Protein AF-0000000084896913 (afdb_homodimer)

Radius of gyration: 24.59 Å; Cα contacts (8 Å, |Δi|>4): 1044; chains: 2; bounding box: 62×68×67 Å

Organism: Ciona savignyi (NCBI:txid51511)

InterPro domains:
  IPR000980 SH2 domain [PF00017] (9-82)
  IPR000980 SH2 domain [PS50001] (9-102)
  IPR000980 SH2 domain [SM00252] (7-88)
  IPR001849 Pleckstrin homology domain [PF00169] (141-231)
  IPR001849 Pleckstrin homology domain [PS50003] (139-234)
  IPR001849 Pleckstrin homology domain [SM00233] (140-236)
  IPR011993 PH-like domain superfamily [G3DSA:2.30.29.30] (124-242)
  IPR036860 SH2 domain superfamily [G3DSA:3.30.505.10] (1-111)
  IPR036860 SH2 domain superfamily [SSF55550] (4-106)
  IPR051707 Phosphoinositide-Interacting Signal Transduction Regulators [PTHR14336] (9-237)

Sequence (490 aa):
MEEICKLSWYHGNITRHIAEALLMANGMEGSYLLREGGTEGTYSISVRGRDSVKHFKIAKDGNVFKFGITEFESLESLITHFANQPLLGGNSGTLVLLKHPYPKVVEEPDNYEDIVLQSTVRSGATERDLQFQTHANSLASKEGFLTKQGWFVKNWKTRWFVLVRNELSYYSDRAKDKPIKTLNLEDCQGCWKDDTTGKNYSFRLEYPDRTWYFYANTEEELKEWMDMIKWKLKQIRKGSVRSCTMEEICKLSWYHGNITRHIAEALLMANGMEGSYLLREGGTEGTYSISVRGRDSVKHFKIAKDGNVFKFGITEFESLESLITHFANQPLLGGNSGTLVLLKHPYPKVVEEPDNYEDIVLQSTVRSGATERDLQFQTHANSLASKEGFLTKQGWFVKNWKTRWFVLVRNELSYYSDRAKDKPIKTLNLEDCQGCWKDDTTGKNYSFRLEYPDRTWYFYANTEEELKEWMDMIKWKLKQIRKGSVRSCT

Secondary structure (DSSP, 8-state):
-TTGGG-TTB-TT--HHHHHHHHHHH--TTEEEEEE-SSTTEEEEEEE-SS-EEEEEEEEETTEEEETTEEESSHHHHHHHHHT-EEEE-TT--EEE--EEPPS-----------SEEEES--S--HHHHHHH--------EEEEEEEE-SSS--EEEEEEEEETTEEEEESSTT--S-SEEEEGGG--EEEE--SS--TTEEEEE-SS-EEEEE-SSHHHHHHHHHHHHHHHHHHHHHHHHHH-/-TTGGG-TTB-TT--HHHHHHHHHHH--TTEEEEEE-SSTTEEEEEEE-SS-EEEEEEEEETTEEEETTEEESSHHHHHHHHHT-EEEE-TT--EEE--EEPPS-----------SEEEES--S--HHHHHHH--------EEEEEEEE-SSS--EEEEEEEEETTEEEEESSTT--S-SEEEEGGG--EEEEE-SS--SSEEEEE-SS-EEEEE-SSHHHHHHHHHHHHHHHHHHHHHHHHHH-

Structure (mmCIF, N/CA/C/O backbone):
data_AF-0000000084896913-model_v1
#
loop_
_entity.id
_entity.type
_entity.pdbx_description
1 polymer 'Dual adapter for phosphotyrosine and 3-phosphotyrosine and 3-phosphoinositide'
#
loop_
_atom_site.group_PDB
_atom_site.id
_atom_site.type_symbol
_atom_site.label_atom_id
_atom_site.label_alt_id
_atom_site.label_comp_id
_atom_site.label_asym_id
_atom_site.label_entity_id
_atom_site.label_seq_id
_atom_site.pdbx_PDB_ins_code
_atom_site.Cartn_x
_atom_site.Cartn_y
_atom_site.Cartn_z
_atom_site.occupancy
_atom_site.B_iso_or_equiv
_atom_site.auth_seq_id
_atom_site.auth_comp_id
_atom_site.auth_asym_id
_atom_site.auth_atom_id
_atom_site.pdbx_PDB_model_num
ATOM 1 N N . MET A 1 1 ? -15.57 0.867 -26.625 1 50.06 1 MET A N 1
ATOM 2 C CA . MET A 1 1 ? -14.406 1.216 -25.812 1 50.06 1 MET A CA 1
ATOM 3 C C . MET 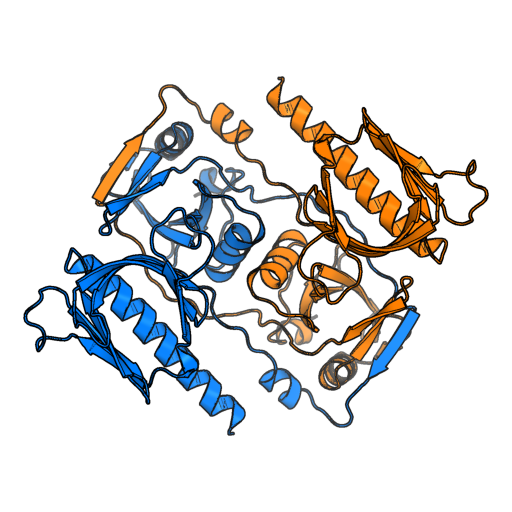A 1 1 ? -14.734 2.35 -24.844 1 50.06 1 MET A C 1
ATOM 5 O O . MET A 1 1 ? -14.273 2.344 -23.703 1 50.06 1 MET A O 1
ATOM 9 N N . GLU A 1 2 ? -15.758 3.215 -25.328 1 66.56 2 GLU A N 1
ATOM 10 C CA . GLU A 1 2 ? -16.062 4.539 -24.797 1 66.56 2 GLU A CA 1
ATOM 11 C C . GLU A 1 2 ? -16.859 4.445 -23.5 1 66.56 2 GLU A C 1
ATOM 13 O O . GLU A 1 2 ? -16.578 5.18 -22.547 1 66.56 2 GLU A O 1
ATOM 18 N N . GLU A 1 3 ? -17.594 3.279 -23.344 1 85.06 3 GLU A N 1
ATOM 19 C CA . GLU A 1 3 ? -18.5 3.301 -22.203 1 85.06 3 GLU A CA 1
ATOM 20 C C . GLU A 1 3 ? -17.797 2.805 -20.938 1 85.06 3 GLU A C 1
ATOM 22 O O . GLU A 1 3 ? -18.141 3.223 -19.828 1 85.06 3 GLU A O 1
ATOM 27 N N . ILE A 1 4 ? -16.719 2.008 -21.141 1 89.06 4 ILE A N 1
ATOM 28 C CA . ILE A 1 4 ? -16.031 1.419 -20.016 1 89.06 4 ILE A CA 1
ATOM 29 C C . ILE A 1 4 ? -15.266 2.504 -19.25 1 89.06 4 ILE A C 1
ATOM 31 O O . ILE A 1 4 ? -15.102 2.424 -18.031 1 89.06 4 ILE A O 1
ATOM 35 N N . CYS A 1 5 ? -14.891 3.584 -19.984 1 88.88 5 CYS A N 1
ATOM 36 C CA . CYS A 1 5 ? -14.109 4.668 -19.391 1 88.88 5 CYS A CA 1
ATOM 37 C C . CYS A 1 5 ? -14.945 5.484 -18.422 1 88.88 5 CYS A C 1
ATOM 39 O O . CYS A 1 5 ? -14.406 6.238 -17.609 1 88.88 5 CYS A O 1
ATOM 41 N N . LYS A 1 6 ? -16.25 5.246 -18.453 1 90.56 6 LYS A N 1
ATOM 42 C CA . LYS A 1 6 ? -17.141 6.02 -17.594 1 90.56 6 LYS A CA 1
ATOM 43 C C . LYS A 1 6 ? -17.297 5.348 -16.219 1 90.56 6 LYS A C 1
ATOM 45 O O . LYS A 1 6 ? -17.844 5.945 -15.297 1 90.56 6 LYS A O 1
ATOM 50 N N . LEU A 1 7 ? -16.812 4.109 -16.094 1 93.56 7 LEU A N 1
ATOM 51 C CA . LEU A 1 7 ? -16.906 3.395 -14.82 1 93.56 7 LEU A CA 1
ATOM 52 C C . LEU A 1 7 ? -15.984 4.016 -13.781 1 93.56 7 LEU A C 1
ATOM 54 O O . LEU A 1 7 ? -14.797 4.23 -14.047 1 93.56 7 LEU A O 1
ATOM 58 N N . SER A 1 8 ? -16.469 4.281 -12.586 1 95.44 8 SER A N 1
ATOM 59 C CA . SER A 1 8 ? -15.711 4.957 -11.539 1 95.44 8 SER A CA 1
ATOM 60 C C . SER A 1 8 ? -14.648 4.035 -10.945 1 95.44 8 SER A C 1
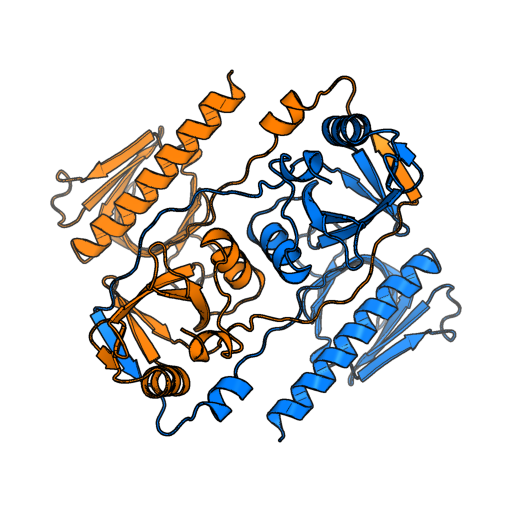ATOM 62 O O . SER A 1 8 ? -13.766 4.484 -10.219 1 95.44 8 SER A O 1
ATOM 64 N N . TRP A 1 9 ? -14.727 2.76 -11.258 1 97.31 9 TRP A N 1
ATOM 65 C CA . TRP A 1 9 ? -13.742 1.815 -10.734 1 97.31 9 TRP A CA 1
ATOM 66 C C . TRP A 1 9 ? -12.891 1.233 -11.852 1 97.31 9 TRP A C 1
ATOM 68 O O . TRP A 1 9 ? -12.219 0.216 -11.672 1 97.31 9 TRP A O 1
ATOM 78 N N . TYR A 1 10 ? -12.945 1.851 -13.07 1 97.5 10 TYR A N 1
ATOM 79 C CA . TYR A 1 10 ? -12.023 1.562 -14.164 1 97.5 10 TYR A CA 1
ATOM 80 C C . TYR A 1 10 ? -10.812 2.479 -14.109 1 97.5 10 TYR A C 1
ATOM 82 O O . TYR A 1 10 ? -10.938 3.697 -14.25 1 97.5 10 TYR A O 1
ATOM 90 N N . HIS A 1 11 ? -9.617 1.915 -14.031 1 97.38 11 HIS A N 1
ATOM 91 C CA . HIS A 1 11 ? -8.414 2.689 -13.75 1 97.38 11 HIS A CA 1
ATOM 92 C C . HIS A 1 11 ? -7.566 2.863 -15.008 1 97.38 11 HIS A C 1
ATOM 94 O O . HIS A 1 11 ? -6.441 3.363 -14.945 1 97.38 11 HIS A O 1
ATOM 100 N N . GLY A 1 12 ? -8.055 2.393 -16.078 1 95 12 GLY A N 1
ATOM 101 C CA . GLY A 1 12 ? -7.355 2.58 -17.344 1 95 12 GLY A CA 1
ATOM 102 C C . GLY A 1 12 ? -6.07 1.781 -17.438 1 95 12 GLY A C 1
ATOM 103 O O . GLY A 1 12 ? -6.062 0.575 -17.172 1 95 12 GLY A O 1
ATOM 104 N N . ASN A 1 13 ? -4.934 2.428 -17.859 1 93.88 13 ASN A N 1
ATOM 105 C CA . ASN A 1 13 ? -3.715 1.7 -18.203 1 93.88 13 ASN A CA 1
ATOM 106 C C . ASN A 1 13 ? -2.713 1.72 -17.047 1 93.88 13 ASN A C 1
ATOM 108 O O . ASN A 1 13 ? -1.503 1.762 -17.281 1 93.88 13 ASN A O 1
ATOM 112 N N . ILE A 1 14 ? -3.223 1.664 -15.844 1 95.69 14 ILE A N 1
ATOM 113 C CA . ILE A 1 14 ? -2.279 1.554 -14.742 1 95.69 14 ILE A CA 1
ATOM 114 C C . ILE A 1 14 ? -1.599 0.188 -14.773 1 95.69 14 ILE A C 1
ATOM 116 O O . ILE A 1 14 ? -2.146 -0.771 -15.32 1 95.69 14 ILE A O 1
ATOM 120 N N . THR A 1 15 ? -0.401 0.155 -14.227 1 95.31 15 THR A N 1
ATOM 121 C CA . THR A 1 15 ? 0.352 -1.095 -14.234 1 95.31 15 THR A CA 1
ATOM 122 C C . THR A 1 15 ? -0.177 -2.049 -13.164 1 95.31 15 THR A C 1
ATOM 124 O O . THR A 1 15 ? -0.866 -1.628 -12.234 1 95.31 15 THR A O 1
ATOM 127 N N . ARG A 1 16 ? 0.16 -3.27 -13.367 1 96.12 16 ARG A N 1
ATOM 128 C CA . ARG A 1 16 ? -0.146 -4.281 -12.359 1 96.12 16 ARG A CA 1
ATOM 129 C C . ARG A 1 16 ? 0.425 -3.891 -11 1 96.12 16 ARG A C 1
ATOM 131 O O . ARG A 1 16 ? -0.215 -4.102 -9.969 1 96.12 16 ARG A O 1
ATOM 138 N N . HIS A 1 17 ? 1.575 -3.35 -10.977 1 97.31 17 HIS A N 1
ATOM 139 C CA . HIS A 1 17 ? 2.258 -2.934 -9.758 1 97.31 17 HIS A CA 1
ATOM 140 C C . HIS A 1 17 ? 1.455 -1.872 -9.016 1 97.31 17 HIS A C 1
ATOM 142 O O . HIS A 1 17 ? 1.284 -1.958 -7.797 1 97.31 17 HIS A O 1
ATOM 148 N N . ILE A 1 18 ? 0.957 -0.902 -9.727 1 97.75 18 ILE A N 1
ATOM 149 C CA . ILE A 1 18 ? 0.167 0.165 -9.117 1 97.75 18 ILE A CA 1
ATOM 150 C C . ILE A 1 18 ? -1.136 -0.407 -8.562 1 97.75 18 ILE A C 1
ATOM 152 O O . ILE A 1 18 ? -1.548 -0.068 -7.453 1 97.75 18 ILE A O 1
ATOM 156 N N . ALA A 1 19 ? -1.761 -1.293 -9.328 1 98.06 19 ALA A N 1
ATOM 157 C CA . ALA A 1 19 ? -3.004 -1.916 -8.883 1 98.06 19 ALA A CA 1
ATOM 158 C C . ALA A 1 19 ? -2.795 -2.666 -7.566 1 98.06 19 ALA A C 1
ATOM 160 O O . ALA A 1 19 ? -3.592 -2.529 -6.637 1 98.06 19 ALA A O 1
ATOM 161 N N . GLU A 1 20 ? -1.751 -3.398 -7.539 1 97.5 20 GLU A N 1
ATOM 162 C CA . GLU A 1 20 ? -1.448 -4.156 -6.328 1 97.5 20 GLU A CA 1
ATOM 163 C C . GLU A 1 20 ? -1.156 -3.223 -5.156 1 97.5 20 GLU A C 1
ATOM 165 O O . GLU A 1 20 ? -1.58 -3.482 -4.027 1 97.5 20 GLU A O 1
ATOM 170 N N . ALA A 1 21 ? -0.479 -2.16 -5.41 1 97.81 21 ALA A N 1
ATOM 171 C CA . ALA A 1 21 ? -0.143 -1.2 -4.363 1 97.81 21 ALA A CA 1
ATOM 172 C C . ALA A 1 21 ? -1.401 -0.559 -3.783 1 97.81 21 ALA A C 1
ATOM 174 O O . ALA A 1 21 ? -1.546 -0.453 -2.562 1 97.81 21 ALA A O 1
ATOM 175 N N . LEU A 1 22 ? -2.293 -0.162 -4.66 1 98.12 22 LEU A N 1
ATOM 176 C CA . LEU A 1 22 ? -3.541 0.455 -4.227 1 98.12 22 LEU A CA 1
ATOM 177 C C . LEU A 1 22 ? -4.324 -0.485 -3.316 1 98.12 22 LEU A C 1
ATOM 179 O O . LEU A 1 22 ? -4.742 -0.092 -2.225 1 98.12 22 LEU A O 1
ATOM 183 N N . LEU A 1 23 ? -4.434 -1.688 -3.762 1 97.94 23 LEU A N 1
ATOM 184 C CA . LEU A 1 23 ? -5.281 -2.648 -3.061 1 97.94 23 LEU A CA 1
ATOM 185 C C . LEU A 1 23 ? -4.617 -3.117 -1.771 1 97.94 23 LEU A C 1
ATOM 187 O O . LEU A 1 23 ? -5.301 -3.357 -0.771 1 97.94 23 LEU A O 1
ATOM 191 N N . MET A 1 24 ? -3.318 -3.225 -1.82 1 96.75 24 MET A N 1
ATOM 192 C CA . MET A 1 24 ? -2.615 -3.67 -0.621 1 96.75 24 MET A CA 1
ATOM 193 C C . MET A 1 24 ? -2.574 -2.564 0.429 1 96.75 24 MET A C 1
ATOM 195 O O . MET A 1 24 ? -2.664 -2.838 1.628 1 96.75 24 MET A O 1
ATOM 199 N N . ALA A 1 25 ? -2.426 -1.354 0 1 96 25 ALA A N 1
ATOM 200 C CA . ALA A 1 25 ? -2.258 -0.235 0.923 1 96 25 ALA A CA 1
ATOM 201 C C . ALA A 1 25 ? -3.6 0.204 1.504 1 96 25 ALA A C 1
ATOM 203 O O . ALA A 1 25 ? -3.682 0.59 2.672 1 96 25 ALA A O 1
ATOM 204 N N . ASN A 1 26 ? -4.645 0.154 0.662 1 95.94 26 ASN A N 1
ATOM 205 C CA . ASN A 1 26 ? -5.855 0.844 1.085 1 95.94 26 ASN A CA 1
ATOM 206 C C . ASN A 1 26 ? -7.094 -0.03 0.896 1 95.94 26 ASN A C 1
ATOM 208 O O . ASN A 1 26 ? -8.188 0.335 1.327 1 95.94 26 ASN A O 1
ATOM 212 N N . GLY A 1 27 ? -6.953 -1.128 0.264 1 95.75 27 GLY A N 1
ATOM 213 C CA . GLY A 1 27 ? -8.078 -2.021 0.051 1 95.75 27 GLY A CA 1
ATOM 214 C C . GLY A 1 27 ? -8.344 -2.936 1.231 1 95.75 27 GLY A C 1
ATOM 215 O O . GLY A 1 27 ? -7.609 -2.916 2.219 1 95.75 27 GLY A O 1
ATOM 216 N N . MET A 1 28 ? -9.438 -3.553 1.169 1 95.25 28 MET A N 1
ATOM 217 C CA . MET A 1 28 ? -9.797 -4.621 2.098 1 95.25 28 MET A CA 1
ATOM 218 C C . MET A 1 28 ? -10.156 -5.898 1.346 1 95.25 28 MET A C 1
ATOM 220 O O . MET A 1 28 ? -10.258 -5.891 0.118 1 95.25 28 MET A O 1
ATOM 224 N N . GLU A 1 29 ? -10.258 -7.004 2.084 1 95.5 29 GLU A N 1
ATOM 225 C CA . GLU A 1 29 ? -10.633 -8.25 1.416 1 95.5 29 GLU A CA 1
ATOM 226 C C . GLU A 1 29 ? -11.922 -8.07 0.616 1 95.5 29 GLU A C 1
ATOM 228 O O . GLU A 1 29 ? -12.938 -7.617 1.151 1 95.5 29 GLU A O 1
ATOM 233 N N . GLY A 1 30 ? -11.852 -8.352 -0.635 1 96.94 30 GLY A N 1
ATOM 234 C CA . GLY A 1 30 ? -13 -8.188 -1.506 1 96.94 30 GLY A CA 1
ATOM 235 C C . GLY A 1 30 ? -12.938 -6.922 -2.344 1 96.94 30 GLY A C 1
ATOM 236 O O . GLY A 1 30 ? -13.75 -6.734 -3.254 1 96.94 30 GLY A O 1
ATOM 237 N N . SER A 1 31 ? -12.008 -6.047 -2.074 1 98.19 31 SER A N 1
ATOM 238 C CA . SER A 1 31 ? -11.812 -4.879 -2.924 1 98.19 31 SER A CA 1
ATOM 239 C C . SER A 1 31 ? -11.273 -5.273 -4.293 1 98.19 31 SER A C 1
ATOM 241 O O . SER A 1 31 ? -10.477 -6.203 -4.41 1 98.19 31 SER A O 1
ATOM 243 N N . TYR A 1 32 ? -11.734 -4.555 -5.324 1 98.5 32 TYR A N 1
ATOM 244 C CA . TYR A 1 32 ? -11.258 -4.883 -6.664 1 98.5 32 TYR A CA 1
ATOM 245 C C . TYR A 1 32 ? -11.273 -3.65 -7.562 1 98.5 32 TYR A C 1
ATOM 247 O O . TYR A 1 32 ? -11.938 -2.658 -7.254 1 98.5 32 TYR A O 1
ATOM 255 N N . LEU A 1 33 ? -10.492 -3.678 -8.594 1 98.5 33 LEU A N 1
ATOM 256 C CA . LEU A 1 33 ? -10.516 -2.629 -9.602 1 98.5 33 LEU A CA 1
ATOM 257 C C . LEU A 1 33 ? -10.312 -3.213 -11 1 98.5 33 LEU A C 1
ATOM 259 O O . LEU A 1 33 ? -9.773 -4.312 -11.141 1 98.5 33 LEU A O 1
ATOM 263 N N . LEU A 1 34 ? -10.875 -2.514 -11.945 1 98.06 34 LEU A N 1
ATOM 264 C CA . LEU A 1 34 ? -10.75 -2.871 -13.359 1 98.06 34 LEU A CA 1
ATOM 265 C C . LEU A 1 34 ? -9.656 -2.049 -14.031 1 98.06 34 LEU A C 1
ATOM 267 O O . LEU A 1 34 ? -9.547 -0.843 -13.805 1 98.06 34 LEU A O 1
ATOM 271 N N . ARG A 1 35 ? -8.828 -2.715 -14.805 1 97.12 35 ARG A N 1
ATOM 272 C CA . ARG A 1 35 ? -7.773 -2.033 -15.539 1 97.12 35 ARG A CA 1
ATOM 273 C C . ARG A 1 35 ? -7.559 -2.676 -16.906 1 97.12 35 ARG A C 1
ATOM 275 O O . ARG A 1 35 ? -8.141 -3.721 -17.203 1 97.12 35 ARG A O 1
ATOM 282 N N . GLU A 1 36 ? -6.781 -1.98 -17.672 1 95.12 36 GLU A N 1
ATOM 283 C CA . GLU A 1 36 ? -6.453 -2.539 -18.984 1 95.12 36 GLU A CA 1
ATOM 284 C C . GLU A 1 36 ? -5.539 -3.754 -18.844 1 95.12 36 GLU A C 1
ATOM 286 O O . GLU A 1 36 ? -4.691 -3.807 -17.953 1 95.12 36 GLU A O 1
ATOM 291 N N . GLY A 1 37 ? -5.801 -4.684 -19.75 1 89.75 37 GLY A N 1
ATOM 292 C CA . GLY A 1 37 ? -4.953 -5.867 -19.75 1 89.75 37 GLY A CA 1
ATOM 293 C C . GLY A 1 37 ? -3.631 -5.656 -20.469 1 89.75 37 GLY A C 1
ATOM 294 O O . GLY A 1 37 ? -3.311 -4.535 -20.859 1 89.75 37 GLY A O 1
ATOM 295 N N . GLY A 1 38 ? -2.807 -6.664 -20.516 1 83 38 GLY A N 1
ATOM 296 C CA . GLY A 1 38 ? -1.499 -6.609 -21.141 1 83 38 GLY A CA 1
ATOM 297 C C . GLY A 1 38 ? -1.575 -6.445 -22.656 1 83 38 GLY A C 1
ATOM 298 O O . GLY A 1 38 ? -0.631 -5.957 -23.281 1 83 38 GLY A O 1
ATOM 299 N N . THR A 1 39 ? -2.631 -6.922 -23.156 1 83.44 39 THR A N 1
ATOM 300 C CA . THR A 1 39 ? -2.826 -6.824 -24.609 1 83.44 39 THR A CA 1
ATOM 301 C C . THR A 1 39 ? -3.986 -5.887 -24.938 1 83.44 39 THR A C 1
ATOM 303 O O . THR A 1 39 ? -4.918 -5.742 -24.141 1 83.44 39 THR A O 1
ATOM 306 N N . GLU A 1 40 ? -3.799 -5.242 -26.031 1 81.62 40 GLU A N 1
ATOM 307 C CA . GLU A 1 40 ? -4.828 -4.297 -26.453 1 81.62 40 GLU A CA 1
ATOM 308 C C . GLU A 1 40 ? -6.203 -4.957 -26.5 1 81.62 40 GLU A C 1
ATOM 310 O O . GLU A 1 40 ? -6.348 -6.059 -27.047 1 81.62 40 GLU A O 1
ATOM 315 N N . GLY A 1 41 ? -7.152 -4.348 -25.938 1 81.69 41 GLY A N 1
ATOM 316 C CA . GLY A 1 41 ? -8.523 -4.832 -25.984 1 81.69 41 GLY A CA 1
ATOM 317 C C . GLY A 1 41 ? -8.859 -5.797 -24.875 1 81.69 41 GLY A C 1
ATOM 318 O O . GLY A 1 41 ? -9.945 -6.379 -24.844 1 81.69 41 GLY A O 1
ATOM 319 N N . THR A 1 42 ? -7.949 -6.078 -24.078 1 91.19 42 THR A N 1
ATOM 320 C CA . THR A 1 42 ? -8.227 -6.949 -22.938 1 91.19 42 THR A CA 1
ATOM 321 C C . THR A 1 42 ? -8.25 -6.152 -21.641 1 91.19 42 THR A C 1
ATOM 323 O O . THR A 1 42 ? -7.727 -5.039 -21.578 1 91.19 42 THR A O 1
ATOM 326 N N . TYR A 1 43 ? -8.977 -6.754 -20.656 1 95.88 43 TYR A N 1
ATOM 327 C CA . TYR A 1 43 ? -9.078 -6.121 -19.344 1 95.88 43 TYR A CA 1
ATOM 328 C C . TYR A 1 43 ? -8.664 -7.086 -18.25 1 95.88 43 TYR A C 1
ATOM 330 O O . TYR A 1 43 ? -8.539 -8.289 -18.484 1 95.88 43 TYR A O 1
ATOM 338 N N . SER A 1 44 ? -8.336 -6.504 -17.156 1 96.44 44 SER A N 1
ATOM 339 C CA . SER A 1 44 ? -7.965 -7.289 -15.992 1 96.44 44 SER A CA 1
ATOM 340 C C . SER A 1 44 ? -8.656 -6.773 -14.734 1 96.44 44 SER A C 1
ATOM 342 O O . SER A 1 44 ? -8.805 -5.562 -14.547 1 96.44 44 SER A O 1
ATOM 344 N N . ILE A 1 45 ? -9.109 -7.734 -13.953 1 97.38 45 ILE A N 1
ATOM 345 C CA . ILE A 1 45 ? -9.641 -7.422 -12.633 1 97.38 45 ILE A CA 1
ATOM 346 C C . ILE A 1 45 ? -8.617 -7.805 -11.562 1 97.38 45 ILE A C 1
ATOM 348 O O . ILE A 1 45 ? -8.148 -8.945 -11.523 1 97.38 45 ILE A O 1
ATOM 352 N N . SER A 1 46 ? -8.203 -6.848 -10.805 1 97.88 46 SER A N 1
ATOM 353 C CA . SER A 1 46 ? -7.344 -7.102 -9.656 1 97.88 46 SER A CA 1
ATOM 354 C C . SER A 1 46 ? -8.156 -7.141 -8.359 1 97.88 46 SER A C 1
ATOM 356 O O . SER A 1 46 ? -8.953 -6.238 -8.094 1 97.88 46 SER A O 1
ATOM 358 N N . VAL A 1 47 ? -7.934 -8.172 -7.605 1 97.88 47 VAL A N 1
ATOM 359 C CA . VAL A 1 47 ? -8.781 -8.398 -6.441 1 97.88 47 VAL A CA 1
ATOM 360 C C . VAL A 1 47 ? -7.918 -8.609 -5.203 1 97.88 47 VAL A C 1
ATOM 362 O O . VAL A 1 47 ? -6.992 -9.422 -5.215 1 97.88 47 VAL A O 1
ATOM 365 N N . ARG A 1 48 ? -8.297 -7.902 -4.141 1 97.25 48 ARG A N 1
ATOM 366 C CA . ARG A 1 48 ? -7.602 -8.023 -2.865 1 97.25 48 ARG A CA 1
ATOM 367 C C . ARG A 1 48 ? -8.086 -9.234 -2.084 1 97.25 48 ARG A C 1
ATOM 369 O O . ARG A 1 48 ? -9.281 -9.352 -1.785 1 97.25 48 ARG A O 1
ATOM 376 N N . GLY A 1 49 ? -7.215 -10.156 -1.858 1 93.94 49 GLY A N 1
ATOM 377 C CA . GLY A 1 49 ? -7.484 -11.211 -0.894 1 93.94 49 GLY A CA 1
ATOM 378 C C . GLY A 1 49 ? -7.145 -10.82 0.531 1 93.94 49 GLY A C 1
ATOM 379 O O . GLY A 1 49 ? -7.133 -9.633 0.868 1 93.94 49 GLY A O 1
ATOM 380 N N . ARG A 1 50 ? -6.938 -11.805 1.33 1 93.12 50 ARG A N 1
ATOM 381 C CA . ARG A 1 50 ? -6.598 -11.508 2.719 1 93.12 50 ARG A CA 1
ATOM 382 C C . ARG A 1 50 ? -5.211 -10.883 2.82 1 93.12 50 ARG A C 1
ATOM 384 O O . ARG A 1 50 ? -5.035 -9.852 3.473 1 93.12 50 ARG A O 1
ATOM 391 N N . ASP A 1 51 ? -4.25 -11.508 2.105 1 93.25 51 ASP A N 1
ATOM 392 C CA . ASP A 1 51 ? -2.879 -11.023 2.215 1 93.25 51 ASP A CA 1
ATOM 393 C C . ASP A 1 51 ? -2.209 -10.945 0.844 1 93.25 51 ASP A C 1
ATOM 395 O O . ASP A 1 51 ? -0.982 -10.898 0.748 1 93.25 51 ASP A O 1
ATOM 399 N N . SER A 1 52 ? -3.07 -10.961 -0.191 1 94.56 52 SER A N 1
ATOM 400 C CA . SER A 1 52 ? -2.518 -10.945 -1.541 1 94.56 52 SER A CA 1
ATOM 401 C C . SER A 1 52 ? -3.475 -10.281 -2.523 1 94.56 52 SER A C 1
ATOM 403 O O . SER A 1 52 ? -4.605 -9.945 -2.166 1 94.56 52 SER A O 1
ATOM 405 N N . VAL A 1 53 ? -2.945 -10.094 -3.691 1 96.44 53 VAL A N 1
ATOM 406 C CA . VAL A 1 53 ? -3.764 -9.578 -4.785 1 96.44 53 VAL A CA 1
ATOM 407 C C . VAL A 1 53 ? -3.777 -10.586 -5.934 1 96.44 53 VAL A C 1
ATOM 409 O O . VAL A 1 53 ? -2.725 -11.078 -6.348 1 96.44 53 VAL A O 1
ATOM 412 N N . LYS A 1 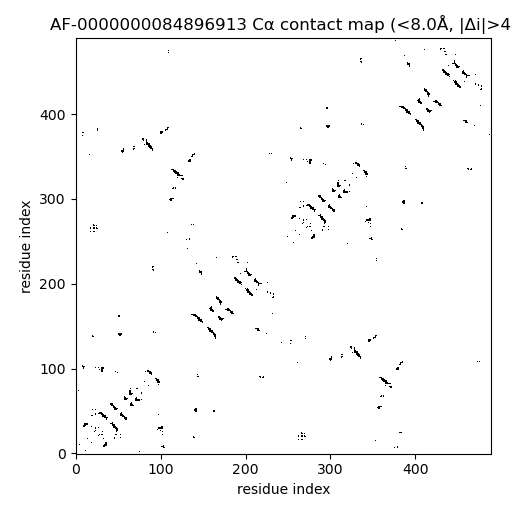54 ? -4.957 -10.898 -6.367 1 95 54 LYS A N 1
ATOM 413 C CA . LYS A 1 54 ? -5.129 -11.797 -7.504 1 95 54 LYS A CA 1
ATOM 414 C C . LYS A 1 54 ? -5.582 -11.039 -8.742 1 95 54 LYS A C 1
ATOM 416 O O . LYS A 1 54 ? -6.262 -10.016 -8.641 1 95 54 LYS A O 1
ATOM 421 N N . HIS A 1 55 ? -5.207 -11.594 -9.852 1 95.38 55 HIS A N 1
ATOM 422 C CA . HIS A 1 55 ? -5.574 -10.969 -11.117 1 95.38 55 HIS A CA 1
ATOM 423 C C . HIS A 1 55 ? -6.34 -11.938 -12.016 1 95.38 55 HIS A C 1
ATOM 425 O O . HIS A 1 55 ? -5.945 -13.094 -12.156 1 95.38 55 HIS A O 1
ATOM 431 N N . PHE A 1 56 ? -7.43 -11.453 -12.555 1 95.5 56 PHE A N 1
ATOM 432 C CA . PHE A 1 56 ? -8.266 -12.227 -13.461 1 95.5 56 PHE A CA 1
ATOM 433 C C . PHE A 1 56 ? -8.406 -11.523 -14.805 1 95.5 56 PHE A C 1
ATOM 435 O O . PHE A 1 56 ? -8.547 -10.297 -14.859 1 95.5 56 PHE A O 1
ATOM 442 N N . LYS A 1 57 ? -8.492 -12.281 -15.852 1 94 57 LYS A N 1
ATOM 443 C CA . LYS A 1 57 ? -8.617 -11.711 -17.188 1 94 57 LYS A CA 1
ATOM 444 C C . LYS A 1 57 ? -10.078 -11.555 -17.578 1 94 57 LYS A C 1
ATOM 446 O O . LYS A 1 57 ? -10.906 -12.414 -17.266 1 94 57 LYS A O 1
ATOM 451 N N . ILE A 1 58 ? -10.32 -10.539 -18.234 1 95.06 58 ILE A N 1
ATOM 452 C CA . ILE A 1 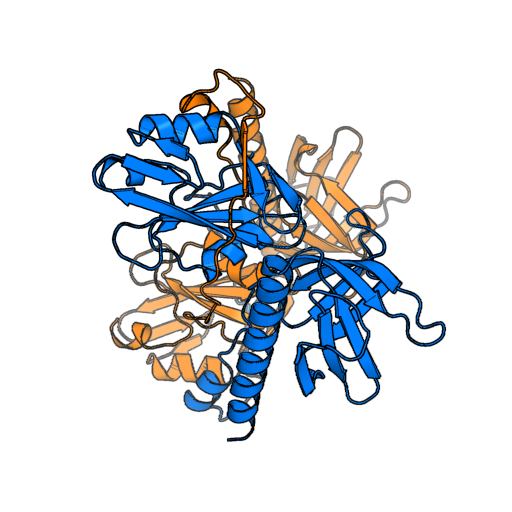58 ? -11.586 -10.336 -18.922 1 95.06 58 ILE A CA 1
ATOM 453 C C . ILE A 1 58 ? -11.32 -10.109 -20.422 1 95.06 58 ILE A C 1
ATOM 455 O O . ILE A 1 58 ? -10.68 -9.125 -20.797 1 95.06 58 ILE A O 1
ATOM 459 N N . ALA A 1 59 ? -11.82 -10.969 -21.188 1 92.94 59 ALA A N 1
ATOM 460 C CA . ALA A 1 59 ? -11.641 -10.852 -22.641 1 92.94 59 ALA A CA 1
ATOM 461 C C . ALA A 1 59 ? -12.812 -10.109 -23.281 1 92.94 59 ALA A C 1
ATOM 463 O O . ALA A 1 59 ? -13.961 -10.281 -22.859 1 92.94 59 ALA A O 1
ATOM 464 N N . LYS A 1 60 ? -12.469 -9.328 -24.188 1 92.56 60 LYS A N 1
ATOM 465 C CA . LYS A 1 60 ? -13.5 -8.625 -24.953 1 92.56 60 LYS A CA 1
ATOM 466 C C . LYS A 1 60 ? -13.43 -8.992 -26.438 1 92.56 60 LYS A C 1
ATOM 468 O O . LYS A 1 60 ? -12.359 -8.945 -27.047 1 92.56 60 LYS A O 1
ATOM 473 N N . ASP A 1 61 ? -14.5 -9.414 -26.953 1 89.75 61 ASP A N 1
ATOM 474 C CA . ASP A 1 61 ? -14.672 -9.695 -28.375 1 89.75 61 ASP A CA 1
ATOM 475 C C . ASP A 1 61 ? -15.875 -8.945 -28.938 1 89.75 61 ASP A C 1
ATOM 477 O O . ASP A 1 61 ? -17.016 -9.422 -28.828 1 89.75 61 ASP A O 1
ATOM 481 N N . GLY A 1 62 ? -15.516 -7.809 -29.578 1 88.12 62 GLY A N 1
ATOM 482 C CA . GLY A 1 62 ? -16.625 -6.945 -29.953 1 88.12 62 GLY A CA 1
ATOM 483 C C . GLY A 1 62 ? -17.359 -6.355 -28.766 1 88.12 62 GLY A C 1
ATOM 484 O O . GLY A 1 62 ? -16.766 -5.656 -27.938 1 88.12 62 GLY A O 1
ATOM 485 N N . ASN A 1 63 ? -18.641 -6.785 -28.719 1 88.69 63 ASN A N 1
ATOM 486 C CA . ASN A 1 63 ? -19.438 -6.27 -27.609 1 88.69 63 ASN A CA 1
ATOM 487 C C . ASN A 1 63 ? -19.594 -7.312 -26.5 1 88.69 63 ASN A C 1
ATOM 489 O O . ASN A 1 63 ? -20.234 -7.051 -25.484 1 88.69 63 ASN A O 1
ATOM 493 N N . VAL A 1 64 ? -18.953 -8.383 -26.719 1 93.69 64 VAL A N 1
ATOM 494 C CA . VAL A 1 64 ? -19.109 -9.492 -25.781 1 93.69 64 VAL A CA 1
ATOM 495 C C . VAL A 1 64 ? -17.922 -9.531 -24.828 1 93.69 64 VAL A C 1
ATOM 497 O O . VAL A 1 64 ? -16.766 -9.391 -25.25 1 93.69 64 VAL A O 1
ATOM 500 N N . PHE A 1 65 ? -18.234 -9.688 -23.547 1 94.75 65 PHE A N 1
ATOM 501 C CA . PHE A 1 65 ? -17.203 -9.836 -22.516 1 94.75 65 PHE A CA 1
ATOM 502 C C . PHE A 1 65 ? -17.203 -11.25 -21.953 1 94.75 65 PHE A C 1
ATOM 504 O O . PHE A 1 65 ? -18.266 -11.844 -21.734 1 94.75 65 PHE A O 1
ATOM 511 N N . LYS A 1 66 ? -16.047 -11.758 -21.859 1 94.38 66 LYS A N 1
ATOM 512 C CA . LYS A 1 66 ? -15.891 -13.07 -21.234 1 94.38 66 LYS A CA 1
ATOM 513 C C . LYS A 1 66 ? -15.109 -12.969 -19.938 1 94.38 66 LYS A C 1
ATOM 515 O O . LYS A 1 66 ? -13.961 -12.516 -19.922 1 94.38 66 LYS A O 1
ATOM 520 N N . PHE A 1 67 ? -15.672 -13.305 -18.875 1 94.44 67 PHE A N 1
ATOM 521 C CA . PHE A 1 67 ? -15.07 -13.359 -17.547 1 94.44 67 PHE A CA 1
ATOM 522 C C . PHE A 1 67 ? -15.227 -14.75 -16.938 1 94.44 67 PHE A C 1
ATOM 524 O O . PHE A 1 67 ? -16.328 -15.148 -16.562 1 94.44 67 PHE A O 1
ATOM 531 N N . GLY A 1 68 ? -14.078 -15.406 -16.938 1 89.06 68 GLY A N 1
ATOM 532 C CA . GLY A 1 68 ? -14.164 -16.812 -16.562 1 89.06 68 GLY A CA 1
ATOM 533 C C . GLY A 1 68 ? -14.953 -17.641 -17.562 1 89.06 68 GLY A C 1
ATOM 534 O O . GLY A 1 68 ? -14.68 -17.609 -18.75 1 89.06 68 GLY A O 1
ATOM 535 N N . ILE A 1 69 ? -15.961 -18.312 -16.969 1 85.5 69 ILE A N 1
ATOM 536 C CA . ILE A 1 69 ? -16.75 -19.203 -17.812 1 85.5 69 ILE A CA 1
ATOM 537 C C . ILE A 1 69 ? -18.016 -18.5 -18.266 1 85.5 69 ILE A C 1
ATOM 539 O O . ILE A 1 69 ? -18.844 -19.078 -18.984 1 85.5 69 ILE A O 1
ATOM 543 N N . THR A 1 70 ? -18.172 -17.328 -17.906 1 92.06 70 THR A N 1
ATOM 544 C CA . THR A 1 70 ? -19.406 -16.609 -18.203 1 92.06 70 THR A CA 1
ATOM 545 C C . THR A 1 70 ? -19.172 -15.578 -19.297 1 92.06 70 THR A C 1
ATOM 547 O O . THR A 1 70 ? -18.141 -14.914 -19.344 1 92.06 70 THR A O 1
ATOM 550 N N . GLU A 1 71 ? -20.188 -15.492 -20.156 1 95.25 71 GLU A N 1
ATOM 551 C CA . GLU A 1 71 ? -20.172 -14.492 -21.234 1 95.25 71 GLU A CA 1
ATOM 552 C C . GLU A 1 71 ? -21.25 -13.438 -21.016 1 95.25 71 GLU A C 1
ATOM 554 O O . GLU A 1 71 ? -22.359 -13.758 -20.594 1 95.25 71 GLU A O 1
ATOM 559 N N . PHE A 1 72 ? -20.859 -12.227 -21.312 1 95.38 72 PHE A N 1
ATOM 560 C CA . PHE A 1 72 ? -21.766 -11.094 -21.188 1 95.38 72 PHE A CA 1
ATOM 561 C C . PHE A 1 72 ? -21.938 -10.383 -22.516 1 95.38 72 PHE A C 1
ATOM 563 O O . PHE A 1 72 ? -20.953 -9.992 -23.141 1 95.38 72 PHE A O 1
ATOM 570 N N . GLU A 1 73 ? -23.125 -10.164 -22.875 1 94.88 73 GLU A N 1
ATOM 571 C CA . GLU A 1 73 ? -23.422 -9.664 -24.203 1 94.88 73 GLU A CA 1
ATOM 572 C C . GLU A 1 73 ? -23.188 -8.156 -24.297 1 94.88 73 GLU A C 1
ATOM 574 O O . GLU A 1 73 ? -23.188 -7.586 -25.391 1 94.88 73 GLU A O 1
ATOM 579 N N . SER A 1 74 ? -23.047 -7.594 -23.203 1 93.25 74 SER A N 1
ATOM 580 C CA . SER A 1 74 ? -22.828 -6.152 -23.172 1 93.25 74 SER A CA 1
ATOM 581 C C . SER A 1 74 ? -22.062 -5.742 -21.922 1 93.25 74 SER A C 1
ATOM 583 O O . SER A 1 74 ? -21.953 -6.52 -20.969 1 93.25 74 SER A O 1
ATOM 585 N N . LEU A 1 75 ? -21.578 -4.555 -22 1 93.31 75 LEU A N 1
ATOM 586 C CA . LEU A 1 75 ? -20.922 -3.998 -20.828 1 93.31 75 LEU A CA 1
ATOM 587 C C . LEU A 1 75 ? -21.906 -3.891 -19.656 1 93.31 75 LEU A C 1
ATOM 589 O O . LEU A 1 75 ? -21.547 -4.152 -18.516 1 93.31 75 LEU A O 1
ATOM 593 N N . GLU A 1 76 ? -23.094 -3.547 -19.953 1 94.31 76 GLU A N 1
ATOM 594 C CA . GLU A 1 76 ? -24.125 -3.418 -18.938 1 94.31 76 GLU A CA 1
ATOM 595 C C . GLU A 1 76 ? -24.344 -4.738 -18.203 1 94.31 76 GLU A C 1
ATOM 597 O O . GLU A 1 76 ? -24.5 -4.758 -16.984 1 94.31 76 GLU A O 1
ATOM 602 N N . SER A 1 77 ? -24.406 -5.77 -18.938 1 94.56 77 SER A N 1
ATOM 603 C CA . SER A 1 77 ? -24.594 -7.086 -18.328 1 94.56 77 SER A CA 1
ATOM 604 C C . SER A 1 77 ? -23.422 -7.449 -17.438 1 94.56 77 SER A C 1
ATOM 606 O O . SER A 1 77 ? -23.609 -8.062 -16.375 1 94.56 77 SER A O 1
ATOM 608 N N . LEU A 1 78 ? -22.234 -7.086 -17.844 1 95.38 78 LEU A N 1
ATOM 609 C CA . LEU A 1 78 ? -21.047 -7.312 -17.047 1 95.38 78 LEU A CA 1
ATOM 610 C C . LEU A 1 78 ? -21.109 -6.527 -15.734 1 95.38 78 LEU A C 1
ATOM 612 O O . LEU A 1 78 ? -20.875 -7.078 -14.656 1 95.38 78 LEU A O 1
ATOM 616 N N . ILE A 1 79 ? -21.484 -5.281 -15.875 1 95.88 79 ILE A N 1
ATOM 617 C CA . ILE A 1 79 ? -21.578 -4.398 -14.711 1 95.88 79 ILE A CA 1
ATOM 618 C C . ILE A 1 79 ? -22.609 -4.938 -13.727 1 95.88 79 ILE A C 1
ATOM 620 O O . ILE A 1 79 ? -22.406 -4.906 -12.516 1 95.88 79 ILE A O 1
ATOM 624 N N . THR A 1 80 ? -23.703 -5.449 -14.227 1 95.5 80 THR A N 1
ATOM 625 C CA . THR A 1 80 ? -24.75 -6.031 -13.391 1 95.5 80 THR A CA 1
ATOM 626 C C . THR A 1 80 ? -24.219 -7.234 -12.617 1 95.5 80 THR A C 1
ATOM 628 O O . THR A 1 80 ? -24.578 -7.449 -11.461 1 95.5 80 THR A O 1
ATOM 631 N N . HIS A 1 81 ? -23.422 -7.965 -13.297 1 96.44 81 HIS A N 1
ATOM 632 C CA . HIS A 1 81 ? -22.781 -9.102 -12.641 1 96.44 81 HIS A CA 1
ATOM 633 C C . HIS A 1 81 ? -21.953 -8.656 -11.438 1 96.44 81 HIS A C 1
ATOM 635 O O . HIS A 1 81 ? -22.062 -9.25 -10.359 1 96.44 81 HIS A O 1
ATOM 641 N N . PHE A 1 82 ? -21.203 -7.609 -11.57 1 96.75 82 PHE A N 1
ATOM 642 C CA . PHE A 1 82 ? -20.375 -7.102 -10.477 1 96.75 82 PHE A CA 1
ATOM 643 C C . PHE A 1 82 ? -21.234 -6.469 -9.391 1 96.75 82 PHE A C 1
ATOM 645 O O . PHE A 1 82 ? -20.906 -6.555 -8.211 1 96.75 82 PHE A O 1
ATOM 652 N N . ALA A 1 83 ? -22.297 -5.871 -9.828 1 96.81 83 ALA A N 1
ATOM 653 C CA . ALA A 1 83 ? -23.203 -5.277 -8.859 1 96.81 83 ALA A CA 1
ATOM 654 C C . ALA A 1 83 ? -23.781 -6.336 -7.922 1 96.81 83 ALA A C 1
ATOM 656 O O . ALA A 1 83 ? -24.078 -6.051 -6.762 1 96.81 83 ALA A O 1
ATOM 657 N N . ASN A 1 84 ? -23.844 -7.531 -8.445 1 97.25 84 ASN A N 1
ATOM 658 C CA . ASN A 1 84 ? -24.438 -8.609 -7.66 1 97.25 84 ASN A CA 1
ATOM 659 C C . ASN A 1 84 ? -23.375 -9.414 -6.914 1 97.25 84 ASN A C 1
ATOM 661 O O . ASN A 1 84 ? -23.641 -10.523 -6.453 1 97.25 84 ASN A O 1
ATOM 665 N N . GLN A 1 85 ? -22.172 -8.93 -6.793 1 96.12 85 GLN A N 1
ATOM 666 C CA . GLN A 1 85 ? -21.078 -9.422 -5.961 1 96.12 85 GLN A CA 1
ATOM 667 C C . GLN A 1 85 ? -20.719 -10.859 -6.324 1 96.12 85 GLN A C 1
ATOM 669 O O . GLN A 1 85 ? -21.078 -11.797 -5.602 1 96.12 85 GLN A O 1
ATOM 674 N N . PRO A 1 86 ? -19.984 -11.031 -7.32 1 95.94 86 PRO A N 1
ATOM 675 C CA . PRO A 1 86 ? -19.547 -12.359 -7.742 1 95.94 86 PRO A CA 1
ATOM 676 C C . PRO A 1 86 ? -18.594 -13.016 -6.742 1 95.94 86 PRO A C 1
ATOM 678 O O . PRO A 1 86 ? -17.75 -12.344 -6.152 1 95.94 86 PRO A O 1
ATOM 681 N N . LEU A 1 87 ? -18.797 -14.242 -6.52 1 95.56 87 LEU A N 1
ATOM 682 C CA . LEU A 1 87 ? -17.906 -15.117 -5.773 1 95.56 87 LEU A CA 1
ATOM 683 C C . LEU A 1 87 ? -17.078 -15.977 -6.719 1 95.56 87 LEU A C 1
ATOM 685 O O . LEU A 1 87 ? -17.625 -16.734 -7.527 1 95.56 87 LEU A O 1
ATOM 689 N N . LEU A 1 88 ? -15.75 -15.742 -6.59 1 94.44 88 LEU A N 1
ATOM 690 C CA . LEU A 1 88 ? -14.852 -16.438 -7.5 1 94.44 88 LEU A CA 1
ATOM 691 C C . LEU A 1 88 ? -14.07 -17.531 -6.766 1 94.44 88 LEU A C 1
ATOM 693 O O . LEU A 1 88 ? -13.633 -17.328 -5.629 1 94.44 88 LEU A O 1
ATOM 697 N N . GLY A 1 89 ? -13.977 -18.656 -7.414 1 90.44 89 GLY A N 1
ATOM 698 C CA . GLY A 1 89 ? -13.133 -19.75 -6.93 1 90.44 89 GLY A CA 1
ATOM 699 C C . GLY A 1 89 ? -12.055 -20.141 -7.914 1 90.44 89 GLY A C 1
ATOM 700 O O . GLY A 1 89 ? -12.32 -20.312 -9.109 1 90.44 89 GLY A O 1
ATOM 701 N N . GLY A 1 90 ? -10.914 -20.172 -7.383 1 85.25 90 GLY A N 1
ATOM 702 C CA . GLY A 1 90 ? -9.797 -20.594 -8.219 1 85.25 90 GLY A CA 1
ATOM 703 C C . GLY A 1 90 ? -9.469 -22.062 -8.055 1 85.25 90 GLY A C 1
ATOM 704 O O . GLY A 1 90 ? -10.266 -22.844 -7.508 1 85.25 90 GLY A O 1
ATOM 705 N N . ASN A 1 91 ? -8.25 -22.406 -8.602 1 79.31 91 ASN A N 1
ATOM 706 C CA . ASN A 1 91 ? -7.789 -23.781 -8.57 1 79.31 91 ASN A CA 1
ATOM 707 C C . ASN A 1 91 ? -7.449 -24.234 -7.156 1 79.31 91 ASN A C 1
ATOM 709 O O . ASN A 1 91 ? -7.527 -25.422 -6.836 1 79.31 91 ASN A O 1
ATOM 713 N N . SER A 1 92 ? -7.109 -23.219 -6.293 1 75.62 92 SER A N 1
ATOM 714 C CA . SER A 1 92 ? -6.727 -23.516 -4.918 1 75.62 92 SER A CA 1
ATOM 715 C C . SER A 1 92 ? -7.949 -23.797 -4.055 1 75.62 92 SER A C 1
ATOM 717 O O . SER A 1 92 ? -7.82 -24.219 -2.902 1 75.62 92 SER A O 1
ATOM 719 N N . GLY A 1 93 ? -9.047 -23.594 -4.617 1 79.12 93 GLY A N 1
ATOM 720 C CA . GLY A 1 93 ? -10.273 -23.766 -3.85 1 79.12 93 GLY A CA 1
ATOM 721 C C . GLY A 1 93 ? -10.594 -22.562 -2.975 1 79.12 93 GLY A C 1
ATOM 722 O O . GLY A 1 93 ? -11.617 -22.547 -2.285 1 79.12 93 GLY A O 1
ATOM 723 N N . THR A 1 94 ? -9.742 -21.625 -2.912 1 85.94 94 THR A N 1
ATOM 724 C CA . THR A 1 94 ? -10.016 -20.422 -2.139 1 85.94 94 THR A CA 1
ATOM 725 C C . THR A 1 94 ? -11.023 -19.531 -2.863 1 85.94 94 THR A C 1
ATOM 727 O O . THR A 1 94 ? -10.992 -19.422 -4.09 1 85.94 94 THR A O 1
ATOM 730 N N . LEU A 1 95 ? -11.922 -19.062 -2.1 1 90.75 95 LEU A N 1
ATOM 731 C CA . LEU A 1 95 ? -12.969 -18.203 -2.652 1 90.75 95 LEU A CA 1
ATOM 732 C C . LEU A 1 95 ? -12.672 -16.734 -2.365 1 90.75 95 LEU A C 1
ATOM 734 O O . LEU A 1 95 ? -12.148 -16.406 -1.301 1 90.75 95 LEU A O 1
ATOM 738 N N . VAL A 1 96 ? -13.062 -15.945 -3.318 1 92.94 96 VAL A N 1
ATOM 739 C CA . VAL A 1 96 ? -12.922 -14.5 -3.139 1 92.94 96 VAL A CA 1
ATOM 740 C C . VAL A 1 96 ? -14.219 -13.805 -3.559 1 92.94 96 VAL A C 1
ATOM 742 O O . VAL A 1 96 ? -14.734 -14.047 -4.652 1 92.94 96 VAL A O 1
ATOM 745 N N . LEU A 1 97 ? -14.703 -13.055 -2.723 1 96.25 97 LEU A N 1
ATOM 746 C CA . LEU A 1 97 ? -15.922 -12.289 -2.98 1 96.25 97 LEU A CA 1
ATOM 747 C C . LEU A 1 97 ? -15.586 -10.883 -3.459 1 96.25 97 LEU A C 1
ATOM 749 O O . LEU A 1 97 ? -14.844 -10.156 -2.791 1 96.25 97 LEU A O 1
ATOM 753 N N . LEU A 1 98 ? -16.094 -10.516 -4.613 1 97.06 98 LEU A N 1
ATOM 754 C CA . LEU A 1 98 ? -15.93 -9.156 -5.117 1 97.06 98 LEU A CA 1
ATOM 755 C C . LEU A 1 98 ? -17.016 -8.234 -4.566 1 97.06 98 LEU A C 1
ATOM 757 O O . LEU A 1 98 ? -18.109 -8.141 -5.137 1 97.06 98 LEU A O 1
ATOM 761 N N . LYS A 1 99 ? -16.609 -7.469 -3.598 1 96.25 99 LYS A N 1
ATOM 762 C CA . LYS A 1 99 ? -17.625 -6.754 -2.822 1 96.25 99 LYS A CA 1
ATOM 763 C C . LYS A 1 99 ? -17.438 -5.242 -2.938 1 96.25 99 LYS A C 1
ATOM 765 O O . LYS A 1 99 ? -18.406 -4.496 -3.004 1 96.25 99 LYS A O 1
ATOM 770 N N . HIS A 1 100 ? -16.172 -4.777 -2.979 1 96.25 100 HIS A N 1
ATOM 771 C CA . HIS A 1 100 ? -15.891 -3.354 -2.85 1 96.25 100 HIS A CA 1
ATOM 772 C C . HIS A 1 100 ? -15.086 -2.84 -4.043 1 96.25 100 HIS A C 1
ATOM 774 O O . HIS A 1 100 ? -13.859 -2.854 -4.02 1 96.25 100 HIS A O 1
ATOM 780 N N . PRO A 1 101 ? -15.805 -2.258 -5.035 1 97.88 101 PRO A N 1
ATOM 781 C CA . PRO A 1 101 ? -15.016 -1.666 -6.117 1 97.88 101 PRO A CA 1
ATOM 782 C C . PRO A 1 101 ? -14.148 -0.499 -5.648 1 97.88 101 PRO A C 1
ATOM 784 O O . PRO A 1 101 ? -14.602 0.333 -4.859 1 97.88 101 PRO A O 1
ATOM 787 N N . TYR A 1 102 ? -12.922 -0.503 -6.012 1 98.38 102 TYR A N 1
ATOM 788 C CA . TYR A 1 102 ? -11.992 0.559 -5.641 1 98.38 102 TYR A CA 1
ATOM 789 C C . TYR A 1 102 ? -12.07 1.719 -6.625 1 98.38 102 TYR A C 1
ATOM 791 O O . TYR A 1 102 ? -11.82 1.543 -7.82 1 98.38 102 TYR A O 1
ATOM 799 N N . PRO A 1 103 ? -12.344 2.869 -6.172 1 97.88 103 PRO A N 1
ATOM 800 C CA . PRO A 1 103 ? -12.57 4.004 -7.074 1 97.88 103 PRO A CA 1
ATOM 801 C C . PRO A 1 103 ? -11.281 4.5 -7.727 1 97.88 103 PRO A C 1
ATOM 803 O O . PRO A 1 103 ? -10.219 4.496 -7.09 1 97.88 103 PRO A O 1
ATOM 806 N N . LYS A 1 104 ? -11.445 4.926 -8.945 1 96.62 104 LYS A N 1
ATOM 807 C CA . LYS A 1 104 ? -10.328 5.512 -9.688 1 96.62 104 LYS A CA 1
ATOM 808 C C . LYS A 1 104 ? -9.852 6.805 -9.031 1 96.62 104 LYS A C 1
ATOM 810 O O . LYS A 1 104 ? -8.648 7.066 -8.969 1 96.62 104 LYS A O 1
ATOM 815 N N . VAL A 1 105 ? -10.781 7.602 -8.586 1 95 105 VAL A N 1
ATOM 816 C CA . VAL A 1 105 ? -10.461 8.898 -8 1 95 105 VAL A CA 1
ATOM 817 C C . VAL A 1 105 ? -10.742 8.875 -6.5 1 95 105 VAL A C 1
ATOM 819 O O . VAL A 1 105 ? -11.875 8.641 -6.078 1 95 105 VAL A O 1
ATOM 822 N N . VAL A 1 106 ? -9.766 9.039 -5.746 1 95.06 106 VAL A N 1
ATOM 823 C CA . VAL A 1 106 ? -9.875 9.188 -4.297 1 95.06 106 VAL A CA 1
ATOM 824 C C . VAL A 1 106 ? -9.344 10.555 -3.877 1 95.06 106 VAL A C 1
ATOM 826 O O . VAL A 1 106 ? -8.195 10.898 -4.184 1 95.06 106 VAL A O 1
ATOM 829 N N . GLU A 1 107 ? -10.117 11.305 -3.197 1 92.81 107 GLU A N 1
ATOM 830 C CA . GLU A 1 107 ? -9.703 12.641 -2.77 1 92.81 107 GLU A CA 1
ATOM 831 C C . GLU A 1 107 ? -8.633 12.562 -1.685 1 92.81 107 GLU A C 1
ATOM 833 O O . GLU A 1 107 ? -8.719 11.734 -0.779 1 92.81 107 GLU A O 1
ATOM 838 N N . GLU A 1 108 ? -7.629 13.391 -1.821 1 94.25 108 GLU A N 1
ATOM 839 C CA . GLU A 1 108 ? -6.566 13.562 -0.837 1 94.25 108 GLU A CA 1
ATOM 840 C C . GLU A 1 108 ? -6.371 15.031 -0.486 1 94.25 108 GLU A C 1
ATOM 842 O O . GLU A 1 108 ? -6.613 15.914 -1.316 1 94.25 108 GLU A O 1
ATOM 847 N N . PRO A 1 109 ? -5.934 15.266 0.752 1 93 109 PRO A N 1
ATOM 848 C CA . PRO A 1 109 ? -5.641 16.656 1.084 1 93 109 PRO A CA 1
ATOM 849 C C . PRO A 1 109 ? -4.457 17.219 0.301 1 93 109 PRO A C 1
ATOM 851 O O . PRO A 1 109 ? -3.512 16.484 -0.001 1 93 109 PRO A O 1
ATOM 854 N N . ASP A 1 110 ? -4.551 18.469 -0.033 1 88.69 110 ASP A N 1
ATOM 855 C CA . ASP A 1 110 ? -3.48 19.109 -0.792 1 88.69 110 ASP A CA 1
ATOM 856 C C . ASP A 1 110 ? -2.49 19.812 0.137 1 88.69 110 ASP A C 1
ATOM 858 O O . ASP A 1 110 ? -2.232 21 -0.008 1 88.69 110 ASP A O 1
ATOM 862 N N . ASN A 1 111 ? -1.944 19.094 1.029 1 88.88 111 ASN A N 1
ATOM 863 C CA . ASN A 1 111 ? -1.001 19.672 1.984 1 88.88 111 ASN A CA 1
ATOM 864 C C . ASN A 1 111 ? 0.433 19.25 1.68 1 88.88 111 ASN A C 1
ATOM 866 O O . ASN A 1 111 ? 0.663 18.156 1.155 1 88.88 111 ASN A O 1
ATOM 870 N N . TYR A 1 112 ? 1.322 20.172 1.944 1 90.5 112 TYR A N 1
ATOM 871 C CA . TYR A 1 112 ? 2.75 19.922 1.788 1 90.5 112 TYR A CA 1
ATOM 872 C C . TYR A 1 112 ? 3.51 20.266 3.061 1 90.5 112 TYR A C 1
ATOM 874 O O . TYR A 1 112 ? 3.117 21.188 3.787 1 90.5 112 TYR A O 1
ATOM 882 N N . GLU A 1 113 ? 4.566 19.562 3.25 1 89.62 113 GLU A N 1
ATOM 883 C CA . GLU A 1 113 ? 5.41 19.844 4.406 1 89.62 113 GLU A CA 1
ATOM 884 C C . GLU A 1 113 ? 6.426 20.938 4.09 1 89.62 113 GLU A C 1
ATOM 886 O O . GLU A 1 113 ? 6.926 21.031 2.967 1 89.62 113 GLU A O 1
ATOM 891 N N . ASP A 1 114 ? 6.637 21.688 5.113 1 88.56 114 ASP A N 1
ATOM 892 C CA . ASP A 1 114 ? 7.719 22.672 5 1 88.56 114 ASP A CA 1
ATOM 893 C C . ASP A 1 114 ? 9.07 22.016 5.301 1 88.56 114 ASP A C 1
ATOM 895 O O . ASP A 1 114 ? 9.156 21.125 6.137 1 88.56 114 ASP A O 1
ATOM 899 N N . ILE A 1 115 ? 10.023 22.578 4.613 1 91.44 115 ILE A N 1
ATOM 900 C CA . ILE A 1 115 ? 11.391 22.156 4.902 1 91.44 115 ILE A CA 1
ATOM 901 C C . ILE A 1 115 ? 12.109 23.25 5.688 1 91.44 115 ILE A C 1
ATOM 903 O O . ILE A 1 115 ? 12.352 24.344 5.172 1 91.44 115 ILE A O 1
ATOM 907 N N . VAL A 1 116 ? 12.375 22.953 6.879 1 89.19 116 VAL A N 1
ATOM 908 C CA . VAL A 1 116 ? 13.008 23.938 7.746 1 89.19 116 VAL A CA 1
ATOM 909 C C . VAL A 1 116 ? 14.508 23.656 7.824 1 89.19 116 VAL A C 1
ATOM 911 O O . VAL A 1 116 ? 15.305 24.578 8.023 1 89.19 116 VAL A O 1
ATOM 914 N N . LEU A 1 117 ? 14.867 22.484 7.602 1 88.19 117 LEU A N 1
ATOM 915 C CA . LEU A 1 117 ? 16.25 22.047 7.59 1 88.19 117 LEU A CA 1
ATOM 916 C C . LEU A 1 117 ? 16.516 21.125 6.414 1 88.19 117 LEU A C 1
ATOM 918 O O . LEU A 1 117 ? 15.695 20.266 6.098 1 88.19 117 LEU A O 1
ATOM 922 N N . GLN A 1 118 ? 17.703 21.375 5.766 1 92.88 118 GLN A N 1
ATOM 923 C CA . GLN A 1 118 ? 18.062 20.547 4.625 1 92.88 118 GLN A CA 1
ATOM 924 C C . GLN A 1 118 ? 19.578 20.391 4.523 1 92.88 118 GLN A C 1
ATOM 926 O O . GLN A 1 118 ? 20.312 21.391 4.504 1 92.88 118 GLN A O 1
ATOM 931 N N . SER A 1 119 ? 20 19.156 4.555 1 92 119 SER A N 1
ATOM 932 C CA . SER A 1 119 ? 21.422 18.828 4.418 1 92 119 SER A CA 1
ATOM 933 C C . SER A 1 119 ? 21.609 17.5 3.682 1 92 119 SER A C 1
ATOM 935 O O . SER A 1 119 ? 20.625 16.844 3.312 1 92 119 SER A O 1
ATOM 937 N N . THR A 1 120 ? 22.922 17.234 3.33 1 93.31 120 THR A N 1
ATOM 938 C CA . THR A 1 120 ? 23.203 15.945 2.725 1 93.31 120 THR A CA 1
ATOM 939 C C . THR A 1 120 ? 24.078 15.094 3.65 1 93.31 120 THR A C 1
ATOM 941 O O . THR A 1 120 ? 24.922 15.625 4.379 1 93.31 120 THR A O 1
ATOM 944 N N . VAL A 1 121 ? 23.797 13.781 3.607 1 91.69 121 VAL A N 1
ATOM 945 C CA . VAL A 1 121 ? 24.531 12.914 4.52 1 91.69 121 VAL A CA 1
ATOM 946 C C . VAL A 1 121 ? 25.688 12.25 3.775 1 91.69 121 VAL A C 1
ATOM 948 O O . VAL A 1 121 ? 26.562 11.648 4.395 1 91.69 121 VAL A O 1
ATOM 951 N N . ARG A 1 122 ? 25.734 12.336 2.457 1 91.69 122 ARG A N 1
ATOM 952 C CA . ARG A 1 122 ? 26.812 11.836 1.617 1 91.69 122 ARG A CA 1
ATOM 953 C C . ARG A 1 122 ? 27.406 12.953 0.759 1 91.69 122 ARG A C 1
ATOM 955 O O . ARG A 1 122 ? 26.859 14.055 0.711 1 91.69 122 ARG A O 1
ATOM 962 N N . SER A 1 123 ? 28.625 12.664 0.297 1 91.69 123 SER A N 1
ATOM 963 C CA . SER A 1 123 ? 29.25 13.594 -0.632 1 91.69 123 SER A CA 1
ATOM 964 C C . SER A 1 123 ? 29.891 12.859 -1.805 1 91.69 123 SER A C 1
ATOM 966 O O . SER A 1 123 ? 30.375 11.734 -1.649 1 91.69 123 SER A O 1
ATOM 968 N N . GLY A 1 124 ? 29.734 13.453 -2.951 1 93.12 124 GLY A N 1
ATOM 969 C CA . GLY A 1 124 ? 30.453 12.938 -4.109 1 93.12 124 GLY A CA 1
ATOM 970 C C . GLY A 1 124 ? 29.656 11.914 -4.891 1 93.12 124 GLY A C 1
ATOM 971 O O . GLY A 1 124 ? 30.141 11.367 -5.883 1 93.12 124 GLY A O 1
ATOM 972 N N . ALA A 1 125 ? 28.469 11.648 -4.43 1 93.56 125 ALA A N 1
ATOM 973 C CA . ALA A 1 125 ? 27.641 10.719 -5.18 1 93.56 125 ALA A CA 1
ATOM 974 C C . ALA A 1 125 ? 27.109 11.359 -6.461 1 93.56 125 ALA A C 1
ATOM 976 O O . ALA A 1 125 ? 26.859 12.57 -6.504 1 93.56 125 ALA A O 1
ATOM 977 N N . THR A 1 126 ? 26.953 10.539 -7.473 1 93.31 126 THR A N 1
ATOM 978 C CA . THR A 1 126 ? 26.531 11.008 -8.789 1 93.31 126 THR A CA 1
ATOM 979 C C . THR A 1 126 ? 25.172 10.438 -9.156 1 93.31 126 THR A C 1
ATOM 981 O O . THR A 1 126 ? 24.594 9.656 -8.398 1 93.31 126 THR A O 1
ATOM 984 N N . GLU A 1 127 ? 24.766 10.883 -10.32 1 91.38 127 GLU A N 1
ATOM 985 C CA . GLU A 1 127 ? 23.5 10.367 -10.852 1 91.38 127 GLU A CA 1
ATOM 986 C C . GLU A 1 127 ? 23.578 8.859 -11.062 1 91.38 127 GLU A C 1
ATOM 988 O O . GLU A 1 127 ? 22.562 8.156 -10.906 1 91.38 127 GLU A O 1
ATOM 993 N N . ARG A 1 128 ? 24.734 8.336 -11.461 1 91.88 128 ARG A N 1
ATOM 994 C CA . ARG A 1 128 ? 24.922 6.902 -11.664 1 91.88 128 ARG A CA 1
ATOM 995 C C . ARG A 1 128 ? 24.703 6.137 -10.359 1 91.88 128 ARG A C 1
ATOM 997 O O . ARG A 1 128 ? 24.094 5.066 -10.359 1 91.88 128 ARG A O 1
ATOM 1004 N N . ASP A 1 129 ? 25.188 6.734 -9.289 1 93.31 129 ASP A N 1
ATOM 1005 C CA . ASP A 1 129 ? 24.984 6.125 -7.977 1 93.31 129 ASP A CA 1
ATOM 1006 C C . ASP A 1 129 ? 23.5 6.07 -7.617 1 93.31 129 ASP A C 1
ATOM 1008 O O . ASP A 1 129 ? 23.031 5.074 -7.074 1 93.31 129 ASP A O 1
ATOM 1012 N N . LEU A 1 130 ? 22.875 7.117 -7.926 1 93.81 130 LEU A N 1
ATOM 1013 C CA . LEU A 1 130 ? 21.453 7.207 -7.648 1 93.81 130 LEU A CA 1
ATOM 1014 C C . LEU A 1 130 ? 20.672 6.168 -8.453 1 93.81 130 LEU A C 1
ATOM 1016 O O . LEU A 1 130 ? 19.75 5.531 -7.926 1 93.81 130 LEU A O 1
ATOM 1020 N N . GLN A 1 131 ? 21.031 5.984 -9.68 1 91 131 GLN A N 1
ATOM 1021 C CA . GLN A 1 131 ? 20.375 5 -10.547 1 91 131 GLN A CA 1
ATOM 1022 C C . GLN A 1 131 ? 20.531 3.592 -9.984 1 91 131 GLN A C 1
ATOM 1024 O O . GLN A 1 131 ? 19.594 2.791 -10.031 1 91 131 GLN A O 1
ATOM 1029 N N . PHE A 1 132 ? 21.688 3.391 -9.398 1 88.75 132 PHE A N 1
ATOM 1030 C CA . PHE A 1 132 ? 21.953 2.082 -8.812 1 88.75 132 PHE A CA 1
ATOM 1031 C C . PHE A 1 132 ? 21.094 1.854 -7.57 1 88.75 132 PHE A C 1
ATOM 1033 O O . PHE A 1 132 ? 20.719 0.721 -7.273 1 88.75 132 PHE A O 1
ATOM 1040 N N . GLN A 1 133 ? 20.781 2.896 -6.883 1 89.88 133 GLN A N 1
ATOM 1041 C CA . GLN A 1 133 ? 20 2.809 -5.652 1 89.88 133 GLN A CA 1
ATOM 1042 C C . GLN A 1 133 ? 18.5 2.744 -5.949 1 89.88 133 GLN A C 1
ATOM 1044 O O . GLN A 1 133 ? 17.688 2.473 -5.059 1 89.88 133 GLN A O 1
ATOM 1049 N N . THR A 1 134 ? 18.156 2.982 -7.207 1 93.81 134 THR A N 1
ATOM 1050 C CA . THR A 1 134 ? 16.766 3.02 -7.609 1 93.81 134 THR A CA 1
ATOM 1051 C C . THR A 1 134 ? 16.234 1.612 -7.895 1 93.81 134 THR A C 1
ATOM 1053 O O . THR A 1 134 ? 16.359 1.119 -9.016 1 93.81 134 THR A O 1
ATOM 1056 N N . HIS A 1 135 ? 15.742 0.982 -6.84 1 89.31 135 HIS A N 1
ATOM 1057 C CA . HIS A 1 135 ? 15.234 -0.38 -6.965 1 89.31 135 HIS A CA 1
ATOM 1058 C C . HIS A 1 135 ? 14.094 -0.637 -5.98 1 89.31 135 HIS A C 1
ATOM 1060 O O . HIS A 1 135 ? 14.07 -0.065 -4.891 1 89.31 135 HIS A O 1
ATOM 1066 N N . ALA A 1 136 ? 13.164 -1.378 -6.441 1 92 136 ALA A N 1
ATOM 1067 C CA . ALA A 1 136 ? 12.078 -1.847 -5.59 1 92 136 ALA A CA 1
ATOM 1068 C C . ALA A 1 136 ? 11.688 -3.281 -5.938 1 92 136 ALA A C 1
ATOM 1070 O O . ALA A 1 136 ? 11.719 -3.672 -7.105 1 92 136 ALA A O 1
ATOM 1071 N N . ASN A 1 137 ? 11.336 -3.973 -4.922 1 90.31 137 ASN A N 1
ATOM 1072 C CA . ASN A 1 137 ? 10.852 -5.332 -5.141 1 90.31 137 ASN A CA 1
ATOM 1073 C C . ASN A 1 137 ? 9.453 -5.336 -5.75 1 90.31 137 ASN A C 1
ATOM 1075 O O . ASN A 1 137 ? 8.695 -4.383 -5.574 1 90.31 137 ASN A O 1
ATOM 1079 N N . SER A 1 138 ? 9.203 -6.391 -6.43 1 93.81 138 SER A N 1
ATOM 1080 C CA . SER A 1 138 ? 7.824 -6.621 -6.855 1 93.81 138 SER A CA 1
ATOM 1081 C C . SER A 1 138 ? 6.91 -6.867 -5.66 1 93.81 138 SER A C 1
ATOM 1083 O O . SER A 1 138 ? 7.379 -7.219 -4.574 1 93.81 138 SER A O 1
ATOM 1085 N N . LEU A 1 139 ? 5.688 -6.535 -5.801 1 94.44 139 LEU A N 1
ATOM 1086 C CA . LEU A 1 139 ? 4.695 -6.934 -4.809 1 94.44 139 LEU A CA 1
ATOM 1087 C C . LEU A 1 139 ? 4.254 -8.375 -5.031 1 94.44 139 LEU A C 1
ATOM 1089 O O . LEU A 1 139 ? 4.465 -9.234 -4.172 1 94.44 139 LEU A O 1
ATOM 1093 N N . ALA A 1 140 ? 3.867 -8.719 -6.254 1 92.06 140 ALA A N 1
ATOM 1094 C CA . ALA A 1 140 ? 3.5 -10.062 -6.68 1 92.06 140 ALA A CA 1
ATOM 1095 C C . ALA A 1 140 ? 3.279 -10.977 -5.477 1 92.06 140 ALA A C 1
ATOM 1097 O O . ALA A 1 140 ? 4.195 -11.68 -5.051 1 92.06 140 ALA A O 1
ATOM 1098 N N . SER A 1 141 ? 2.09 -11.047 -4.965 1 94.69 141 SER A N 1
ATOM 1099 C CA . SER A 1 141 ? 1.754 -11.812 -3.766 1 94.69 141 SER A CA 1
ATOM 1100 C C . SER A 1 141 ? 0.875 -13.008 -4.102 1 94.69 141 SER A C 1
ATOM 1102 O O . SER A 1 141 ? 0.219 -13.031 -5.145 1 94.69 141 SER A O 1
ATOM 1104 N N . LYS A 1 142 ? 0.964 -13.961 -3.271 1 94.81 142 LYS A N 1
ATOM 1105 C CA . LYS A 1 142 ? 0.148 -15.164 -3.412 1 94.81 142 LYS A CA 1
ATOM 1106 C C . LYS A 1 142 ? -0.209 -15.75 -2.049 1 94.81 142 LYS A C 1
ATOM 1108 O O . LYS A 1 142 ? 0.592 -15.688 -1.113 1 94.81 142 LYS A O 1
ATOM 1113 N N . GLU A 1 143 ? -1.403 -16.281 -1.943 1 95.12 143 GLU A N 1
ATOM 1114 C CA . GLU A 1 143 ? -1.832 -16.969 -0.727 1 95.12 143 GLU A CA 1
ATOM 1115 C C . GLU A 1 143 ? -2.627 -18.219 -1.054 1 95.12 143 GLU A C 1
ATOM 1117 O O . GLU A 1 143 ? -3.289 -18.297 -2.092 1 95.12 143 GLU A O 1
ATOM 1122 N N . GLY A 1 144 ? -2.473 -19.188 -0.216 1 94.06 144 GLY A N 1
ATOM 1123 C CA . GLY A 1 144 ? -3.188 -20.438 -0.41 1 94.06 144 GLY A CA 1
ATOM 1124 C C . GLY A 1 144 ? -2.707 -21.547 0.505 1 94.06 144 GLY A C 1
ATOM 1125 O O . GLY A 1 144 ? -1.729 -21.375 1.235 1 94.06 144 GLY A O 1
ATOM 1126 N N . PHE A 1 145 ? -3.408 -22.641 0.394 1 94.94 145 PHE A N 1
ATOM 1127 C CA . PHE A 1 145 ? -3.043 -23.797 1.204 1 94.94 145 PHE A CA 1
ATOM 1128 C C . PHE A 1 145 ? -1.966 -24.625 0.514 1 94.94 145 PHE A C 1
ATOM 1130 O O . PHE A 1 145 ? -2.002 -24.812 -0.705 1 94.94 145 PHE A O 1
ATOM 1137 N N . LEU A 1 146 ? -1.019 -25.047 1.302 1 96.94 146 LEU A N 1
ATOM 1138 C CA . LEU A 1 146 ? -0.029 -26.062 0.935 1 96.94 146 LEU A CA 1
ATOM 1139 C C . LEU A 1 146 ? 0.218 -27.031 2.088 1 96.94 146 LEU A C 1
ATOM 1141 O O . LEU A 1 146 ? 0.042 -26.656 3.254 1 96.94 146 LEU A O 1
ATOM 1145 N N . THR A 1 147 ? 0.494 -28.188 1.666 1 97.81 147 THR A N 1
ATOM 1146 C CA . THR A 1 147 ? 0.891 -29.156 2.676 1 97.81 147 THR A CA 1
ATOM 1147 C C . THR A 1 147 ? 2.41 -29.297 2.721 1 97.81 147 THR A C 1
ATOM 1149 O O . THR A 1 147 ? 3.047 -29.531 1.69 1 97.81 147 THR A O 1
ATOM 1152 N N . LYS A 1 148 ? 2.975 -29.094 3.859 1 97.88 148 LYS A N 1
ATOM 1153 C CA . LYS A 1 148 ? 4.43 -29.156 3.99 1 97.88 148 LYS A CA 1
ATOM 1154 C C . LYS A 1 148 ? 4.852 -30.312 4.883 1 97.88 148 LYS A C 1
ATOM 1156 O O . LYS A 1 148 ? 4.082 -30.766 5.738 1 97.88 148 LYS A O 1
ATOM 1161 N N . GLN A 1 149 ? 6.047 -30.781 4.664 1 97.25 149 GLN A N 1
ATOM 1162 C CA . GLN A 1 149 ? 6.605 -31.844 5.496 1 97.25 149 GLN A CA 1
ATOM 1163 C C . GLN A 1 149 ? 7.359 -31.266 6.691 1 97.25 149 GLN A C 1
ATOM 1165 O O . GLN A 1 149 ? 8.109 -30.297 6.551 1 97.25 149 GLN A O 1
ATOM 1170 N N . GLY A 1 150 ? 7.098 -31.875 7.898 1 94.81 150 GLY A N 1
ATOM 1171 C CA . GLY A 1 150 ? 7.84 -31.469 9.086 1 94.81 150 GLY A CA 1
ATOM 1172 C C . GLY A 1 150 ? 9.305 -31.859 9.031 1 94.81 150 GLY A C 1
ATOM 1173 O O . GLY A 1 150 ? 9.688 -32.75 8.258 1 94.81 150 GLY A O 1
ATOM 1174 N N . TRP A 1 151 ? 10 -31.219 9.836 1 89.94 151 TRP A N 1
ATOM 1175 C CA . TRP A 1 151 ? 11.453 -31.391 9.797 1 89.94 151 TRP A CA 1
ATOM 1176 C C . TRP A 1 151 ? 11.875 -32.656 10.508 1 89.94 151 TRP A C 1
ATOM 1178 O O . TRP A 1 151 ? 12.57 -33.5 9.93 1 89.94 151 TRP A O 1
ATOM 1188 N N . PHE A 1 152 ? 11.445 -32.75 11.703 1 89.25 152 PHE A N 1
ATOM 1189 C CA . PHE A 1 152 ? 11.93 -33.844 12.555 1 89.25 152 PHE A CA 1
ATOM 1190 C C . PHE A 1 152 ? 11.047 -35.062 12.406 1 89.25 152 PHE A C 1
ATOM 1192 O O . PHE A 1 152 ? 11.547 -36.156 12.117 1 89.25 152 PHE A O 1
ATOM 1199 N N . VAL A 1 153 ? 9.719 -35 12.586 1 90.56 153 VAL A N 1
ATOM 1200 C CA . VAL A 1 153 ? 8.766 -36.094 12.594 1 90.56 153 VAL A CA 1
ATOM 1201 C C . VAL A 1 153 ? 8.406 -36.469 11.156 1 90.56 153 VAL A C 1
ATOM 1203 O O . VAL A 1 153 ? 7.926 -37.594 10.906 1 90.56 153 VAL A O 1
ATOM 1206 N N . LYS A 1 154 ? 8.695 -35.594 10.203 1 92.38 154 LYS A N 1
ATOM 1207 C CA . LYS A 1 154 ? 8.453 -35.781 8.773 1 92.38 154 LYS A CA 1
ATOM 1208 C C . LYS A 1 154 ? 6.977 -36.062 8.492 1 92.38 154 LYS A C 1
ATOM 1210 O O . LYS A 1 154 ? 6.641 -36.812 7.582 1 92.38 154 LYS A O 1
ATOM 1215 N N . ASN A 1 155 ? 6.109 -35.562 9.422 1 96.44 155 ASN A N 1
ATOM 1216 C CA . ASN A 1 155 ? 4.676 -35.625 9.148 1 96.44 155 ASN A CA 1
ATOM 1217 C C . ASN A 1 155 ? 4.25 -34.469 8.219 1 96.44 155 ASN A C 1
ATOM 1219 O O . ASN A 1 155 ? 4.949 -33.469 8.094 1 96.44 155 ASN A O 1
ATOM 1223 N N . TRP A 1 156 ? 3.209 -34.812 7.512 1 97.56 156 TRP A N 1
ATOM 1224 C CA . TRP A 1 156 ? 2.697 -33.812 6.586 1 97.56 156 TRP A CA 1
ATOM 1225 C C . TRP A 1 156 ? 1.543 -33.031 7.211 1 97.56 156 TRP A C 1
ATOM 1227 O O . TRP A 1 156 ? 0.652 -33.625 7.828 1 97.56 156 TRP A O 1
ATOM 1237 N N . LYS A 1 157 ? 1.602 -31.703 7.105 1 97.44 157 LYS A N 1
ATOM 1238 C CA . LYS A 1 157 ? 0.548 -30.844 7.648 1 97.44 157 LYS A CA 1
ATOM 1239 C C . LYS A 1 157 ? 0.176 -29.734 6.668 1 97.44 157 LYS A C 1
ATOM 1241 O O . LYS A 1 157 ? 1.054 -29.078 6.102 1 97.44 157 LYS A O 1
ATOM 1246 N N . THR A 1 158 ? -1.108 -29.625 6.488 1 97 158 THR A N 1
ATOM 1247 C CA . THR A 1 158 ? -1.606 -28.562 5.637 1 97 158 THR A CA 1
ATOM 1248 C C . THR A 1 158 ? -1.59 -27.219 6.383 1 97 158 THR A C 1
ATOM 1250 O O . THR A 1 158 ? -2.061 -27.141 7.52 1 97 158 THR A O 1
ATOM 1253 N N . ARG A 1 159 ? -0.957 -26.203 5.766 1 97.5 159 ARG A N 1
ATOM 1254 C CA . ARG A 1 159 ? -0.842 -24.875 6.34 1 97.5 159 ARG A CA 1
ATOM 1255 C C . ARG A 1 159 ? -1.254 -23.812 5.328 1 97.5 159 ARG A C 1
ATOM 1257 O O . ARG A 1 159 ? -1.38 -24.094 4.133 1 97.5 159 ARG A O 1
ATOM 1264 N N . TRP A 1 160 ? -1.614 -22.641 5.891 1 96.81 160 TRP A N 1
ATOM 1265 C CA . TRP A 1 160 ? -1.887 -21.469 5.051 1 96.81 160 TRP A CA 1
ATOM 1266 C C . TRP A 1 160 ? -0.601 -20.719 4.73 1 96.81 160 TRP A C 1
ATOM 1268 O O . TRP A 1 160 ? 0.111 -20.281 5.641 1 96.81 160 TRP A O 1
ATOM 1278 N N . PHE A 1 161 ? -0.334 -20.578 3.416 1 97.62 161 PHE A N 1
ATOM 1279 C CA . PHE A 1 161 ? 0.907 -19.938 2.994 1 97.62 161 PHE A CA 1
ATOM 1280 C C . PHE A 1 161 ? 0.627 -18.578 2.355 1 97.62 161 PHE A C 1
ATOM 1282 O O . PHE A 1 161 ? -0.345 -18.422 1.614 1 97.62 161 PHE A O 1
ATOM 1289 N N . VAL A 1 162 ? 1.471 -17.656 2.688 1 97 162 VAL A N 1
ATOM 1290 C CA . VAL A 1 162 ? 1.392 -16.328 2.105 1 97 162 VAL A CA 1
ATOM 1291 C C . VAL A 1 162 ? 2.764 -15.906 1.585 1 97 162 VAL A C 1
ATOM 1293 O O . VAL A 1 162 ? 3.75 -15.922 2.326 1 97 162 VAL A O 1
ATOM 1296 N N . LEU A 1 163 ? 2.777 -15.625 0.319 1 96.81 163 LEU A N 1
ATOM 1297 C CA . LEU A 1 163 ? 3.977 -15.07 -0.306 1 96.81 163 LEU A CA 1
ATOM 1298 C C . LEU A 1 163 ? 3.82 -13.578 -0.559 1 96.81 163 LEU A C 1
ATOM 1300 O O . LEU A 1 163 ? 2.941 -13.164 -1.318 1 96.81 163 LEU A O 1
ATOM 1304 N N . VAL A 1 164 ? 4.621 -12.789 0.101 1 92.56 164 VAL A N 1
ATOM 1305 C CA . VAL A 1 164 ? 4.641 -11.344 -0.099 1 92.56 164 VAL A CA 1
ATOM 1306 C C . VAL A 1 164 ? 6.082 -10.867 -0.26 1 92.56 164 VAL A C 1
ATOM 1308 O O . VAL A 1 164 ? 6.938 -11.156 0.578 1 92.56 164 VAL A O 1
ATOM 1311 N N . ARG A 1 165 ? 6.277 -10.109 -1.305 1 91.44 165 ARG A N 1
ATOM 1312 C CA . ARG A 1 165 ? 7.648 -9.727 -1.632 1 91.44 165 ARG A CA 1
ATOM 1313 C C . ARG A 1 165 ? 8.547 -10.961 -1.721 1 91.44 165 ARG A C 1
ATOM 1315 O O . ARG A 1 165 ? 8.289 -11.867 -2.508 1 91.44 165 ARG A O 1
ATOM 1322 N N . ASN A 1 166 ? 9.594 -11.016 -0.848 1 94.62 166 ASN A N 1
ATOM 1323 C CA . ASN A 1 166 ? 10.508 -12.156 -0.92 1 94.62 166 ASN A CA 1
ATOM 1324 C C . ASN A 1 166 ? 10.398 -13.047 0.316 1 94.62 166 ASN A C 1
ATOM 1326 O O . ASN A 1 166 ? 11.328 -13.773 0.646 1 94.62 166 ASN A O 1
ATOM 1330 N N . GLU A 1 167 ? 9.188 -12.977 0.943 1 96.81 167 GLU A N 1
ATOM 1331 C CA . GLU A 1 167 ? 8.984 -13.758 2.164 1 96.81 167 GLU A CA 1
ATOM 1332 C C . GLU A 1 167 ? 7.832 -14.742 2.01 1 96.81 167 GLU A C 1
ATOM 1334 O O . GLU A 1 167 ? 6.703 -14.344 1.721 1 96.81 167 GLU A O 1
ATOM 1339 N N . LEU A 1 168 ? 8.117 -15.969 2.201 1 98.31 168 LEU A N 1
ATOM 1340 C CA . LEU A 1 168 ? 7.105 -17.016 2.24 1 98.31 168 LEU A CA 1
ATOM 1341 C C . LEU A 1 168 ? 6.789 -17.406 3.68 1 98.31 168 LEU A C 1
ATOM 1343 O O . LEU A 1 168 ? 7.602 -18.062 4.34 1 98.31 168 LEU A O 1
ATOM 1347 N N . SER A 1 169 ? 5.602 -17.062 4.145 1 98.38 169 SER A N 1
ATOM 1348 C CA . SER A 1 169 ? 5.184 -17.344 5.516 1 98.38 169 SER A CA 1
ATOM 1349 C C . SER A 1 169 ? 4.066 -18.391 5.543 1 98.38 169 SER A C 1
ATOM 1351 O O . SER A 1 169 ? 3.252 -18.453 4.617 1 98.38 169 SER A O 1
ATOM 1353 N N . TYR A 1 170 ? 4.133 -19.156 6.594 1 98.25 170 TYR A N 1
ATOM 1354 C CA . TYR A 1 170 ? 2.998 -20.062 6.727 1 98.25 170 TYR A CA 1
ATOM 1355 C C . TYR A 1 170 ? 2.398 -19.984 8.125 1 98.25 170 TYR A C 1
ATOM 1357 O O . TYR A 1 170 ? 3.098 -19.672 9.094 1 98.25 170 TYR A O 1
ATOM 1365 N N . TYR A 1 171 ? 1.102 -20.219 8.141 1 97.94 171 TYR A N 1
ATOM 1366 C CA . TYR A 1 171 ? 0.247 -20.109 9.312 1 97.94 171 TYR A CA 1
ATOM 1367 C C . TYR A 1 171 ? -0.486 -21.406 9.586 1 97.94 171 TYR A C 1
ATOM 1369 O O . TYR A 1 171 ? -0.614 -22.25 8.695 1 97.94 171 TYR A O 1
ATOM 1377 N N . SER A 1 172 ? -0.935 -21.578 10.812 1 96.81 172 SER A N 1
ATOM 1378 C CA . SER A 1 172 ? -1.697 -22.781 11.125 1 96.81 172 SER A CA 1
ATOM 1379 C C . SER A 1 172 ? -3.01 -22.828 10.352 1 96.81 172 SER A C 1
ATOM 1381 O O . SER A 1 172 ? -3.473 -23.906 9.961 1 96.81 172 SER A O 1
ATOM 1383 N N . ASP A 1 173 ? -3.531 -21.672 10.25 1 93.94 173 ASP A N 1
ATOM 1384 C CA . ASP A 1 173 ? -4.762 -21.516 9.484 1 93.94 173 ASP A CA 1
ATOM 1385 C C . ASP A 1 173 ? -4.879 -20.109 8.898 1 93.94 173 ASP A C 1
ATOM 1387 O O . ASP A 1 173 ? -4.105 -19.219 9.258 1 93.94 173 ASP A O 1
ATOM 1391 N N . ARG A 1 174 ? -5.848 -19.969 8 1 91.56 174 ARG A N 1
ATOM 1392 C CA . ARG A 1 174 ? -6.051 -18.719 7.27 1 91.56 174 ARG A CA 1
ATOM 1393 C C . ARG A 1 174 ? -6.402 -17.578 8.219 1 91.56 174 ARG A C 1
ATOM 1395 O O . ARG A 1 174 ? -6.051 -16.422 7.969 1 91.56 174 ARG A O 1
ATOM 1402 N N . ALA A 1 175 ? -7.016 -17.844 9.273 1 91.81 1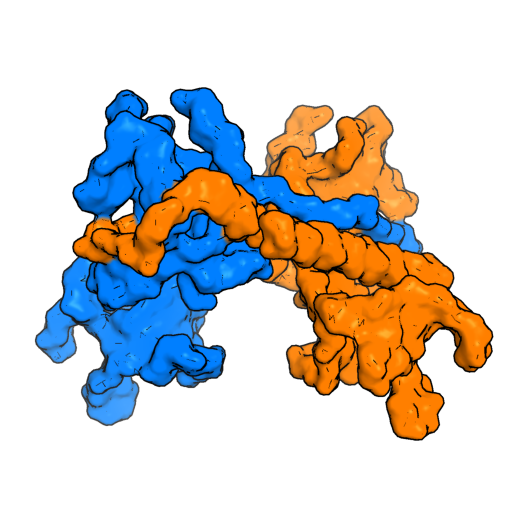75 ALA A N 1
ATOM 1403 C CA . ALA A 1 175 ? -7.562 -16.844 10.18 1 91.81 175 ALA A CA 1
ATOM 1404 C C . ALA A 1 175 ? -6.492 -16.328 11.141 1 91.81 175 ALA A C 1
ATOM 1406 O O . ALA A 1 175 ? -6.695 -15.32 11.828 1 91.81 175 ALA A O 1
ATOM 1407 N N . LYS A 1 176 ? -5.336 -16.984 11.133 1 91.94 176 LYS A N 1
ATOM 1408 C CA . LYS A 1 176 ? -4.297 -16.625 12.094 1 91.94 176 LYS A CA 1
ATOM 1409 C C . LYS A 1 176 ? -3.469 -15.445 11.586 1 91.94 176 LYS A C 1
ATOM 1411 O O . LYS A 1 176 ? -3.146 -15.375 10.398 1 91.94 176 LYS A O 1
ATOM 1416 N N . ASP A 1 177 ? -3.084 -14.578 12.484 1 89.81 177 ASP A N 1
ATOM 1417 C CA . ASP A 1 177 ? -2.361 -13.367 12.102 1 89.81 177 ASP A CA 1
ATOM 1418 C C . ASP A 1 177 ? -0.854 -13.562 12.25 1 89.81 177 ASP A C 1
ATOM 1420 O O . ASP A 1 177 ? -0.068 -12.891 11.578 1 89.81 177 ASP A O 1
ATOM 1424 N N . LYS A 1 178 ? -0.461 -14.398 13.164 1 94.25 178 LYS A N 1
ATOM 1425 C CA . LYS A 1 178 ? 0.967 -14.594 13.398 1 94.25 178 LYS A CA 1
ATOM 1426 C C . LYS A 1 178 ? 1.483 -15.828 12.672 1 94.25 178 LYS A C 1
ATOM 1428 O O . LYS A 1 178 ? 0.947 -16.922 12.844 1 94.25 178 LYS A O 1
ATOM 1433 N N . PRO A 1 179 ? 2.504 -15.625 11.875 1 97.19 179 PRO A N 1
ATOM 1434 C CA . PRO A 1 179 ? 3.049 -16.781 11.18 1 97.19 179 PRO A CA 1
ATOM 1435 C C . PRO A 1 179 ? 3.811 -17.734 12.109 1 97.19 179 PRO A C 1
ATOM 1437 O O . PRO A 1 179 ? 4.406 -17.281 13.094 1 97.19 179 PRO A O 1
ATOM 1440 N N . ILE A 1 180 ? 3.734 -18.938 11.805 1 97.62 180 ILE A N 1
ATOM 1441 C CA . ILE A 1 180 ? 4.547 -19.922 12.5 1 97.62 180 ILE A CA 1
ATOM 1442 C C . ILE A 1 180 ? 6.016 -19.75 12.117 1 97.62 180 ILE A C 1
ATOM 1444 O O . ILE A 1 180 ? 6.895 -19.766 12.984 1 97.62 180 ILE A O 1
ATOM 1448 N N . LYS A 1 181 ? 6.223 -19.531 10.836 1 97.62 181 LYS A N 1
ATOM 1449 C CA . LYS A 1 181 ? 7.578 -19.344 10.32 1 97.62 181 LYS A CA 1
ATOM 1450 C C . LYS A 1 181 ? 7.566 -18.578 8.992 1 97.62 181 LYS A C 1
ATOM 1452 O O . LYS A 1 181 ? 6.602 -18.672 8.234 1 97.62 181 LYS A O 1
ATOM 1457 N N . THR A 1 182 ? 8.547 -17.797 8.828 1 98.25 182 THR A N 1
ATOM 1458 C CA . THR A 1 182 ? 8.75 -17.078 7.582 1 98.25 182 THR A CA 1
ATOM 1459 C C . THR A 1 182 ? 10.047 -17.5 6.91 1 98.25 182 THR A C 1
ATOM 1461 O O . THR A 1 182 ? 11.117 -17.469 7.523 1 98.25 182 THR A O 1
ATOM 1464 N N . LEU A 1 183 ? 9.93 -17.922 5.652 1 98.06 183 LEU A N 1
ATOM 1465 C CA . LEU A 1 183 ? 11.086 -18.297 4.852 1 98.06 183 LEU A CA 1
ATOM 1466 C C . LEU A 1 183 ? 11.5 -17.172 3.916 1 98.06 183 LEU A C 1
ATOM 1468 O O . LEU A 1 183 ? 10.711 -16.734 3.072 1 98.06 183 LEU A O 1
ATOM 1472 N N . ASN A 1 184 ? 12.703 -16.75 4.062 1 97.75 184 ASN A N 1
ATOM 1473 C CA . ASN A 1 184 ? 13.227 -15.703 3.191 1 97.75 184 ASN A CA 1
ATOM 1474 C C . ASN A 1 184 ? 13.742 -16.281 1.874 1 97.75 184 ASN A C 1
ATOM 1476 O O . ASN A 1 184 ? 14.734 -17 1.855 1 97.75 184 ASN A O 1
ATOM 1480 N N . LEU A 1 185 ? 13.172 -15.898 0.811 1 97.5 185 LEU A N 1
ATOM 1481 C CA . LEU A 1 185 ? 13.531 -16.422 -0.501 1 97.5 185 LEU A CA 1
ATOM 1482 C C . LEU A 1 185 ? 14.922 -15.961 -0.917 1 97.5 185 LEU A C 1
ATOM 1484 O O . LEU A 1 185 ? 15.531 -16.531 -1.823 1 97.5 185 LEU A O 1
ATOM 1488 N N . GLU A 1 186 ? 15.398 -14.891 -0.318 1 95.75 186 GLU A N 1
ATOM 1489 C CA . GLU A 1 186 ? 16.75 -14.438 -0.62 1 95.75 186 GLU A CA 1
ATOM 1490 C C . GLU A 1 186 ? 17.797 -15.492 -0.239 1 95.75 186 GLU A C 1
ATOM 1492 O O . GLU A 1 186 ? 18.875 -15.547 -0.826 1 95.75 186 GLU A O 1
ATOM 1497 N N . ASP A 1 187 ? 17.406 -16.328 0.738 1 96.75 187 ASP A N 1
ATOM 1498 C CA . ASP A 1 187 ? 18.297 -17.375 1.213 1 96.75 187 ASP A CA 1
ATOM 1499 C C . ASP A 1 187 ? 18.062 -18.688 0.469 1 96.75 187 ASP A C 1
ATOM 1501 O O . ASP A 1 187 ? 18.766 -19.656 0.683 1 96.75 187 ASP A O 1
ATOM 1505 N N . CYS A 1 188 ? 17.047 -18.719 -0.314 1 97.69 188 CYS A N 1
ATOM 1506 C CA . CYS A 1 188 ? 16.656 -19.953 -1.006 1 97.69 188 CYS A CA 1
ATOM 1507 C C . CYS A 1 188 ? 17.578 -20.219 -2.186 1 97.69 188 CYS A C 1
ATOM 1509 O O . CYS A 1 188 ? 17.844 -19.344 -2.998 1 97.69 188 CYS A O 1
ATOM 1511 N N . GLN A 1 189 ? 18.016 -21.375 -2.355 1 96.69 189 GLN A N 1
ATOM 1512 C CA . GLN A 1 189 ? 18.984 -21.75 -3.389 1 96.69 189 GLN A CA 1
ATOM 1513 C C . GLN A 1 189 ? 18.266 -22.219 -4.652 1 96.69 189 GLN A C 1
ATOM 1515 O O . GLN A 1 189 ? 18.844 -22.172 -5.746 1 96.69 189 GLN A O 1
ATOM 1520 N N . GLY A 1 190 ? 17.078 -22.766 -4.418 1 96.81 190 GLY A N 1
ATOM 1521 C CA . GLY A 1 190 ? 16.359 -23.219 -5.602 1 96.81 190 GLY A CA 1
ATOM 1522 C C . GLY A 1 190 ? 14.984 -23.781 -5.297 1 96.81 190 GLY A C 1
ATOM 1523 O O . GLY A 1 190 ? 14.688 -24.109 -4.145 1 96.81 190 GLY A O 1
ATOM 1524 N N . CYS A 1 191 ? 14.172 -23.891 -6.344 1 98.06 191 CYS A N 1
ATOM 1525 C CA . CYS A 1 191 ? 12.82 -24.453 -6.324 1 98.06 191 CYS A CA 1
ATOM 1526 C C . CYS A 1 191 ? 12.641 -25.484 -7.438 1 98.06 191 CYS A C 1
ATOM 1528 O O . CYS A 1 191 ? 12.805 -25.156 -8.617 1 98.06 191 CYS A O 1
ATOM 1530 N N . TRP A 1 192 ? 12.258 -26.766 -7.016 1 97.69 192 TRP A N 1
ATOM 1531 C CA . TRP A 1 192 ? 12.172 -27.844 -7.996 1 97.69 192 TRP A CA 1
ATOM 1532 C C . TRP A 1 192 ? 10.969 -28.734 -7.723 1 97.69 192 TRP A C 1
ATOM 1534 O O . TRP A 1 192 ? 10.562 -28.906 -6.57 1 97.69 192 TRP A O 1
ATOM 1544 N N . LYS A 1 193 ? 10.5 -29.25 -8.828 1 97.31 193 LYS A N 1
ATOM 1545 C CA . LYS A 1 193 ? 9.523 -30.312 -8.664 1 97.31 193 LYS A CA 1
ATOM 1546 C C . LYS A 1 193 ? 10.125 -31.5 -7.926 1 97.31 193 LYS A C 1
ATOM 1548 O O . LYS A 1 193 ? 11.289 -31.859 -8.148 1 97.31 193 LYS A O 1
ATOM 1553 N N . ASP A 1 194 ? 9.312 -32.094 -7.066 1 96.25 194 ASP A N 1
ATOM 1554 C CA . ASP A 1 194 ? 9.836 -33.188 -6.254 1 96.25 194 ASP A CA 1
ATOM 1555 C C . ASP A 1 194 ? 9.062 -34.469 -6.516 1 96.25 194 ASP A C 1
ATOM 1557 O O . ASP A 1 194 ? 7.832 -34.469 -6.508 1 96.25 194 ASP A O 1
ATOM 1561 N N . ASP A 1 195 ? 9.805 -35.562 -6.715 1 93.81 195 ASP A N 1
ATOM 1562 C CA . ASP A 1 195 ? 9.195 -36.906 -6.875 1 93.81 195 ASP A CA 1
ATOM 1563 C C . ASP A 1 195 ? 9.719 -37.875 -5.824 1 93.81 195 ASP A C 1
ATOM 1565 O O . ASP A 1 195 ? 9.352 -39.031 -5.816 1 93.81 195 ASP A O 1
ATOM 1569 N N . THR A 1 196 ? 10.43 -37.438 -4.969 1 93.5 196 THR A N 1
ATOM 1570 C CA . THR A 1 196 ? 11.102 -38.312 -4.02 1 93.5 196 THR A CA 1
ATOM 1571 C C . THR A 1 196 ? 10.195 -38.625 -2.83 1 93.5 196 THR A C 1
ATOM 1573 O O . THR A 1 196 ? 10.328 -39.656 -2.195 1 93.5 196 THR A O 1
ATOM 1576 N N . THR A 1 197 ? 9.266 -37.844 -2.529 1 92.81 197 THR A N 1
ATOM 1577 C CA . THR A 1 197 ? 8.453 -37.969 -1.328 1 92.81 197 THR A CA 1
ATOM 1578 C C . THR A 1 197 ? 7.27 -38.906 -1.579 1 92.81 197 THR A C 1
ATOM 1580 O O . THR A 1 197 ? 6.605 -39.344 -0.637 1 92.81 197 THR A O 1
ATOM 1583 N N . GLY A 1 198 ? 6.941 -39.188 -2.865 1 93.94 198 GLY A N 1
ATOM 1584 C CA . GLY A 1 198 ? 5.812 -40.031 -3.203 1 93.94 198 GLY A CA 1
ATOM 1585 C C . GLY A 1 198 ? 4.496 -39.281 -3.268 1 93.94 198 GLY A C 1
ATOM 1586 O O . GLY A 1 198 ? 3.447 -39.875 -3.531 1 93.94 198 GLY A O 1
ATOM 1587 N N . LYS A 1 199 ? 4.504 -38.031 -3.02 1 95.56 199 LYS A N 1
ATOM 1588 C CA . LYS A 1 199 ? 3.297 -37.219 -3.082 1 95.56 199 LYS A CA 1
ATOM 1589 C C . LYS A 1 199 ? 3.086 -36.656 -4.484 1 95.56 199 LYS A C 1
ATOM 1591 O O . LYS A 1 199 ? 4.051 -36.344 -5.188 1 95.56 199 LYS A O 1
ATOM 1596 N N . ASN A 1 200 ? 1.838 -36.594 -4.836 1 95.94 200 ASN A N 1
ATOM 1597 C CA . ASN A 1 200 ? 1.507 -35.938 -6.094 1 95.94 200 ASN A CA 1
ATOM 1598 C C . ASN A 1 200 ? 1.579 -34.406 -5.961 1 95.94 200 ASN A C 1
ATOM 1600 O O . ASN A 1 200 ? 1.363 -33.875 -4.879 1 95.94 200 ASN A O 1
ATOM 1604 N N . TYR A 1 201 ? 1.941 -33.719 -7.09 1 97.06 201 TYR A N 1
ATOM 1605 C CA . TYR A 1 201 ? 1.976 -32.25 -7.176 1 97.06 201 TYR A CA 1
ATOM 1606 C C . TYR A 1 201 ? 2.889 -31.672 -6.105 1 97.06 201 TYR A C 1
ATOM 1608 O O . TYR A 1 201 ? 2.492 -30.766 -5.375 1 97.06 201 TYR A O 1
ATOM 1616 N N . SER A 1 202 ? 4.082 -32.219 -5.973 1 98 202 SER A N 1
ATOM 1617 C CA . SER A 1 202 ? 5.008 -31.859 -4.91 1 98 202 SER A CA 1
ATOM 1618 C C . SER A 1 202 ? 6.188 -31.062 -5.465 1 98 202 SER A C 1
ATOM 1620 O O . SER A 1 202 ? 6.527 -31.188 -6.645 1 98 202 SER A O 1
ATOM 1622 N N . PHE A 1 203 ? 6.73 -30.125 -4.684 1 98.62 203 PHE A N 1
ATOM 1623 C CA . PHE A 1 203 ? 7.934 -29.375 -5.012 1 98.62 203 PHE A CA 1
ATOM 1624 C C . PHE A 1 203 ? 8.773 -29.141 -3.766 1 98.62 203 PHE A C 1
ATOM 1626 O O . PHE A 1 203 ? 8.336 -29.406 -2.648 1 98.62 203 PHE A O 1
ATOM 1633 N N . ARG A 1 204 ? 9.977 -28.781 -3.977 1 98.5 204 ARG A N 1
ATOM 1634 C CA . ARG A 1 204 ? 10.875 -28.562 -2.842 1 98.5 204 ARG A CA 1
ATOM 1635 C C . ARG A 1 204 ? 11.609 -27.234 -2.971 1 98.5 204 ARG A C 1
ATOM 1637 O O . ARG A 1 204 ? 11.867 -26.766 -4.082 1 98.5 204 ARG A O 1
ATOM 1644 N N . LEU A 1 205 ? 11.867 -26.609 -1.873 1 98.56 205 LEU A N 1
ATOM 1645 C CA . LEU A 1 205 ? 12.727 -25.438 -1.729 1 98.56 205 LEU A CA 1
ATOM 1646 C C . LEU A 1 205 ? 13.992 -25.781 -0.955 1 98.56 205 LEU A C 1
ATOM 1648 O O . LEU A 1 205 ? 13.922 -26.328 0.146 1 98.56 205 LEU A O 1
ATOM 1652 N N . GLU A 1 206 ? 15.086 -25.422 -1.537 1 98.06 206 GLU A N 1
ATOM 1653 C CA . GLU A 1 206 ? 16.359 -25.781 -0.917 1 98.06 206 GLU A CA 1
ATOM 1654 C C . GLU A 1 206 ? 16.984 -24.562 -0.239 1 98.06 206 GLU A C 1
ATOM 1656 O O . GLU A 1 206 ? 17.219 -23.531 -0.882 1 98.06 206 GLU A O 1
ATOM 1661 N N . TYR A 1 207 ? 17.172 -24.703 1.01 1 97.5 207 TYR A N 1
ATOM 1662 C CA . TYR A 1 207 ? 17.922 -23.734 1.809 1 97.5 207 TYR A CA 1
ATOM 1663 C C . TYR A 1 207 ? 19.234 -24.359 2.303 1 97.5 207 TYR A C 1
ATOM 1665 O O . TYR A 1 207 ? 19.406 -25.578 2.27 1 97.5 207 TYR A O 1
ATOM 1673 N N . PRO A 1 208 ? 20.203 -23.5 2.678 1 96.75 208 PRO A N 1
ATOM 1674 C CA . PRO A 1 208 ? 21.484 -24.031 3.125 1 96.75 208 PRO A CA 1
ATOM 1675 C C . PRO A 1 208 ? 21.344 -25 4.297 1 96.75 208 PRO A C 1
ATOM 1677 O O . PRO A 1 208 ? 22.047 -26.016 4.355 1 96.75 208 PRO A O 1
ATOM 1680 N N . ASP A 1 209 ? 20.391 -24.781 5.121 1 94.75 209 ASP A N 1
ATOM 1681 C CA . ASP A 1 209 ? 20.297 -25.547 6.359 1 94.75 209 ASP A CA 1
ATOM 1682 C C . ASP A 1 209 ? 19.266 -26.672 6.227 1 94.75 209 ASP A C 1
ATOM 1684 O O . ASP A 1 209 ? 19.328 -27.672 6.961 1 94.75 209 ASP A O 1
ATOM 1688 N N . ARG A 1 210 ? 18.328 -26.391 5.242 1 94.81 210 ARG A N 1
ATOM 1689 C CA . ARG A 1 210 ? 17.203 -27.312 5.211 1 94.81 210 ARG A CA 1
ATOM 1690 C C . ARG A 1 210 ? 16.516 -27.297 3.85 1 94.81 210 ARG A C 1
ATOM 1692 O O . ARG A 1 210 ? 16.469 -26.266 3.188 1 94.81 210 ARG A O 1
ATOM 1699 N N . THR A 1 211 ? 16.062 -28.516 3.482 1 96.88 211 THR A N 1
ATOM 1700 C CA . THR A 1 211 ? 15.203 -28.594 2.312 1 96.88 211 THR A CA 1
ATOM 1701 C C . THR A 1 211 ? 13.742 -28.734 2.729 1 96.88 211 THR A C 1
ATOM 1703 O O . THR A 1 211 ? 13.406 -29.578 3.568 1 96.88 211 THR A O 1
ATOM 1706 N N . TRP A 1 212 ? 12.914 -27.922 2.141 1 98.06 212 TRP A N 1
ATOM 1707 C CA . TRP A 1 212 ? 11.484 -27.922 2.447 1 98.06 212 TRP A CA 1
ATOM 1708 C C . TRP A 1 212 ? 10.695 -28.625 1.346 1 98.06 212 TRP A C 1
ATOM 1710 O O . TRP A 1 212 ? 10.891 -28.344 0.16 1 98.06 212 TRP A O 1
ATOM 1720 N N . TYR A 1 213 ? 9.812 -29.516 1.813 1 98.12 213 TYR A N 1
ATOM 1721 C CA . TYR A 1 213 ? 8.977 -30.25 0.868 1 98.12 213 TYR A CA 1
ATOM 1722 C C . TYR A 1 213 ? 7.516 -29.828 1 1 98.12 213 TYR A C 1
ATOM 1724 O O . TYR A 1 213 ? 6.988 -29.734 2.111 1 98.12 213 TYR A O 1
ATOM 1732 N N . PHE A 1 214 ? 6.938 -29.594 -0.198 1 98.25 214 PHE A N 1
ATOM 1733 C CA . PHE A 1 214 ? 5.543 -29.172 -0.254 1 98.25 214 PHE A CA 1
ATOM 1734 C C . PHE A 1 214 ? 4.777 -29.984 -1.289 1 98.25 214 PHE A C 1
ATOM 1736 O O . PHE A 1 214 ? 5.367 -30.516 -2.24 1 98.25 214 PHE A O 1
ATOM 1743 N N . TYR A 1 215 ? 3.48 -30.094 -1.103 1 97.81 215 TYR A N 1
ATOM 1744 C CA . TYR A 1 215 ? 2.662 -30.531 -2.232 1 97.81 215 TYR A CA 1
ATOM 1745 C C . TYR A 1 215 ? 1.331 -29.781 -2.252 1 97.81 215 TYR A C 1
ATOM 1747 O O . TYR A 1 215 ? 0.848 -29.344 -1.209 1 97.81 215 TYR A O 1
ATOM 1755 N N . ALA A 1 216 ? 0.806 -29.531 -3.412 1 96.19 216 ALA A N 1
ATOM 1756 C CA . ALA A 1 216 ? -0.466 -28.844 -3.633 1 96.19 216 ALA A CA 1
ATOM 1757 C C . ALA A 1 216 ? -1.599 -29.844 -3.84 1 96.19 216 ALA A C 1
ATOM 1759 O O . ALA A 1 216 ? -1.358 -31.062 -3.953 1 96.19 216 ALA A O 1
ATOM 1760 N N . ASN A 1 217 ? -2.822 -29.344 -3.85 1 93 217 ASN A N 1
ATOM 1761 C CA . ASN A 1 217 ? -3.984 -30.203 -4.027 1 93 217 ASN A CA 1
ATOM 1762 C C . ASN A 1 217 ? -4.207 -30.547 -5.496 1 93 217 ASN A C 1
ATOM 1764 O O . ASN A 1 217 ? -4.816 -31.578 -5.809 1 93 217 ASN A O 1
ATOM 1768 N N . THR A 1 218 ? -3.787 -29.672 -6.395 1 93 218 THR A N 1
ATOM 1769 C CA . THR A 1 218 ? -3.947 -29.906 -7.828 1 93 218 THR A CA 1
ATOM 1770 C C . THR A 1 218 ? -2.658 -29.562 -8.578 1 93 218 THR A C 1
ATOM 1772 O O . THR A 1 218 ? -1.771 -28.906 -8.031 1 93 218 THR A O 1
ATOM 1775 N N . GLU A 1 219 ? -2.578 -30.031 -9.789 1 94.31 219 GLU A N 1
ATOM 1776 C CA . GLU A 1 219 ? -1.424 -29.734 -10.633 1 94.31 219 GLU A CA 1
ATOM 1777 C C . GLU A 1 219 ? -1.347 -28.25 -10.953 1 94.31 219 GLU A C 1
ATOM 1779 O O . GLU A 1 219 ? -0.256 -27.672 -11.016 1 94.31 219 GLU A O 1
ATOM 1784 N N . GLU A 1 220 ? -2.477 -27.656 -11.203 1 92.81 220 GLU A N 1
ATOM 1785 C CA . GLU A 1 220 ? -2.541 -26.234 -11.523 1 92.81 220 GLU A CA 1
ATOM 1786 C C . GLU A 1 220 ? -2.01 -25.375 -10.375 1 92.81 220 GLU A C 1
ATOM 1788 O O . GLU A 1 220 ? -1.266 -24.422 -10.594 1 92.81 220 GLU A O 1
ATOM 1793 N N . GLU A 1 221 ? -2.363 -25.75 -9.219 1 92.75 221 GLU A N 1
ATOM 1794 C CA . GLU A 1 221 ? -1.898 -25.016 -8.047 1 92.75 221 GLU A CA 1
ATOM 1795 C C . GLU A 1 221 ? -0.389 -25.156 -7.867 1 92.75 221 GLU A C 1
ATOM 1797 O O . GLU A 1 221 ? 0.289 -24.188 -7.488 1 92.75 221 GLU A O 1
ATOM 1802 N N . LEU A 1 222 ? 0.051 -26.375 -8.062 1 95.88 222 LEU A N 1
ATOM 1803 C CA . LEU A 1 222 ? 1.491 -26.609 -8.016 1 95.88 222 LEU A CA 1
ATOM 1804 C C . LEU A 1 222 ? 2.223 -25.688 -8.984 1 95.88 222 LEU A C 1
ATOM 1806 O O . LEU A 1 222 ? 3.193 -25.031 -8.602 1 95.88 222 LEU A O 1
ATOM 1810 N N . LYS A 1 223 ? 1.755 -25.609 -10.133 1 94.62 223 LYS A N 1
ATOM 1811 C CA . LYS A 1 223 ? 2.371 -24.797 -11.172 1 94.62 223 LYS A CA 1
ATOM 1812 C C . LYS A 1 223 ? 2.346 -23.312 -10.789 1 94.62 223 LYS A C 1
ATOM 1814 O O . LYS A 1 223 ? 3.33 -22.594 -10.992 1 94.62 223 LYS A O 1
ATOM 1819 N N . GLU A 1 224 ? 1.25 -22.875 -10.266 1 93.38 224 GLU A N 1
ATOM 1820 C CA . GLU A 1 224 ? 1.119 -21.484 -9.867 1 93.38 224 GLU A CA 1
ATOM 1821 C C . GLU A 1 224 ? 2.148 -21.109 -8.797 1 93.38 224 GLU A C 1
ATOM 1823 O O . GLU A 1 224 ? 2.805 -20.078 -8.898 1 93.38 224 GLU A O 1
ATOM 1828 N N . TRP A 1 225 ? 2.279 -21.922 -7.82 1 95.81 225 TRP A N 1
ATOM 1829 C CA . TRP A 1 225 ? 3.223 -21.656 -6.738 1 95.81 225 TRP A CA 1
ATOM 1830 C C . TRP A 1 225 ? 4.66 -21.703 -7.246 1 95.81 225 TRP A C 1
ATOM 1832 O O . TRP A 1 225 ? 5.445 -20.797 -6.988 1 95.81 225 TRP A O 1
ATOM 1842 N N . MET A 1 226 ? 4.973 -22.703 -7.953 1 97 226 MET A N 1
ATOM 1843 C CA . MET A 1 226 ? 6.34 -22.859 -8.438 1 97 226 MET A CA 1
ATOM 1844 C C . MET A 1 226 ? 6.727 -21.719 -9.375 1 97 226 MET A C 1
ATOM 1846 O O . MET A 1 226 ? 7.828 -21.188 -9.281 1 97 226 MET A O 1
ATOM 1850 N N . ASP A 1 227 ? 5.816 -21.406 -10.273 1 95.56 227 ASP A N 1
ATOM 1851 C CA . ASP A 1 227 ? 6.09 -20.328 -11.219 1 95.56 227 ASP A CA 1
ATOM 1852 C C . ASP A 1 227 ? 6.352 -19.016 -10.477 1 95.56 227 ASP A C 1
ATOM 1854 O O . ASP A 1 227 ? 7.273 -18.266 -10.828 1 95.56 227 ASP A O 1
ATOM 1858 N N . MET A 1 228 ? 5.555 -18.766 -9.539 1 95.62 228 MET A N 1
ATOM 1859 C CA . MET A 1 228 ? 5.691 -17.531 -8.773 1 95.62 228 MET A CA 1
ATOM 1860 C C . MET A 1 228 ? 7.008 -17.516 -8 1 95.62 228 MET A C 1
ATOM 1862 O O . MET A 1 228 ? 7.727 -16.516 -8.016 1 95.62 228 MET A O 1
ATOM 1866 N N . ILE A 1 229 ? 7.324 -18.547 -7.34 1 97.31 229 ILE A N 1
ATOM 1867 C CA . ILE A 1 229 ? 8.523 -18.625 -6.52 1 97.31 229 ILE A CA 1
ATOM 1868 C C . ILE A 1 229 ? 9.766 -18.562 -7.41 1 97.31 229 ILE A C 1
ATOM 1870 O O . ILE A 1 229 ? 10.711 -17.844 -7.117 1 97.31 229 ILE A O 1
ATOM 1874 N N . LYS A 1 230 ? 9.695 -19.281 -8.492 1 97 230 LYS A N 1
ATOM 1875 C CA . LYS A 1 230 ? 10.82 -19.266 -9.422 1 97 230 LYS A CA 1
ATOM 1876 C C . LYS A 1 230 ? 11.023 -17.875 -10.008 1 97 230 LYS A C 1
ATOM 1878 O O . LYS A 1 230 ? 12.156 -17.438 -10.203 1 97 230 LYS A O 1
ATOM 1883 N N . TRP A 1 231 ? 9.922 -17.312 -10.328 1 96.56 231 TRP A N 1
ATOM 1884 C CA . TRP A 1 231 ? 10.008 -15.945 -10.852 1 96.56 231 TRP A CA 1
ATOM 1885 C C . TRP A 1 231 ? 10.672 -15.016 -9.836 1 96.56 231 TRP A C 1
ATOM 1887 O O . TRP A 1 231 ? 11.531 -14.211 -10.195 1 96.56 231 TRP A O 1
ATOM 1897 N N . LYS A 1 232 ? 10.32 -15.102 -8.617 1 96.44 232 LYS A N 1
ATOM 1898 C CA . LYS A 1 232 ? 10.891 -14.266 -7.562 1 96.44 232 LYS A CA 1
ATOM 1899 C C . LYS A 1 232 ? 12.375 -14.562 -7.375 1 96.44 232 LYS A C 1
ATOM 1901 O O . LYS A 1 232 ? 13.18 -13.641 -7.184 1 96.44 232 LYS A O 1
ATOM 1906 N N . LEU A 1 233 ? 12.711 -15.82 -7.402 1 96.56 233 LEU A N 1
ATOM 1907 C CA . LEU A 1 233 ? 14.117 -16.203 -7.27 1 96.56 233 LEU A CA 1
ATOM 1908 C C . LEU A 1 233 ? 14.945 -15.609 -8.406 1 96.56 233 LEU A C 1
ATOM 1910 O O . LEU A 1 233 ? 16.078 -15.172 -8.188 1 96.56 233 LEU A O 1
ATOM 1914 N N . LYS A 1 234 ? 14.375 -15.625 -9.547 1 94.81 234 LYS A N 1
ATOM 1915 C CA . LYS A 1 234 ? 15.055 -15.039 -10.695 1 94.81 234 LYS A CA 1
ATOM 1916 C C . LYS A 1 234 ? 15.258 -13.539 -10.508 1 94.81 234 LYS A C 1
ATOM 1918 O O . LYS A 1 234 ? 16.312 -13 -10.844 1 94.81 234 LYS A O 1
ATOM 1923 N N . GLN A 1 235 ? 14.297 -12.836 -9.977 1 93.25 235 GLN A N 1
ATOM 1924 C CA . GLN A 1 235 ? 14.383 -11.398 -9.734 1 93.25 235 GLN A CA 1
ATOM 1925 C C . GLN A 1 235 ? 15.445 -11.086 -8.68 1 93.25 235 GLN A C 1
ATOM 1927 O O . GLN A 1 235 ? 16.172 -10.094 -8.805 1 93.25 235 GLN A O 1
ATOM 1932 N N . ILE A 1 236 ? 15.5 -11.906 -7.684 1 92.75 236 ILE A N 1
ATOM 1933 C CA . ILE A 1 236 ? 16.469 -11.719 -6.605 1 92.75 236 ILE A CA 1
ATOM 1934 C C . ILE A 1 236 ? 17.891 -11.852 -7.152 1 92.75 236 ILE A C 1
ATOM 1936 O O . ILE A 1 236 ? 18.766 -11.07 -6.793 1 92.75 236 ILE A O 1
ATOM 1940 N N . ARG A 1 237 ? 18.047 -12.742 -7.953 1 90.06 237 ARG A N 1
ATOM 1941 C CA . ARG A 1 237 ? 19.359 -12.992 -8.531 1 90.06 237 ARG A CA 1
ATOM 1942 C C . ARG A 1 237 ? 19.766 -11.867 -9.477 1 90.06 237 ARG A C 1
ATOM 1944 O O . ARG A 1 237 ? 20.953 -11.523 -9.57 1 90.06 237 ARG A O 1
ATOM 1951 N N . LYS A 1 238 ? 18.844 -11.305 -10.164 1 85.44 238 LYS A N 1
ATOM 1952 C CA . LYS A 1 238 ? 19.109 -10.172 -11.039 1 85.44 238 LYS A CA 1
ATOM 1953 C C . LYS A 1 238 ? 19.578 -8.961 -10.242 1 85.44 238 LYS A C 1
ATOM 1955 O O . LYS A 1 238 ? 20.484 -8.234 -10.68 1 85.44 238 LYS A O 1
ATOM 1960 N N . GLY A 1 239 ? 19.016 -8.656 -9.172 1 73.44 239 GLY A N 1
ATOM 1961 C CA . GLY A 1 239 ? 19.344 -7.508 -8.344 1 73.44 239 GLY A CA 1
ATOM 1962 C C . GLY A 1 239 ? 20.688 -7.633 -7.66 1 73.44 239 GLY A C 1
ATOM 1963 O O . GLY A 1 239 ? 21.375 -6.629 -7.43 1 73.44 239 GLY A O 1
ATOM 1964 N N . SER A 1 240 ? 21.078 -8.805 -7.301 1 65.69 240 SER A N 1
ATOM 1965 C CA . SER A 1 240 ? 22.344 -9.055 -6.641 1 65.69 240 SER A CA 1
ATOM 1966 C C . SER A 1 240 ? 23.516 -8.812 -7.586 1 65.69 240 SER A C 1
ATOM 1968 O O . SER A 1 240 ? 24.594 -8.383 -7.16 1 65.69 240 SER A O 1
ATOM 1970 N N . VAL A 1 241 ? 23.359 -9.078 -8.797 1 55.91 241 VAL A N 1
ATOM 1971 C CA . VAL A 1 241 ? 24.438 -8.836 -9.758 1 55.91 241 VAL A CA 1
ATOM 1972 C C . VAL A 1 241 ? 24.625 -7.332 -9.961 1 55.91 241 VAL A C 1
ATOM 1974 O O . VAL A 1 241 ? 25.734 -6.863 -10.203 1 55.91 241 VAL A O 1
ATOM 1977 N N . ARG A 1 242 ? 23.547 -6.559 -9.766 1 52.38 242 ARG A N 1
ATOM 1978 C CA . ARG A 1 242 ? 23.641 -5.113 -9.945 1 52.38 242 ARG A CA 1
ATOM 1979 C C . ARG A 1 242 ? 24.469 -4.477 -8.828 1 52.38 242 ARG A C 1
ATOM 1981 O O . ARG A 1 242 ? 25.156 -3.477 -9.055 1 52.38 242 ARG A O 1
ATOM 1988 N N . SER A 1 243 ? 24.453 -4.91 -7.613 1 47.31 243 SER A N 1
ATOM 1989 C CA . SER A 1 243 ? 25.219 -4.367 -6.492 1 47.31 243 SER A CA 1
ATOM 1990 C C . SER A 1 243 ? 26.703 -4.719 -6.613 1 47.31 243 SER A C 1
ATOM 1992 O O . SER A 1 243 ? 27.562 -4.023 -6.062 1 47.31 243 SER A O 1
ATOM 1994 N N . CYS A 1 244 ? 27.016 -5.828 -7.301 1 41.44 244 CYS A N 1
ATOM 1995 C CA . CYS A 1 244 ? 28.406 -6.258 -7.371 1 41.44 244 CYS A CA 1
ATOM 1996 C C . CYS A 1 244 ? 29.125 -5.617 -8.555 1 41.44 244 CYS A C 1
ATOM 1998 O O . CYS A 1 244 ? 30.344 -5.648 -8.633 1 41.44 244 CYS A O 1
ATOM 2000 N N . THR A 1 245 ? 28.344 -4.969 -9.43 1 35.62 245 THR A N 1
ATOM 2001 C CA . THR A 1 245 ? 29.141 -4.355 -10.492 1 35.62 245 THR A CA 1
ATOM 2002 C C . THR A 1 245 ? 29.344 -2.869 -10.219 1 35.62 245 THR A C 1
ATOM 2004 O O . THR A 1 245 ? 28.422 -2.176 -9.781 1 35.62 245 THR A O 1
ATOM 2007 N N . MET B 1 1 ? 11.633 20.422 -19.781 1 50.62 1 MET B N 1
ATOM 2008 C CA . MET B 1 1 ? 10.594 19.469 -19.391 1 50.62 1 MET B CA 1
ATOM 2009 C C . MET B 1 1 ? 11.008 18.047 -19.734 1 50.62 1 MET B C 1
ATOM 2011 O O . MET B 1 1 ? 10.734 17.125 -18.953 1 50.62 1 MET B O 1
ATOM 2015 N N . GLU B 1 2 ? 11.898 17.953 -20.828 1 66.94 2 GLU B N 1
ATOM 2016 C CA . GLU B 1 2 ? 12.219 16.734 -21.562 1 66.94 2 GLU B CA 1
ATOM 2017 C C . GLU B 1 2 ? 13.195 15.852 -20.766 1 66.94 2 GLU B C 1
ATOM 2019 O O . GLU B 1 2 ? 13.016 14.633 -20.703 1 66.94 2 GLU B O 1
ATOM 2024 N N . GLU B 1 3 ? 14.008 16.531 -19.891 1 85 3 GLU B N 1
ATOM 2025 C CA . GLU B 1 3 ? 15.07 15.711 -19.312 1 85 3 GLU B CA 1
ATOM 2026 C C . GLU B 1 3 ? 14.594 15.016 -18.047 1 85 3 GLU B C 1
ATOM 2028 O O . GLU B 1 3 ? 15.055 13.922 -17.719 1 85 3 GLU B O 1
ATOM 2033 N N . ILE B 1 4 ? 13.562 15.625 -17.422 1 89 4 ILE B N 1
ATOM 2034 C CA . ILE B 1 4 ? 13.07 15.086 -16.156 1 89 4 ILE B CA 1
ATOM 2035 C C . ILE B 1 4 ? 12.352 13.766 -16.406 1 89 4 ILE B C 1
ATOM 2037 O O . ILE B 1 4 ? 12.375 12.867 -15.555 1 89 4 ILE B O 1
ATOM 2041 N N . CYS B 1 5 ? 11.812 13.602 -17.625 1 88.94 5 CYS B N 1
ATOM 2042 C CA . CYS B 1 5 ? 11.039 12.414 -17.984 1 88.94 5 CYS B CA 1
ATOM 2043 C C . CYS B 1 5 ? 11.953 11.195 -18.125 1 88.94 5 CYS B C 1
ATOM 2045 O O . CYS B 1 5 ? 11.484 10.062 -18.109 1 88.94 5 CYS B O 1
ATOM 2047 N N . LYS B 1 6 ? 13.234 11.453 -18.141 1 90.56 6 LYS B N 1
ATOM 2048 C CA . LYS B 1 6 ? 14.188 10.359 -18.328 1 90.56 6 LYS B CA 1
ATOM 2049 C C . LYS B 1 6 ? 14.586 9.758 -16.984 1 90.56 6 LYS B C 1
ATOM 2051 O O . LYS B 1 6 ? 15.211 8.695 -16.938 1 90.56 6 LYS B O 1
ATOM 2056 N N . LEU B 1 7 ? 14.234 10.406 -15.883 1 93.56 7 LEU B N 1
ATOM 2057 C CA . LEU B 1 7 ? 14.555 9.898 -14.555 1 93.56 7 LEU B CA 1
ATOM 2058 C C . LEU B 1 7 ? 13.75 8.641 -14.242 1 93.56 7 LEU B C 1
ATOM 2060 O O . LEU B 1 7 ? 12.531 8.625 -14.398 1 93.56 7 LEU B O 1
ATOM 2064 N N . SER B 1 8 ? 14.391 7.598 -13.766 1 95.44 8 SER B N 1
ATOM 2065 C CA . SER B 1 8 ? 13.75 6.312 -13.516 1 95.44 8 SER B CA 1
ATOM 2066 C C . SER B 1 8 ? 12.844 6.379 -12.289 1 95.44 8 SER B C 1
ATOM 2068 O O . SER B 1 8 ? 12.047 5.473 -12.047 1 95.44 8 SER B O 1
ATOM 2070 N N . TRP B 1 9 ? 12.953 7.434 -11.516 1 97.31 9 TRP B N 1
ATOM 2071 C CA . TRP B 1 9 ? 12.125 7.57 -10.32 1 97.31 9 TRP B CA 1
ATOM 2072 C C . TRP B 1 9 ? 11.164 8.742 -10.453 1 97.31 9 TRP B C 1
ATOM 2074 O O . TRP B 1 9 ? 10.594 9.203 -9.461 1 97.31 9 TRP B O 1
ATOM 2084 N N . TYR B 1 10 ? 11 9.289 -11.695 1 97.44 10 TYR B N 1
ATOM 2085 C CA . TYR B 1 10 ? 9.953 10.25 -12.031 1 97.44 10 TYR B CA 1
ATOM 2086 C C . TYR B 1 10 ? 8.695 9.539 -12.523 1 97.44 10 TYR B C 1
ATOM 2088 O O . TYR B 1 10 ? 8.719 8.875 -13.562 1 97.44 10 TYR B O 1
ATOM 2096 N N . HIS B 1 11 ? 7.578 9.742 -11.859 1 97.38 11 HIS B N 1
ATOM 2097 C CA . HIS B 1 11 ? 6.375 8.953 -12.109 1 97.38 11 HIS B CA 1
ATOM 2098 C C . HIS B 1 11 ? 5.348 9.75 -12.906 1 97.38 11 HIS B C 1
ATOM 2100 O O . HIS B 1 11 ? 4.219 9.297 -13.102 1 97.38 11 HIS B O 1
ATOM 2106 N N . GLY B 1 12 ? 5.703 10.898 -13.289 1 95 12 GLY B N 1
ATOM 2107 C CA . GLY B 1 12 ? 4.824 11.703 -14.117 1 95 12 GLY B CA 1
ATOM 2108 C C . GLY B 1 12 ? 3.59 12.195 -13.391 1 95 12 GLY B C 1
ATOM 2109 O O . GLY B 1 12 ? 3.693 12.766 -12.297 1 95 12 GLY B O 1
ATOM 2110 N N . ASN B 1 13 ? 2.373 12.039 -13.984 1 93.81 13 ASN B N 1
ATOM 2111 C CA . ASN B 1 13 ? 1.169 12.672 -13.469 1 93.81 13 ASN B CA 1
ATOM 2112 C C . ASN B 1 13 ? 0.343 11.711 -12.617 1 93.81 13 ASN B C 1
ATOM 2114 O O . ASN B 1 13 ? -0.887 11.773 -12.617 1 93.81 13 ASN B O 1
ATOM 2118 N N . ILE B 1 14 ? 1.015 10.867 -11.891 1 95.69 14 ILE B N 1
ATOM 2119 C CA . ILE B 1 14 ? 0.248 10.023 -10.977 1 95.69 14 ILE B CA 1
ATOM 2120 C C . ILE B 1 14 ? -0.334 10.883 -9.859 1 95.69 14 ILE B C 1
ATOM 2122 O O . ILE B 1 14 ? 0.191 11.953 -9.547 1 95.69 14 ILE B O 1
ATOM 2126 N N . THR B 1 15 ? -1.435 10.398 -9.312 1 95.38 15 THR B N 1
ATOM 2127 C CA . THR B 1 15 ? -2.094 11.156 -8.25 1 95.38 15 THR B CA 1
ATOM 2128 C C . THR B 1 15 ? -1.356 10.977 -6.926 1 95.38 15 THR B C 1
ATOM 2130 O O . THR B 1 15 ? -0.568 10.047 -6.766 1 95.38 15 THR B O 1
ATOM 2133 N N . ARG B 1 16 ? -1.638 11.891 -6.066 1 96.19 16 ARG B N 1
ATOM 2134 C CA . ARG B 1 16 ? -1.123 11.789 -4.703 1 96.19 16 ARG B CA 1
ATOM 2135 C C . ARG B 1 16 ? -1.519 10.461 -4.07 1 96.19 16 ARG B C 1
ATOM 2137 O O . ARG B 1 16 ? -0.724 9.844 -3.354 1 96.19 16 ARG B O 1
ATOM 2144 N N . HIS B 1 17 ? -2.691 10.023 -4.305 1 97.31 17 HIS B N 1
ATOM 2145 C CA . HIS B 1 17 ? -3.215 8.781 -3.762 1 97.31 17 HIS B CA 1
ATOM 2146 C C . HIS B 1 17 ? -2.387 7.586 -4.223 1 97.31 17 HIS B C 1
ATOM 2148 O O . HIS B 1 17 ? -2.035 6.719 -3.418 1 97.31 17 HIS B O 1
ATOM 2154 N N . ILE B 1 18 ? -2.061 7.543 -5.48 1 97.75 18 ILE B N 1
ATOM 2155 C CA . ILE B 1 18 ? -1.269 6.449 -6.031 1 97.75 18 ILE B CA 1
ATOM 2156 C C . ILE B 1 18 ? 0.138 6.48 -5.434 1 97.75 18 ILE B C 1
ATOM 2158 O O . ILE B 1 18 ? 0.682 5.438 -5.059 1 97.75 18 ILE B O 1
ATOM 2162 N N . ALA B 1 19 ? 0.708 7.672 -5.328 1 98.06 19 ALA B N 1
ATOM 2163 C CA . ALA B 1 19 ? 2.041 7.809 -4.746 1 98.06 19 ALA B CA 1
ATOM 2164 C C . ALA B 1 19 ? 2.076 7.27 -3.32 1 98.06 19 ALA B C 1
ATOM 2166 O O . ALA B 1 19 ? 2.988 6.523 -2.955 1 98.06 19 ALA B O 1
ATOM 2167 N N . GLU B 1 20 ? 1.096 7.648 -2.592 1 97.62 20 GLU B N 1
ATOM 2168 C CA . GLU B 1 20 ? 1.022 7.184 -1.21 1 97.62 20 GLU B CA 1
ATOM 2169 C C . GLU B 1 20 ? 0.839 5.668 -1.146 1 97.62 20 GLU B C 1
ATOM 2171 O O . GLU B 1 20 ? 1.438 5 -0.302 1 97.62 20 GLU B O 1
ATOM 2176 N N . ALA B 1 21 ? 0.064 5.137 -2.021 1 97.88 21 ALA B N 1
ATOM 2177 C CA . ALA B 1 21 ? -0.182 3.695 -2.051 1 97.88 21 ALA B CA 1
ATOM 2178 C C . ALA B 1 21 ? 1.1 2.928 -2.359 1 97.88 21 ALA B C 1
ATOM 2180 O O . ALA B 1 21 ? 1.412 1.937 -1.694 1 97.88 21 ALA B O 1
ATOM 2181 N N . LEU B 1 22 ? 1.829 3.408 -3.348 1 98.12 22 LEU B N 1
ATOM 2182 C CA . LEU B 1 22 ? 3.082 2.766 -3.729 1 98.12 22 LEU B CA 1
ATOM 2183 C C . LEU B 1 22 ? 4.051 2.725 -2.553 1 98.12 22 LEU B C 1
ATOM 2185 O O . LEU B 1 22 ? 4.598 1.667 -2.229 1 98.12 22 LEU B O 1
ATOM 2189 N N . LEU B 1 23 ? 4.176 3.844 -1.922 1 98 23 LEU B N 1
ATOM 2190 C CA . LEU B 1 23 ? 5.18 3.98 -0.87 1 98 23 LEU B CA 1
ATOM 2191 C C . LEU B 1 23 ? 4.742 3.25 0.395 1 98 23 LEU B C 1
ATOM 2193 O O . LEU B 1 23 ? 5.574 2.684 1.108 1 98 23 LEU B O 1
ATOM 2197 N N . MET B 1 24 ? 3.447 3.264 0.63 1 96.81 24 MET B N 1
ATOM 2198 C CA . MET B 1 24 ? 2.955 2.586 1.826 1 96.81 24 MET B CA 1
ATOM 2199 C C . MET B 1 24 ? 2.992 1.072 1.646 1 96.81 24 MET B C 1
ATOM 2201 O O . MET B 1 24 ? 3.268 0.336 2.596 1 96.81 24 MET B O 1
ATOM 2205 N N . ALA B 1 25 ? 2.703 0.61 0.48 1 96 25 ALA B N 1
ATOM 2206 C CA . ALA B 1 25 ? 2.598 -0.825 0.228 1 96 25 ALA B CA 1
ATOM 2207 C C . ALA B 1 25 ? 3.979 -1.455 0.063 1 96 25 ALA B C 1
ATOM 2209 O O . ALA B 1 25 ? 4.207 -2.588 0.496 1 96 25 ALA B O 1
ATOM 2210 N N . ASN B 1 26 ? 4.895 -0.709 -0.587 1 96 26 ASN B N 1
ATOM 2211 C CA . ASN B 1 26 ? 6.109 -1.391 -1.024 1 96 26 ASN B CA 1
ATOM 2212 C C . ASN B 1 26 ? 7.359 -0.599 -0.655 1 96 26 ASN B C 1
ATOM 2214 O O . ASN B 1 26 ? 8.484 -1.083 -0.83 1 96 26 ASN B O 1
ATOM 2218 N N . GLY B 1 27 ? 7.203 0.576 -0.185 1 95.75 27 GLY B N 1
ATOM 2219 C CA . GLY B 1 27 ? 8.344 1.391 0.204 1 95.75 27 GLY B CA 1
ATOM 2220 C C . GLY B 1 27 ? 8.844 1.09 1.604 1 95.75 27 GLY B C 1
ATOM 2221 O O . GLY B 1 27 ? 8.25 0.274 2.316 1 95.75 27 GLY B O 1
ATOM 2222 N N . MET B 1 28 ? 9.953 1.604 1.869 1 95.25 28 MET B N 1
ATOM 2223 C CA . MET B 1 28 ? 10.516 1.599 3.217 1 95.25 28 MET B CA 1
ATOM 2224 C C . MET B 1 28 ? 10.859 3.016 3.67 1 95.25 28 MET B C 1
ATOM 2226 O O . MET B 1 28 ? 10.781 3.959 2.883 1 95.25 28 MET B O 1
ATOM 2230 N N . GLU B 1 29 ? 11.148 3.16 4.973 1 95.44 29 GLU B N 1
ATOM 2231 C CA . GLU B 1 29 ? 11.508 4.492 5.449 1 95.44 29 GLU B CA 1
ATOM 2232 C C . GLU B 1 29 ? 12.648 5.082 4.625 1 95.44 29 GLU B C 1
ATOM 2234 O O . GLU B 1 29 ? 13.695 4.449 4.461 1 95.44 29 GLU B O 1
ATOM 2239 N N . GLY B 1 30 ? 12.414 6.211 4.062 1 96.94 30 GLY B N 1
ATOM 2240 C CA . GLY B 1 30 ? 13.414 6.848 3.219 1 96.94 30 GLY B CA 1
ATOM 2241 C C . GLY B 1 30 ? 13.141 6.68 1.736 1 96.94 30 GLY B C 1
ATOM 2242 O O . GLY B 1 30 ? 13.797 7.312 0.903 1 96.94 30 GLY B O 1
ATOM 2243 N N . SER B 1 31 ? 12.195 5.848 1.377 1 98.19 31 SER B N 1
ATOM 2244 C CA . SER B 1 31 ? 11.805 5.738 -0.024 1 98.19 31 SER B CA 1
ATOM 2245 C C . SER B 1 31 ? 11.102 7.008 -0.502 1 98.19 31 SER B C 1
ATOM 2247 O O . SER B 1 31 ? 10.367 7.641 0.259 1 98.19 31 SER B O 1
ATOM 2249 N N . TYR B 1 32 ? 11.352 7.367 -1.758 1 98.5 32 TYR B N 1
ATOM 2250 C CA . TYR B 1 32 ? 10.719 8.57 -2.281 1 98.5 32 TYR B CA 1
ATOM 2251 C C . TYR B 1 32 ? 10.516 8.469 -3.789 1 98.5 32 TYR B C 1
ATOM 2253 O O . TYR B 1 32 ? 11.148 7.641 -4.453 1 98.5 32 TYR B O 1
ATOM 2261 N N . LEU B 1 33 ? 9.602 9.219 -4.305 1 98.5 33 LEU B N 1
ATOM 2262 C CA . LEU B 1 33 ? 9.406 9.32 -5.746 1 98.5 33 LEU B CA 1
ATOM 2263 C C . LEU B 1 33 ? 9.039 10.742 -6.145 1 98.5 33 LEU B C 1
ATOM 2265 O O . LEU B 1 33 ? 8.562 11.523 -5.312 1 98.5 33 LEU B O 1
ATOM 2269 N N . LEU B 1 34 ? 9.414 11.07 -7.355 1 98.06 34 LEU B N 1
ATOM 2270 C CA . LEU B 1 34 ? 9.117 12.367 -7.945 1 98.06 34 LEU B CA 1
ATOM 2271 C C . LEU B 1 34 ? 7.883 12.289 -8.844 1 98.06 34 LEU B C 1
ATOM 2273 O O . LEU B 1 34 ? 7.727 11.336 -9.602 1 98.06 34 LEU B O 1
ATOM 2277 N N . ARG B 1 35 ? 7 13.242 -8.695 1 97.19 35 ARG B N 1
ATOM 2278 C CA . ARG B 1 35 ? 5.801 13.305 -9.531 1 97.19 35 ARG B CA 1
ATOM 2279 C C . ARG B 1 35 ? 5.438 14.742 -9.859 1 97.19 35 ARG B C 1
ATOM 2281 O O . ARG B 1 35 ? 6.051 15.68 -9.336 1 97.19 35 ARG B O 1
ATOM 2288 N N . GLU B 1 36 ? 4.504 14.836 -10.758 1 95.12 36 GLU B N 1
ATOM 2289 C CA . GLU B 1 36 ? 4.035 16.172 -11.102 1 95.12 36 GLU B CA 1
ATOM 2290 C C . GLU B 1 36 ? 3.236 16.797 -9.953 1 95.12 36 GLU B C 1
ATOM 2292 O O . GLU B 1 36 ? 2.535 16.078 -9.227 1 95.12 36 GLU B O 1
ATOM 2297 N N . GLY B 1 37 ? 3.43 18.094 -9.836 1 89.94 37 GLY B N 1
ATOM 2298 C CA . GLY B 1 37 ? 2.678 18.797 -8.812 1 89.94 37 GLY B CA 1
ATOM 2299 C C . GLY B 1 37 ? 1.253 19.109 -9.219 1 89.94 37 GLY B C 1
ATOM 2300 O O . GLY B 1 37 ? 0.803 18.688 -10.289 1 89.94 37 GLY B O 1
ATOM 2301 N N . GLY B 1 38 ? 0.505 19.734 -8.352 1 83.12 38 GLY B N 1
ATOM 2302 C CA . GLY B 1 38 ? -0.882 20.094 -8.602 1 83.12 38 GLY B CA 1
ATOM 2303 C C . GLY B 1 38 ? -1.041 21.156 -9.68 1 83.12 38 GLY B C 1
ATOM 2304 O O . GLY B 1 38 ? -2.098 21.25 -10.305 1 83.12 38 GLY B O 1
ATOM 2305 N N . THR B 1 39 ? -0.048 21.922 -9.773 1 83.56 39 THR B N 1
ATOM 2306 C CA . THR B 1 39 ? -0.074 22.984 -10.781 1 83.56 39 THR B CA 1
ATOM 2307 C C . THR B 1 39 ? 0.951 22.703 -11.875 1 83.56 39 THR B C 1
ATOM 2309 O O . THR B 1 39 ? 1.98 22.078 -11.633 1 83.56 39 THR B O 1
ATOM 2312 N N . GLU B 1 40 ? 0.562 23.125 -13.039 1 81.62 40 GLU B N 1
ATOM 2313 C CA . GLU B 1 40 ? 1.446 22.906 -14.18 1 81.62 40 GLU B CA 1
ATOM 2314 C C . GLU B 1 40 ? 2.842 23.469 -13.906 1 81.62 40 GLU B C 1
ATOM 2316 O O . GLU B 1 40 ? 2.984 24.594 -13.43 1 81.62 40 GLU B O 1
ATOM 2321 N N . GLY B 1 41 ? 3.814 22.719 -14.164 1 81.75 41 GLY B N 1
ATOM 2322 C CA . GLY B 1 41 ? 5.191 23.156 -14.039 1 81.75 41 GLY B CA 1
ATOM 2323 C C . GLY B 1 41 ? 5.766 22.938 -12.648 1 81.75 41 GLY B C 1
ATOM 2324 O O . GLY B 1 41 ? 6.879 23.375 -12.352 1 81.75 41 GLY B O 1
ATOM 2325 N N . THR B 1 42 ? 5.004 22.453 -11.797 1 91.25 42 THR B N 1
ATOM 2326 C CA . THR B 1 42 ? 5.508 22.156 -10.461 1 91.25 42 THR B CA 1
ATOM 2327 C C . THR B 1 42 ? 5.668 20.656 -10.266 1 91.25 42 THR B C 1
ATOM 2329 O O . THR B 1 42 ? 5.082 19.859 -11 1 91.25 42 THR B O 1
ATOM 2332 N N . TYR B 1 43 ? 6.57 20.328 -9.297 1 95.94 43 TYR B N 1
ATOM 2333 C CA . TYR B 1 43 ? 6.809 18.938 -8.977 1 95.94 43 TYR B CA 1
ATOM 2334 C C . TYR B 1 43 ? 6.629 18.672 -7.484 1 95.94 43 TYR B C 1
ATOM 2336 O O . TYR B 1 43 ? 6.543 19.609 -6.691 1 95.94 43 TYR B O 1
ATOM 2344 N N . SER B 1 44 ? 6.43 17.438 -7.203 1 96.5 44 SER B N 1
ATOM 2345 C CA . SER B 1 44 ? 6.281 17.016 -5.812 1 96.5 44 SER B CA 1
ATOM 2346 C C . SER B 1 44 ? 7.113 15.773 -5.52 1 96.5 44 SER B C 1
ATOM 2348 O O . SER B 1 44 ? 7.203 14.875 -6.355 1 96.5 44 SER B O 1
ATOM 2350 N N . ILE B 1 45 ? 7.738 15.828 -4.359 1 97.44 45 ILE B N 1
ATOM 2351 C CA . ILE B 1 45 ? 8.43 14.648 -3.846 1 97.44 45 ILE B CA 1
ATOM 2352 C C . ILE B 1 45 ? 7.602 14.008 -2.732 1 97.44 45 ILE B C 1
ATOM 2354 O O . ILE B 1 45 ? 7.227 14.68 -1.768 1 97.44 45 ILE B O 1
ATOM 2358 N N . SER B 1 46 ? 7.234 12.789 -2.932 1 97.88 46 SER B N 1
ATOM 2359 C CA . SER B 1 46 ? 6.57 12.008 -1.892 1 97.88 46 SER B CA 1
ATOM 2360 C C . SER B 1 46 ? 7.559 11.102 -1.169 1 97.88 46 SER B C 1
ATOM 2362 O O . SER B 1 46 ? 8.32 10.367 -1.806 1 97.88 46 SER B O 1
ATOM 2364 N N . VAL B 1 47 ? 7.523 11.172 0.125 1 97.94 47 VAL B N 1
ATOM 2365 C CA . VAL B 1 47 ? 8.547 10.484 0.906 1 97.94 47 VAL B CA 1
ATOM 2366 C C . VAL B 1 47 ? 7.883 9.617 1.969 1 97.94 47 VAL B C 1
ATOM 2368 O O . VAL B 1 47 ? 7.023 10.078 2.719 1 97.94 47 VAL B O 1
ATOM 2371 N N . ARG B 1 48 ? 8.352 8.375 2.041 1 97.31 48 ARG B N 1
ATOM 2372 C CA . ARG B 1 48 ? 7.859 7.422 3.033 1 97.31 48 ARG B CA 1
ATOM 2373 C C . ARG B 1 48 ? 8.539 7.637 4.379 1 97.31 48 ARG B C 1
ATOM 2375 O O . ARG B 1 48 ? 9.766 7.566 4.48 1 97.31 48 ARG B O 1
ATOM 2382 N N . GLY B 1 49 ? 7.77 7.988 5.352 1 94 49 GLY B N 1
ATOM 2383 C CA . GLY B 1 49 ? 8.25 7.945 6.723 1 94 49 GLY B CA 1
ATOM 2384 C C . GLY B 1 49 ? 8.094 6.578 7.367 1 94 49 GLY B C 1
ATOM 2385 O O . GLY B 1 49 ? 8.055 5.562 6.672 1 94 49 GLY B O 1
ATOM 2386 N N . ARG B 1 50 ? 8.078 6.582 8.648 1 93.19 50 ARG B N 1
ATOM 2387 C CA . ARG B 1 50 ? 7.922 5.309 9.344 1 93.19 50 ARG B CA 1
ATOM 2388 C C . ARG B 1 50 ? 6.523 4.73 9.125 1 93.19 50 ARG B C 1
ATOM 2390 O O . ARG B 1 50 ? 6.379 3.561 8.766 1 93.19 50 ARG B O 1
ATOM 2397 N N . ASP B 1 51 ? 5.52 5.605 9.305 1 93.25 51 ASP B N 1
ATOM 2398 C CA . ASP B 1 51 ? 4.152 5.113 9.195 1 93.25 51 ASP B CA 1
ATOM 2399 C C . ASP B 1 51 ? 3.287 6.07 8.375 1 93.25 51 ASP B C 1
ATOM 2401 O O . ASP B 1 51 ? 2.057 6.02 8.453 1 93.25 51 ASP B O 1
ATOM 2405 N N . SER B 1 52 ? 3.982 6.934 7.617 1 94.62 52 SER B N 1
ATOM 2406 C CA . SER B 1 52 ? 3.24 7.918 6.84 1 94.62 52 SER B CA 1
ATOM 2407 C C . SER B 1 52 ? 3.998 8.312 5.578 1 94.62 52 SER B C 1
ATOM 2409 O O . SER B 1 52 ? 5.145 7.906 5.383 1 94.62 52 SER B O 1
ATOM 2411 N N . VAL B 1 53 ? 3.289 9.055 4.781 1 96.5 53 VAL B N 1
ATOM 2412 C CA . VAL B 1 53 ? 3.902 9.625 3.586 1 96.5 53 VAL B CA 1
ATOM 2413 C C . VAL B 1 53 ? 3.816 11.148 3.633 1 96.5 53 VAL B C 1
ATOM 2415 O O . VAL B 1 53 ? 2.752 11.711 3.908 1 96.5 53 VAL B O 1
ATOM 2418 N N . LYS B 1 54 ? 4.945 11.758 3.434 1 95.12 54 LYS B N 1
ATOM 2419 C CA . LYS B 1 54 ? 5.016 13.219 3.385 1 95.12 54 LYS B CA 1
ATOM 2420 C C . LYS B 1 54 ? 5.23 13.711 1.955 1 95.12 54 LYS B C 1
ATOM 2422 O O . LYS B 1 54 ? 5.848 13.016 1.142 1 95.12 54 LYS B O 1
ATOM 2427 N N . HIS B 1 55 ? 4.738 14.891 1.735 1 95.44 55 HIS B N 1
ATOM 2428 C CA . HIS B 1 55 ? 4.879 15.477 0.408 1 95.44 55 HIS B CA 1
ATOM 2429 C C . HIS B 1 55 ? 5.57 16.828 0.478 1 95.44 55 HIS B C 1
ATOM 2431 O O . HIS B 1 55 ? 5.238 17.656 1.333 1 95.44 55 HIS B O 1
ATOM 2437 N N . PHE B 1 56 ? 6.535 17.016 -0.396 1 95.62 56 PHE B N 1
ATOM 2438 C CA . PHE B 1 56 ? 7.281 18.266 -0.491 1 95.62 56 PHE B CA 1
ATOM 2439 C C . PHE B 1 56 ? 7.18 18.844 -1.895 1 95.62 56 PHE B C 1
ATOM 2441 O O . PHE B 1 56 ? 7.223 18.109 -2.883 1 95.62 56 PHE B O 1
ATOM 2448 N N . LYS B 1 57 ? 7.16 20.141 -1.975 1 94.06 57 LYS B N 1
ATOM 2449 C CA . LYS B 1 57 ? 7.047 20.812 -3.268 1 94.06 57 LYS B CA 1
ATOM 2450 C C . LYS B 1 57 ? 8.43 21.109 -3.85 1 94.06 57 LYS B C 1
ATOM 2452 O O . LYS B 1 57 ? 9.344 21.484 -3.117 1 94.06 57 LYS B O 1
ATOM 2457 N N . ILE B 1 58 ? 8.5 20.969 -5.059 1 95.06 58 ILE B N 1
ATOM 2458 C CA . ILE B 1 58 ? 9.633 21.469 -5.836 1 95.06 58 ILE B CA 1
ATOM 2459 C C . ILE B 1 58 ? 9.141 22.438 -6.906 1 95.06 58 ILE B C 1
ATOM 2461 O O . ILE B 1 58 ? 8.391 22.047 -7.805 1 95.06 58 ILE B O 1
ATOM 2465 N N . ALA B 1 59 ? 9.578 23.625 -6.809 1 93 59 ALA B N 1
ATOM 2466 C CA . ALA B 1 59 ? 9.188 24.641 -7.781 1 93 59 ALA B CA 1
ATOM 2467 C C . ALA B 1 59 ? 10.211 24.734 -8.914 1 93 59 ALA B C 1
ATOM 2469 O O . ALA B 1 59 ? 11.414 24.594 -8.688 1 93 59 ALA B O 1
ATOM 2470 N N . LYS B 1 60 ? 9.68 24.922 -10.039 1 92.56 60 LYS B N 1
ATOM 2471 C CA . LYS B 1 60 ? 10.539 25.125 -11.211 1 92.56 60 LYS B CA 1
ATOM 2472 C C . LYS B 1 60 ? 10.281 26.5 -11.844 1 92.56 60 LYS B C 1
ATOM 2474 O O . LYS B 1 60 ? 9.133 26.859 -12.117 1 92.56 60 LYS B O 1
ATOM 2479 N N . ASP B 1 61 ? 11.289 27.234 -11.977 1 89.88 61 ASP B N 1
ATOM 2480 C CA . ASP B 1 61 ? 11.281 28.516 -12.672 1 89.88 61 ASP B CA 1
ATOM 2481 C C . ASP B 1 61 ? 12.336 28.547 -13.773 1 89.88 61 ASP B C 1
ATOM 2483 O O . ASP B 1 61 ? 13.508 28.828 -13.516 1 89.88 61 ASP B O 1
ATOM 2487 N N . GLY B 1 62 ? 11.812 28.281 -15.016 1 88.12 62 GLY B N 1
ATOM 2488 C CA . GLY B 1 62 ? 12.789 28.109 -16.078 1 88.12 62 GLY B CA 1
ATOM 2489 C C . GLY B 1 62 ? 13.648 26.875 -15.883 1 88.12 62 GLY B C 1
ATOM 2490 O O . GLY B 1 62 ? 13.125 25.75 -15.812 1 88.12 62 GLY B O 1
ATOM 2491 N N . ASN B 1 63 ? 14.953 27.188 -15.703 1 88.69 63 ASN B N 1
ATOM 2492 C CA . ASN B 1 63 ? 15.859 26.062 -15.516 1 88.69 63 ASN B CA 1
ATOM 2493 C C . ASN B 1 63 ? 16.25 25.891 -14.047 1 88.69 63 ASN B C 1
ATOM 2495 O O . ASN B 1 63 ? 17 24.984 -13.703 1 88.69 63 ASN B O 1
ATOM 2499 N N . VAL B 1 64 ? 15.656 26.688 -13.266 1 93.75 64 VAL B N 1
ATOM 2500 C CA . VAL B 1 64 ? 16.016 26.688 -11.852 1 93.75 64 VAL B CA 1
ATOM 2501 C C . VAL B 1 64 ? 14.984 25.906 -11.055 1 93.75 64 VAL B C 1
ATOM 2503 O O . VAL B 1 64 ? 13.781 26.062 -11.266 1 93.75 64 VAL B O 1
ATOM 2506 N N . PHE B 1 65 ? 15.492 25.047 -10.188 1 94.81 65 PHE B N 1
ATOM 2507 C CA . PHE B 1 65 ? 14.641 24.281 -9.289 1 94.81 65 PHE B CA 1
ATOM 2508 C C . PHE B 1 65 ? 14.805 24.75 -7.848 1 94.81 65 PHE B C 1
ATOM 2510 O O . PHE B 1 65 ? 15.922 25.031 -7.406 1 94.81 65 PHE B O 1
ATOM 2517 N N . LYS B 1 66 ? 13.719 24.922 -7.234 1 94.38 66 LYS B N 1
ATOM 2518 C CA . LYS B 1 66 ? 13.734 25.281 -5.816 1 94.38 66 LYS B CA 1
ATOM 2519 C C . LYS B 1 66 ? 13.141 24.172 -4.961 1 94.38 66 LYS B C 1
ATOM 2521 O O . LYS B 1 66 ? 11.977 23.797 -5.137 1 94.38 66 LYS B O 1
ATOM 2526 N N . PHE B 1 67 ? 13.867 23.609 -4.125 1 94.5 67 PHE B N 1
ATOM 2527 C CA . PHE B 1 67 ? 13.477 22.578 -3.166 1 94.5 67 PHE B CA 1
ATOM 2528 C C . PHE B 1 67 ? 13.805 23 -1.742 1 94.5 67 PHE B C 1
ATOM 2530 O O . PHE B 1 67 ? 14.977 23.047 -1.356 1 94.5 67 PHE B O 1
ATOM 2537 N N . GLY B 1 68 ? 12.727 23.328 -1.06 1 89.19 68 GLY B N 1
ATOM 2538 C CA . GLY B 1 68 ? 12.961 23.938 0.241 1 89.19 68 GLY B CA 1
ATOM 2539 C C . GLY B 1 68 ? 13.656 25.281 0.154 1 89.19 68 GLY B C 1
ATOM 2540 O O . GLY B 1 68 ? 13.211 26.172 -0.579 1 89.19 68 GLY B O 1
ATOM 2541 N N . ILE B 1 69 ? 14.766 25.328 0.898 1 85.81 69 ILE B N 1
ATOM 2542 C CA . ILE B 1 69 ? 15.484 26.594 0.948 1 85.81 69 ILE B CA 1
ATOM 2543 C C . ILE B 1 69 ? 16.625 26.578 -0.067 1 85.81 69 ILE B C 1
ATOM 2545 O O . ILE B 1 69 ? 17.375 27.547 -0.18 1 85.81 69 ILE B O 1
ATOM 2549 N N . THR B 1 70 ? 16.75 25.578 -0.783 1 92.19 70 THR B N 1
ATOM 2550 C CA . THR B 1 70 ? 17.875 25.438 -1.696 1 92.19 70 THR B CA 1
ATOM 2551 C C . THR B 1 70 ? 17.422 25.609 -3.145 1 92.19 70 THR B C 1
ATOM 2553 O O . THR B 1 70 ? 16.359 25.141 -3.527 1 92.19 70 THR B O 1
ATOM 2556 N N . GLU B 1 71 ? 18.297 26.281 -3.895 1 95.31 71 GLU B N 1
ATOM 2557 C CA . GLU B 1 71 ? 18.047 26.469 -5.32 1 95.31 71 GLU B CA 1
ATOM 2558 C C . GLU B 1 71 ? 19.078 25.703 -6.156 1 95.31 71 GLU B C 1
ATOM 2560 O O . GLU B 1 71 ? 20.25 25.656 -5.809 1 95.31 71 GLU B O 1
ATOM 2565 N N . PHE B 1 72 ? 18.562 25.141 -7.211 1 95.44 72 PHE B N 1
ATOM 2566 C CA . PHE B 1 72 ? 19.406 24.375 -8.133 1 95.44 72 PHE B CA 1
ATOM 2567 C C . PHE B 1 72 ? 19.328 24.953 -9.539 1 95.44 72 PHE B C 1
ATOM 2569 O O . PHE B 1 72 ? 18.234 25.109 -10.094 1 95.44 72 PHE B O 1
ATOM 2576 N N . GLU B 1 73 ? 20.438 25.172 -10.102 1 94.94 73 GLU B N 1
ATOM 2577 C CA . GLU B 1 73 ? 20.516 25.891 -11.367 1 94.94 73 GLU B CA 1
ATOM 2578 C C . GLU B 1 73 ? 20.172 24.984 -12.547 1 94.94 73 GLU B C 1
ATOM 2580 O O . GLU B 1 73 ? 19.984 25.453 -13.664 1 94.94 73 GLU B O 1
ATOM 2585 N N . SER B 1 74 ? 20.156 23.781 -12.273 1 93.31 74 SER B N 1
ATOM 2586 C CA . SER B 1 74 ? 19.844 22.812 -13.32 1 93.31 74 SER B CA 1
ATOM 2587 C C . SER B 1 74 ? 19.234 21.547 -12.734 1 93.31 74 SER B C 1
ATOM 2589 O O . SER B 1 74 ? 19.328 21.297 -11.531 1 93.31 74 SER B O 1
ATOM 2591 N N . LEU B 1 75 ? 18.672 20.812 -13.641 1 93.25 75 LEU B N 1
ATOM 2592 C CA . LEU B 1 75 ? 18.156 19.5 -13.227 1 93.25 75 LEU B CA 1
ATOM 2593 C C . LEU B 1 75 ? 19.281 18.609 -12.727 1 93.25 75 LEU B C 1
ATOM 2595 O O . LEU B 1 75 ? 19.109 17.875 -11.758 1 93.25 75 LEU B O 1
ATOM 2599 N N . GLU B 1 76 ? 20.391 18.703 -13.344 1 94.25 76 GLU B N 1
ATOM 2600 C CA . GLU B 1 76 ? 21.547 17.906 -12.945 1 94.25 76 GLU B CA 1
ATOM 2601 C C . GLU B 1 76 ? 21.953 18.203 -11.508 1 94.25 76 GLU B C 1
ATOM 2603 O O . GLU B 1 76 ? 22.281 17.281 -10.75 1 94.25 76 GLU B O 1
ATOM 2608 N N . SER B 1 77 ? 21.984 19.438 -11.188 1 94.56 77 SER B N 1
ATOM 2609 C CA . SER B 1 77 ? 22.344 19.828 -9.828 1 94.56 77 SER B CA 1
ATOM 2610 C C . SER B 1 77 ? 21.328 19.281 -8.82 1 94.56 77 SER B C 1
ATOM 2612 O O . SER B 1 77 ? 21.703 18.875 -7.715 1 94.56 77 SER B O 1
ATOM 2614 N N . LEU B 1 78 ? 20.078 19.297 -9.188 1 95.38 78 LEU B N 1
ATOM 2615 C CA . LEU B 1 78 ? 19.031 18.734 -8.336 1 95.38 78 LEU B CA 1
ATOM 2616 C C . LEU B 1 78 ? 19.25 17.25 -8.133 1 95.38 78 LEU B C 1
ATOM 2618 O O . LEU B 1 78 ? 19.188 16.75 -7 1 95.38 78 LEU B O 1
ATOM 2622 N N . ILE B 1 79 ? 19.5 16.578 -9.227 1 95.81 79 ILE B N 1
ATOM 2623 C CA . ILE B 1 79 ? 19.703 15.125 -9.188 1 95.81 79 ILE B CA 1
ATOM 2624 C C . ILE B 1 79 ? 20.906 14.789 -8.312 1 95.81 79 ILE B C 1
ATOM 2626 O O . ILE B 1 79 ? 20.859 13.828 -7.543 1 95.81 79 ILE B O 1
ATOM 2630 N N . THR B 1 80 ? 21.953 15.57 -8.398 1 95.5 80 THR B N 1
ATOM 2631 C CA . THR B 1 80 ? 23.141 15.367 -7.578 1 95.5 80 THR B CA 1
ATOM 2632 C C . THR B 1 80 ? 22.812 15.516 -6.098 1 95.5 80 THR B C 1
ATOM 2634 O O . THR B 1 80 ? 23.344 14.781 -5.262 1 95.5 80 THR B O 1
ATOM 2637 N N . HIS B 1 81 ? 21.969 16.438 -5.836 1 96.38 81 HIS B N 1
ATOM 2638 C CA . HIS B 1 81 ? 21.516 16.625 -4.461 1 96.38 81 HIS B CA 1
ATOM 2639 C C . HIS B 1 81 ? 20.844 15.359 -3.93 1 96.38 81 HIS B C 1
ATOM 2641 O O . HIS B 1 81 ? 21.141 14.922 -2.816 1 96.38 81 HIS B O 1
ATOM 2647 N N . PHE B 1 82 ? 20 14.742 -4.703 1 96.75 82 PHE B N 1
ATOM 2648 C CA . PHE B 1 82 ? 19.297 13.523 -4.293 1 96.75 82 PHE B CA 1
ATOM 2649 C C . PHE B 1 82 ? 20.266 12.352 -4.219 1 96.75 82 PHE B C 1
ATOM 2651 O O . PHE B 1 82 ? 20.125 11.469 -3.365 1 96.75 82 PHE B O 1
ATOM 2658 N N . ALA B 1 83 ? 21.219 12.375 -5.102 1 96.81 83 ALA B N 1
ATOM 2659 C CA . ALA B 1 83 ? 22.219 11.312 -5.082 1 96.81 83 ALA B CA 1
ATOM 2660 C C . ALA B 1 83 ? 22.984 11.305 -3.766 1 96.81 83 ALA B C 1
ATOM 2662 O O . ALA B 1 83 ? 23.438 10.258 -3.301 1 96.81 83 ALA B O 1
ATOM 2663 N N . ASN B 1 84 ? 23.062 12.469 -3.195 1 97.25 84 ASN B N 1
ATOM 2664 C CA . ASN B 1 84 ? 23.844 12.602 -1.967 1 97.25 84 ASN B CA 1
ATOM 2665 C C . ASN B 1 84 ? 22.953 12.469 -0.729 1 97.25 84 ASN B C 1
ATOM 2667 O O . ASN B 1 84 ? 23.359 12.852 0.37 1 97.25 84 ASN B O 1
ATOM 2671 N N . GLN B 1 85 ? 21.75 11.977 -0.85 1 96.19 85 GLN B N 1
ATOM 2672 C CA . GLN B 1 85 ? 20.828 11.586 0.213 1 96.19 85 GLN B CA 1
ATOM 2673 C C . GLN B 1 85 ? 20.516 12.758 1.138 1 96.19 85 GLN B C 1
ATOM 2675 O O . GLN B 1 85 ? 21.031 12.828 2.258 1 96.19 85 GLN B O 1
ATOM 2680 N N . PRO B 1 86 ? 19.656 13.586 0.744 1 96 86 PRO B N 1
ATOM 2681 C CA . PRO B 1 86 ? 19.266 14.734 1.564 1 96 86 PRO B CA 1
ATOM 2682 C C . PRO B 1 86 ? 18.516 14.328 2.83 1 96 86 PRO B C 1
ATOM 2684 O O . PRO B 1 86 ? 17.703 13.391 2.801 1 96 86 PRO B O 1
ATOM 2687 N N . LEU B 1 87 ? 18.828 14.953 3.885 1 95.62 87 LEU B N 1
ATOM 2688 C CA . LEU B 1 87 ? 18.125 14.883 5.156 1 95.62 87 LEU B CA 1
ATOM 2689 C C . LEU B 1 87 ? 17.219 16.094 5.336 1 95.62 87 LEU B C 1
ATOM 2691 O O . LEU B 1 87 ? 17.703 17.234 5.332 1 95.62 87 LEU B O 1
ATOM 2695 N N . LEU B 1 88 ? 15.906 15.766 5.43 1 94.5 88 LEU B N 1
ATOM 2696 C CA . LEU B 1 88 ? 14.945 16.859 5.527 1 94.5 88 LEU B CA 1
ATOM 2697 C C . LEU B 1 88 ? 14.352 16.938 6.93 1 94.5 88 LEU B C 1
ATOM 2699 O O . LEU B 1 88 ? 14.07 15.906 7.551 1 94.5 88 LEU B O 1
ATOM 2703 N N . GLY B 1 89 ? 14.25 18.156 7.406 1 90.56 89 GLY B N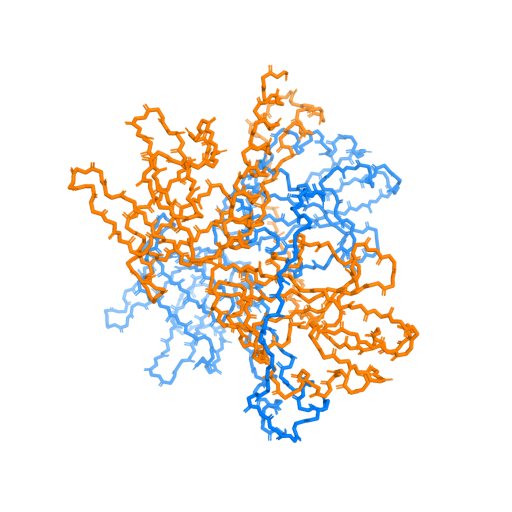 1
ATOM 2704 C CA . GLY B 1 89 ? 13.562 18.422 8.664 1 90.56 89 GLY B CA 1
ATOM 2705 C C . GLY B 1 89 ? 12.383 19.359 8.508 1 90.56 89 GLY B C 1
ATOM 2706 O O . GLY B 1 89 ? 12.477 20.375 7.836 1 90.56 89 GLY B O 1
ATOM 2707 N N . GLY B 1 90 ? 11.328 18.891 9.023 1 85.56 90 GLY B N 1
ATOM 2708 C CA . GLY B 1 90 ? 10.141 19.719 8.992 1 85.56 90 GLY B CA 1
ATOM 2709 C C . GLY B 1 90 ? 9.93 20.516 10.266 1 85.56 90 GLY B C 1
ATOM 2710 O O . GLY B 1 90 ? 10.844 20.656 11.078 1 85.56 90 GLY B O 1
ATOM 2711 N N . ASN B 1 91 ? 8.672 21.078 10.344 1 79.69 91 ASN B N 1
ATOM 2712 C CA . ASN B 1 91 ? 8.305 21.906 11.484 1 79.69 91 ASN B CA 1
ATOM 2713 C C . ASN B 1 91 ? 8.203 21.078 12.766 1 79.69 91 ASN B C 1
ATOM 2715 O O . ASN B 1 91 ? 8.406 21.609 13.867 1 79.69 91 ASN B O 1
ATOM 2719 N N . SER B 1 92 ? 7.934 19.75 12.578 1 75.75 92 SER B N 1
ATOM 2720 C CA . SER B 1 92 ? 7.77 18.859 13.734 1 75.75 92 SER B CA 1
ATOM 2721 C C . SER B 1 92 ? 9.125 18.469 14.32 1 75.75 92 SER B C 1
ATOM 2723 O O . SER B 1 92 ? 9.188 17.859 15.383 1 75.75 92 SER B O 1
ATOM 2725 N N . GLY B 1 93 ? 10.117 18.844 13.641 1 79.25 93 GLY B N 1
ATOM 2726 C CA . GLY B 1 93 ? 11.445 18.438 14.078 1 79.25 93 GLY B CA 1
ATOM 2727 C C . GLY B 1 93 ? 11.805 17.031 13.672 1 79.25 93 GLY B C 1
ATOM 2728 O O . GLY B 1 93 ? 12.914 16.562 13.953 1 79.25 93 GLY B O 1
ATOM 2729 N N . THR B 1 94 ? 10.906 16.312 13.117 1 86 94 THR B N 1
ATOM 2730 C CA . THR B 1 94 ? 11.211 14.969 12.641 1 86 94 THR B CA 1
ATOM 2731 C C . THR B 1 94 ? 12.039 15.023 11.359 1 86 94 THR B C 1
ATOM 2733 O O . THR B 1 94 ? 11.812 15.883 10.5 1 86 94 THR B O 1
ATOM 2736 N N . LEU B 1 95 ? 13.008 14.203 11.359 1 90.62 95 LEU B N 1
ATOM 2737 C CA . LEU B 1 95 ? 13.898 14.148 10.203 1 90.62 95 LEU B CA 1
ATOM 2738 C C . LEU B 1 95 ? 13.547 12.969 9.305 1 90.62 95 LEU B C 1
ATOM 2740 O O . LEU B 1 95 ? 13.156 11.906 9.789 1 90.62 95 LEU B O 1
ATOM 2744 N N . VAL B 1 96 ? 13.734 13.219 8.031 1 93.06 96 VAL B N 1
ATOM 2745 C CA . VAL B 1 96 ? 13.531 12.148 7.059 1 93.06 96 VAL B CA 1
ATOM 2746 C C . VAL B 1 96 ? 14.695 12.109 6.074 1 93.06 96 VAL B C 1
ATOM 2748 O O . VAL B 1 96 ? 15.062 13.141 5.504 1 93.06 96 VAL B O 1
ATOM 2751 N N . LEU B 1 97 ? 15.242 11.023 5.953 1 96.31 97 LEU B N 1
ATOM 2752 C CA . LEU B 1 97 ? 16.359 10.812 5.027 1 96.31 97 LEU B CA 1
ATOM 2753 C C . LEU B 1 97 ? 15.852 10.25 3.699 1 96.31 97 LEU B C 1
ATOM 2755 O O . LEU B 1 97 ? 15.172 9.227 3.668 1 96.31 97 LEU B O 1
ATOM 2759 N N . LEU B 1 98 ? 16.172 10.938 2.617 1 97.12 98 LEU B N 1
ATOM 2760 C CA . LEU B 1 98 ? 15.836 10.445 1.285 1 97.12 98 LEU B CA 1
ATOM 2761 C C . LEU B 1 98 ? 16.922 9.508 0.764 1 97.12 98 LEU B C 1
ATOM 2763 O O . LEU B 1 98 ? 17.906 9.961 0.174 1 97.12 98 LEU B O 1
ATOM 2767 N N . LYS B 1 99 ? 16.609 8.258 0.853 1 96.31 99 LYS B N 1
ATOM 2768 C CA . LYS B 1 99 ? 17.672 7.273 0.644 1 96.31 99 LYS B CA 1
ATOM 2769 C C . LYS B 1 99 ? 17.375 6.387 -0.558 1 96.31 99 LYS B C 1
ATOM 2771 O O . LYS B 1 99 ? 18.266 6.023 -1.313 1 96.31 99 LYS B O 1
ATOM 2776 N N . HIS B 1 100 ? 16.094 6.027 -0.756 1 96.31 100 HIS B N 1
ATOM 2777 C CA . HIS B 1 100 ? 15.734 4.996 -1.723 1 96.31 100 HIS B CA 1
ATOM 2778 C C . HIS B 1 100 ? 14.734 5.523 -2.75 1 96.31 100 HIS B C 1
ATOM 2780 O O . HIS B 1 100 ? 13.523 5.434 -2.547 1 96.31 100 HIS B O 1
ATOM 2786 N N . PRO B 1 101 ? 15.258 5.957 -3.924 1 97.88 101 PRO B N 1
ATOM 2787 C CA . PRO B 1 101 ? 14.289 6.355 -4.945 1 97.88 101 PRO B CA 1
ATOM 2788 C C . PRO B 1 101 ? 13.422 5.191 -5.418 1 97.88 101 PRO B C 1
ATOM 2790 O O . PRO B 1 101 ? 13.93 4.082 -5.625 1 97.88 101 PRO B O 1
ATOM 2793 N N . TYR B 1 102 ? 12.156 5.391 -5.473 1 98.38 102 TYR B N 1
ATOM 2794 C CA . TYR B 1 102 ? 11.219 4.363 -5.914 1 98.38 102 TYR B CA 1
ATOM 2795 C C . TYR B 1 102 ? 11.078 4.379 -7.434 1 98.38 102 TYR B C 1
ATOM 2797 O O . TYR B 1 102 ? 10.672 5.391 -8.016 1 98.38 102 TYR B O 1
ATOM 2805 N N . PRO B 1 103 ? 11.336 3.316 -8.078 1 97.88 103 PRO B N 1
ATOM 2806 C CA . PRO B 1 103 ? 11.344 3.293 -9.539 1 97.88 103 PRO B CA 1
ATOM 2807 C C . PRO B 1 103 ? 9.945 3.387 -10.141 1 97.88 103 PRO B C 1
ATOM 2809 O O . PRO B 1 103 ? 8.992 2.832 -9.586 1 97.88 103 PRO B O 1
ATOM 2812 N N . LYS B 1 104 ? 9.898 4.051 -11.25 1 96.62 104 LYS B N 1
ATOM 2813 C CA . LYS B 1 104 ? 8.648 4.168 -12 1 96.62 104 LYS B CA 1
ATOM 2814 C C . LYS B 1 104 ? 8.188 2.805 -12.516 1 96.62 104 LYS B C 1
ATOM 2816 O O . LYS B 1 104 ? 6.992 2.506 -12.5 1 96.62 104 LYS B O 1
ATOM 2821 N N . VAL B 1 105 ? 9.117 2.023 -12.977 1 95 105 VAL B N 1
ATOM 2822 C CA . VAL B 1 105 ? 8.797 0.727 -13.562 1 95 105 VAL B CA 1
ATOM 2823 C C . VAL B 1 105 ? 9.289 -0.39 -12.648 1 95 105 VAL B C 1
ATOM 2825 O O . VAL B 1 105 ? 10.484 -0.488 -12.367 1 95 105 VAL B O 1
ATOM 2828 N N . VAL B 1 106 ? 8.422 -1.141 -12.156 1 95.12 106 VAL B N 1
ATOM 2829 C CA . VAL B 1 106 ? 8.734 -2.338 -11.383 1 95.12 106 VAL B CA 1
ATOM 2830 C C . VAL B 1 106 ? 8.172 -3.57 -12.094 1 95.12 106 VAL B C 1
ATOM 2832 O O . VAL B 1 106 ? 6.973 -3.633 -12.383 1 95.12 106 VAL B O 1
ATOM 2835 N N . GLU B 1 107 ? 8.992 -4.516 -12.352 1 92.88 107 GLU B N 1
ATOM 2836 C CA . GLU B 1 107 ? 8.555 -5.723 -13.047 1 92.88 107 GLU B CA 1
ATOM 2837 C C . GLU B 1 107 ? 7.66 -6.582 -12.156 1 92.88 107 GLU B C 1
ATOM 2839 O O . GLU B 1 107 ? 7.93 -6.742 -10.969 1 92.88 107 GLU B O 1
ATOM 2844 N N . GLU B 1 108 ? 6.586 -7.07 -12.734 1 94.38 108 GLU B N 1
ATOM 2845 C CA . GLU B 1 108 ? 5.664 -8.008 -12.094 1 94.38 108 GLU B CA 1
ATOM 2846 C C . GLU B 1 108 ? 5.43 -9.227 -12.977 1 94.38 108 GLU B C 1
ATOM 2848 O O . GLU B 1 108 ? 5.488 -9.141 -14.203 1 94.38 108 GLU B O 1
ATOM 2853 N N . PRO B 1 109 ? 5.156 -10.352 -12.312 1 93.06 109 PRO B N 1
ATOM 2854 C CA . PRO B 1 109 ? 4.828 -11.523 -13.133 1 93.06 109 PRO B CA 1
ATOM 2855 C C . PRO B 1 109 ? 3.506 -11.367 -13.883 1 93.06 109 PRO B C 1
ATOM 2857 O O . PRO B 1 109 ? 2.572 -10.742 -13.367 1 93.06 109 PRO B O 1
ATOM 2860 N N . ASP B 1 110 ? 3.469 -11.906 -15.055 1 89 110 ASP B N 1
ATOM 2861 C CA . ASP B 1 110 ? 2.26 -11.812 -15.867 1 89 110 ASP B CA 1
ATOM 2862 C C . ASP B 1 110 ? 1.368 -13.039 -15.672 1 89 110 ASP B C 1
ATOM 2864 O O . ASP B 1 110 ? 1.01 -13.711 -16.641 1 89 110 ASP B O 1
ATOM 2868 N N . ASN B 1 111 ? 1.009 -13.289 -14.492 1 88.94 111 ASN B N 1
ATOM 2869 C CA . ASN B 1 111 ? 0.178 -14.445 -14.188 1 88.94 111 ASN B CA 1
ATOM 2870 C C . ASN B 1 111 ? -1.253 -14.039 -13.844 1 88.94 111 ASN B C 1
ATOM 2872 O O . ASN B 1 111 ? -1.481 -12.953 -13.312 1 88.94 111 ASN B O 1
ATOM 2876 N N . TYR B 1 112 ? -2.16 -14.906 -14.25 1 90.5 112 TYR B N 1
ATOM 2877 C CA . TYR B 1 112 ? -3.574 -14.719 -13.953 1 90.5 112 TYR B CA 1
ATOM 2878 C C . TYR B 1 112 ? -4.168 -15.977 -13.32 1 90.5 112 TYR B C 1
ATOM 2880 O O . TYR B 1 112 ? -3.746 -17.094 -13.625 1 90.5 112 TYR B O 1
ATOM 2888 N N . GLU B 1 113 ? -5.141 -15.727 -12.492 1 89.44 113 GLU B N 1
ATOM 2889 C CA . GLU B 1 113 ? -5.828 -16.844 -11.867 1 89.44 113 GLU B CA 1
ATOM 2890 C C . GLU B 1 113 ? -6.949 -17.375 -12.758 1 89.44 113 GLU B C 1
ATOM 2892 O O . GLU B 1 113 ? -7.609 -16.609 -13.461 1 89.44 113 GLU B O 1
ATOM 2897 N N . ASP B 1 114 ? -7.051 -18.656 -12.656 1 88.5 114 ASP B N 1
ATOM 2898 C CA . ASP B 1 114 ? -8.203 -19.266 -13.32 1 88.5 114 ASP B CA 1
ATOM 2899 C C . ASP B 1 114 ? -9.445 -19.172 -12.445 1 88.5 114 ASP B C 1
ATOM 2901 O O . ASP B 1 114 ? -9.352 -19.234 -11.219 1 88.5 114 ASP B O 1
ATOM 2905 N N . ILE B 1 115 ? -10.523 -19.078 -13.172 1 91.44 115 ILE B N 1
ATOM 2906 C CA . ILE B 1 115 ? -11.805 -19.125 -12.469 1 91.44 115 ILE B CA 1
ATOM 2907 C C . ILE B 1 115 ? -12.469 -20.484 -12.703 1 91.44 115 ILE B C 1
ATOM 2909 O O . ILE B 1 115 ? -12.859 -20.797 -13.828 1 91.44 115 ILE B O 1
ATOM 2913 N N . VAL B 1 116 ? -12.531 -21.203 -11.68 1 89.25 116 VAL B N 1
ATOM 2914 C CA . VAL B 1 116 ? -13.102 -22.547 -11.797 1 89.25 116 VAL B CA 1
ATOM 2915 C C . VAL B 1 116 ? -14.555 -22.531 -11.32 1 89.25 116 VAL B C 1
ATOM 2917 O O . VAL B 1 116 ? -15.367 -23.344 -11.766 1 89.25 116 VAL B O 1
ATOM 2920 N N . LEU B 1 117 ? -14.867 -21.625 -10.531 1 88.25 117 LEU B N 1
ATOM 2921 C CA . LEU B 1 117 ? -16.219 -21.438 -10 1 88.25 117 LEU B CA 1
ATOM 2922 C C . LEU B 1 117 ? -16.578 -19.953 -9.984 1 88.25 117 LEU B C 1
ATOM 2924 O O . LEU B 1 117 ? -15.75 -19.109 -9.656 1 88.25 117 LEU B O 1
ATOM 2928 N N . GLN B 1 118 ? -17.844 -19.703 -10.414 1 92.88 118 GLN B N 1
ATOM 2929 C CA . GLN B 1 118 ? -18.328 -18.328 -10.445 1 92.88 118 GLN B CA 1
ATOM 2930 C C . GLN B 1 118 ? -19.828 -18.266 -10.172 1 92.88 118 GLN B C 1
ATOM 2932 O O . GLN B 1 118 ? -20.609 -18.922 -10.844 1 92.88 118 GLN B O 1
ATOM 2937 N N . SER B 1 119 ? -20.141 -17.516 -9.141 1 91.88 119 SER B N 1
ATOM 2938 C CA . SER B 1 119 ? -21.547 -17.297 -8.766 1 91.88 119 SER B CA 1
ATOM 2939 C C . SER B 1 119 ? -21.75 -15.898 -8.188 1 91.88 119 SER B C 1
ATOM 2941 O O . SER B 1 119 ? -20.797 -15.125 -8.07 1 91.88 119 SER B O 1
ATOM 2943 N N . THR B 1 120 ? -23.078 -15.57 -8.023 1 93.31 120 THR B N 1
ATOM 2944 C CA . THR B 1 120 ? -23.359 -14.297 -7.375 1 93.31 120 THR B CA 1
ATOM 2945 C C . THR B 1 120 ? -24.031 -14.516 -6.02 1 93.31 120 THR B C 1
ATOM 2947 O O . THR B 1 120 ? -24.781 -15.469 -5.84 1 93.31 120 THR B O 1
ATOM 2950 N N . VAL B 1 121 ? -23.672 -13.625 -5.078 1 91.56 121 VAL B N 1
ATOM 2951 C CA . VAL B 1 121 ? -24.203 -13.812 -3.736 1 91.56 121 VAL B CA 1
ATOM 2952 C C . VAL B 1 121 ? -25.422 -12.906 -3.527 1 91.56 121 VAL B C 1
ATOM 2954 O O . VAL B 1 121 ? -26.156 -13.055 -2.547 1 91.56 121 VAL B O 1
ATOM 2957 N N . ARG B 1 122 ? -25.656 -11.953 -4.418 1 91.69 122 ARG B N 1
ATOM 2958 C CA . ARG B 1 122 ? -26.812 -11.07 -4.402 1 91.69 122 ARG B CA 1
ATOM 2959 C C . ARG B 1 122 ? -27.578 -11.156 -5.711 1 91.69 122 ARG B C 1
ATOM 2961 O O . ARG B 1 122 ? -27.109 -11.766 -6.676 1 91.69 122 ARG B O 1
ATOM 2968 N N . SER B 1 123 ? -28.844 -10.703 -5.602 1 91.75 123 SER B N 1
ATOM 2969 C CA . SER B 1 123 ? -29.672 -10.625 -6.805 1 91.75 123 SER B CA 1
ATOM 2970 C C . SER B 1 123 ? -30.406 -9.297 -6.875 1 91.75 123 SER B C 1
ATOM 2972 O O . SER B 1 123 ? -30.781 -8.734 -5.848 1 91.75 123 SER B O 1
ATOM 2974 N N . GLY B 1 124 ? -30.469 -8.789 -8.07 1 93.25 124 GLY B N 1
ATOM 2975 C CA . GLY B 1 124 ? -31.312 -7.617 -8.281 1 93.25 124 GLY B CA 1
ATOM 2976 C C . GLY B 1 124 ? -30.562 -6.309 -8.109 1 93.25 124 GLY B C 1
ATOM 2977 O O . GLY B 1 124 ? -31.141 -5.23 -8.234 1 93.25 124 GLY B O 1
ATOM 2978 N N . ALA B 1 125 ? -29.312 -6.418 -7.797 1 93.75 125 ALA B N 1
ATOM 2979 C CA . ALA B 1 125 ? -28.516 -5.191 -7.68 1 93.75 125 ALA B CA 1
ATOM 2980 C C . ALA B 1 125 ? -28.25 -4.586 -9.055 1 93.75 125 ALA B C 1
ATOM 2982 O O . ALA B 1 125 ? -28.078 -5.312 -10.039 1 93.75 125 ALA B O 1
ATOM 2983 N N . THR B 1 126 ? -28.172 -3.266 -9.078 1 93.5 126 THR B N 1
ATOM 2984 C CA . THR B 1 126 ? -27.984 -2.535 -10.328 1 93.5 126 THR B CA 1
ATOM 2985 C C . THR B 1 126 ? -26.656 -1.791 -10.32 1 93.5 126 THR B C 1
ATOM 2987 O O . THR B 1 126 ? -25.922 -1.828 -9.328 1 93.5 126 THR B O 1
ATOM 2990 N N . GLU B 1 127 ? -26.469 -1.18 -11.445 1 91.56 127 GLU B N 1
ATOM 2991 C CA . GLU B 1 127 ? -25.266 -0.36 -11.57 1 91.56 127 GLU B CA 1
ATOM 2992 C C . GLU B 1 127 ? -25.25 0.767 -10.539 1 91.56 127 GLU B C 1
ATOM 2994 O O . GLU B 1 127 ? -24.188 1.156 -10.047 1 91.56 127 GLU B O 1
ATOM 2999 N N . ARG B 1 128 ? -26.422 1.33 -10.219 1 92.06 128 ARG B N 1
ATOM 3000 C CA . ARG B 1 128 ? -26.531 2.391 -9.219 1 92.06 128 ARG B CA 1
ATOM 3001 C C . ARG B 1 128 ? -26.078 1.901 -7.848 1 92.06 128 ARG B C 1
ATOM 3003 O O . ARG B 1 128 ? -25.406 2.627 -7.117 1 92.06 128 ARG B O 1
ATOM 3010 N N . ASP B 1 129 ? -26.438 0.655 -7.555 1 93.38 129 ASP B N 1
ATOM 3011 C CA . ASP B 1 129 ? -26.016 0.054 -6.297 1 93.38 129 ASP B CA 1
ATOM 3012 C C . ASP B 1 129 ? -24.5 -0.082 -6.246 1 93.38 129 ASP B C 1
ATOM 3014 O O . ASP B 1 129 ? -23.875 0.176 -5.211 1 93.38 129 ASP B O 1
ATOM 3018 N N . LEU B 1 130 ? -24 -0.481 -7.332 1 93.94 130 LEU B N 1
ATOM 3019 C CA . LEU B 1 130 ? -22.547 -0.653 -7.43 1 93.94 130 LEU B CA 1
ATOM 3020 C C . LEU B 1 130 ? -21.828 0.679 -7.254 1 93.94 130 LEU B C 1
ATOM 3022 O O . LEU B 1 130 ? -20.797 0.749 -6.57 1 93.94 130 LEU B O 1
ATOM 3026 N N . GLN B 1 131 ? -22.344 1.715 -7.832 1 91.12 131 GLN B N 1
ATOM 3027 C CA . GLN B 1 131 ? -21.766 3.049 -7.711 1 91.12 131 GLN B CA 1
ATOM 3028 C C . GLN B 1 131 ? -21.75 3.51 -6.258 1 91.12 131 GLN B C 1
ATOM 3030 O O . GLN B 1 131 ? -20.766 4.125 -5.809 1 91.12 131 GLN B O 1
ATOM 3035 N N . PHE B 1 132 ? -22.766 3.119 -5.57 1 88.88 132 PHE B N 1
ATOM 3036 C CA . PHE B 1 132 ? -22.875 3.496 -4.164 1 88.88 132 PHE B CA 1
ATOM 3037 C C . PHE B 1 132 ? -21.828 2.748 -3.334 1 88.88 132 PHE B C 1
ATOM 3039 O O . PHE B 1 132 ? -21.328 3.273 -2.336 1 88.88 132 PHE B O 1
ATOM 3046 N N . GLN B 1 133 ? -21.469 1.574 -3.746 1 90.06 133 GLN B N 1
ATOM 3047 C CA . GLN B 1 133 ? -20.516 0.744 -3.02 1 90.06 133 GLN B CA 1
ATOM 3048 C C . GLN B 1 133 ? -19.078 1.116 -3.377 1 90.06 133 GLN B C 1
ATOM 3050 O O . GLN B 1 133 ? -18.141 0.665 -2.725 1 90.06 133 GLN B O 1
ATOM 3055 N N . THR B 1 134 ? -18.953 1.943 -4.398 1 93.94 134 THR B N 1
ATOM 3056 C CA . THR B 1 134 ? -17.625 2.326 -4.879 1 93.94 134 THR B CA 1
ATOM 3057 C C . THR B 1 134 ? -17.062 3.479 -4.055 1 93.94 134 THR B C 1
ATOM 3059 O O . THR B 1 134 ? -17.312 4.648 -4.359 1 93.94 134 THR B O 1
ATOM 3062 N N . HIS B 1 135 ? -16.359 3.098 -2.982 1 89.38 135 HIS B N 1
ATOM 3063 C CA . HIS B 1 135 ? -15.797 4.098 -2.09 1 89.38 135 HIS B CA 1
ATOM 3064 C C . HIS B 1 135 ? -14.508 3.588 -1.444 1 89.38 135 HIS B C 1
ATOM 3066 O O . HIS B 1 135 ? -14.367 2.389 -1.204 1 89.38 135 HIS B O 1
ATOM 3072 N N . ALA B 1 136 ? -13.609 4.477 -1.298 1 92.06 136 ALA B N 1
ATOM 3073 C CA . ALA B 1 136 ? -12.375 4.203 -0.565 1 92.06 136 ALA B CA 1
ATOM 3074 C C . ALA B 1 136 ? -11.945 5.414 0.257 1 92.06 136 ALA B C 1
ATOM 3076 O O . ALA B 1 136 ? -12.133 6.559 -0.167 1 92.06 136 ALA B O 1
ATOM 3077 N N . ASN B 1 137 ? -11.406 5.109 1.368 1 90.38 137 ASN B N 1
ATOM 3078 C CA . ASN B 1 137 ? -10.867 6.18 2.201 1 90.38 137 ASN B CA 1
ATOM 3079 C C . ASN B 1 137 ? -9.578 6.746 1.627 1 90.38 137 ASN B C 1
ATOM 3081 O O . ASN B 1 137 ? -8.867 6.059 0.886 1 90.38 137 ASN B O 1
ATOM 3085 N N . SER B 1 138 ? -9.352 7.945 1.988 1 93.88 138 SER B N 1
ATOM 3086 C CA . SER B 1 138 ? -8.039 8.508 1.697 1 93.88 138 SER B CA 1
ATOM 3087 C C . SER B 1 138 ? -6.945 7.809 2.498 1 93.88 138 SER B C 1
ATOM 3089 O O . SER B 1 138 ? -7.227 7.164 3.508 1 93.88 138 SER B O 1
ATOM 3091 N N . LEU B 1 139 ? -5.793 7.797 1.975 1 94.56 139 LEU B N 1
ATOM 3092 C CA . LEU B 1 139 ? -4.641 7.355 2.754 1 94.56 139 LEU B CA 1
ATOM 3093 C C . LEU B 1 139 ? -4.133 8.477 3.656 1 94.56 139 LEU B C 1
ATOM 3095 O O . LEU B 1 139 ? -4.172 8.352 4.883 1 94.56 139 LEU B O 1
ATOM 3099 N N . ALA B 1 140 ? -3.902 9.648 3.092 1 92.25 140 ALA B N 1
ATOM 3100 C CA . ALA B 1 140 ? -3.502 10.859 3.809 1 92.25 140 ALA B CA 1
ATOM 3101 C C . ALA B 1 140 ? -3.055 10.523 5.23 1 92.25 140 ALA B C 1
ATOM 3103 O O . ALA B 1 140 ? -3.869 10.516 6.156 1 92.25 140 ALA B O 1
ATOM 3104 N N . SER B 1 141 ? -1.796 10.305 5.43 1 94.81 141 SER B N 1
ATOM 3105 C CA . SER B 1 141 ? -1.239 9.891 6.715 1 94.81 141 SER B CA 1
ATOM 3106 C C . SER B 1 141 ? -0.337 10.977 7.297 1 94.81 141 SER B C 1
ATOM 3108 O O . SER B 1 141 ? 0.156 11.836 6.57 1 94.81 141 SER B O 1
ATOM 3110 N N . LYS B 1 142 ? -0.237 10.938 8.57 1 94.94 142 LYS B N 1
ATOM 3111 C CA . LYS B 1 142 ? 0.633 11.867 9.281 1 94.94 142 LYS B CA 1
ATOM 3112 C C . LYS B 1 142 ? 1.223 11.219 10.531 1 94.94 142 LYS B C 1
ATOM 3114 O O . LYS B 1 142 ? 0.563 10.414 11.188 1 94.94 142 LYS B O 1
ATOM 3119 N N . GLU B 1 143 ? 2.453 11.562 10.828 1 95.19 143 GLU B N 1
ATOM 3120 C CA . GLU B 1 143 ? 3.1 11.102 12.055 1 95.19 143 GLU B CA 1
ATOM 3121 C C . GLU B 1 143 ? 3.92 12.211 12.703 1 95.19 143 GLU B C 1
ATOM 3123 O O . GLU B 1 143 ? 4.422 13.102 12.008 1 95.19 143 GLU B O 1
ATOM 3128 N N . GLY B 1 144 ? 3.957 12.164 13.984 1 94.19 144 GLY B N 1
ATOM 3129 C CA . GLY B 1 144 ? 4.719 13.164 14.719 1 94.19 144 GLY B CA 1
ATOM 3130 C C . GLY B 1 144 ? 4.449 13.141 16.219 1 94.19 144 GLY B C 1
ATOM 3131 O O . GLY B 1 144 ? 3.582 12.398 16.688 1 94.19 144 GLY B O 1
ATOM 3132 N N . PHE B 1 145 ? 5.188 13.984 16.875 1 95 145 PHE B N 1
ATOM 3133 C CA . PHE B 1 145 ? 5.023 14.078 18.328 1 95 145 PHE B CA 1
ATOM 3134 C C . PHE B 1 145 ? 3.91 15.055 18.672 1 95 145 PHE B C 1
ATOM 3136 O O . PHE B 1 145 ? 3.777 16.109 18.047 1 95 145 PHE B O 1
ATOM 3143 N N . LEU B 1 146 ? 3.121 14.656 19.641 1 96.94 146 LEU B N 1
ATOM 3144 C CA . LEU B 1 146 ? 2.156 15.508 20.312 1 96.94 146 LEU B CA 1
ATOM 3145 C C . LEU B 1 146 ? 2.146 15.227 21.812 1 96.94 146 LEU B C 1
ATOM 3147 O O . LEU B 1 146 ? 2.471 14.117 22.25 1 96.94 146 LEU B O 1
ATOM 3151 N N . THR B 1 147 ? 1.896 16.281 22.484 1 97.81 147 THR B N 1
ATOM 3152 C CA . THR B 1 147 ? 1.719 16.094 23.922 1 97.81 147 THR B CA 1
ATOM 3153 C C . THR B 1 147 ? 0.236 16.047 24.281 1 97.81 147 THR B C 1
ATOM 3155 O O . THR B 1 147 ? -0.526 16.938 23.906 1 97.81 147 THR B O 1
ATOM 3158 N N . LYS B 1 148 ? -0.174 14.992 24.922 1 97.88 148 LYS B N 1
ATOM 3159 C CA . LYS B 1 148 ? -1.585 14.836 25.266 1 97.88 148 LYS B CA 1
ATOM 3160 C C . LYS B 1 148 ? -1.794 14.867 26.766 1 97.88 148 LYS B C 1
ATOM 3162 O O . LYS B 1 148 ? -0.879 14.555 27.531 1 97.88 148 LYS B O 1
ATOM 3167 N N . GLN B 1 149 ? -2.984 15.258 27.172 1 97.25 149 GLN B N 1
ATOM 3168 C CA . GLN B 1 149 ? -3.338 15.266 28.578 1 97.25 149 GLN B CA 1
ATOM 3169 C C . GLN B 1 149 ? -3.945 13.93 29 1 97.25 149 GLN B C 1
ATOM 3171 O O . GLN B 1 149 ? -4.773 13.359 28.281 1 97.25 149 GLN B O 1
ATOM 3176 N N . GLY B 1 150 ? -3.461 13.406 30.188 1 94.81 150 GLY B N 1
ATOM 3177 C CA . GLY B 1 150 ? -4.047 12.195 30.734 1 94.81 150 GLY B CA 1
ATOM 3178 C C . GLY B 1 150 ? -5.477 12.383 31.203 1 94.81 150 GLY B C 1
ATOM 3179 O O . GLY B 1 150 ? -5.914 13.516 31.438 1 94.81 150 GLY B O 1
ATOM 3180 N N . TRP B 1 151 ? -6.094 11.312 31.328 1 89.94 151 TRP B N 1
ATOM 3181 C CA . TRP B 1 151 ? -7.52 11.352 31.625 1 89.94 151 TRP B CA 1
ATOM 3182 C C . TRP B 1 151 ? -7.758 11.602 33.125 1 89.94 151 TRP B C 1
ATOM 3184 O O . TRP B 1 151 ? -8.477 12.531 33.469 1 89.94 151 TRP B O 1
ATOM 3194 N N . PHE B 1 152 ? -7.152 10.766 33.875 1 89.25 152 PHE B N 1
ATOM 3195 C CA . PHE B 1 152 ? -7.438 10.781 35.312 1 89.25 152 PHE B CA 1
ATOM 3196 C C . PHE B 1 152 ? -6.508 11.742 36.031 1 89.25 152 PHE B C 1
ATOM 3198 O O . PHE B 1 152 ? -6.965 12.633 36.75 1 89.25 152 PHE B O 1
ATOM 3205 N N . VAL B 1 153 ? -5.168 11.641 35.906 1 90.5 153 VAL B N 1
ATOM 3206 C CA . VAL B 1 153 ? -4.156 12.406 36.625 1 90.5 153 VAL B CA 1
ATOM 3207 C C . VAL B 1 153 ? -3.977 13.773 35.938 1 90.5 153 VAL B C 1
ATOM 3209 O O . VAL B 1 153 ? -3.461 14.703 36.562 1 90.5 153 VAL B O 1
ATOM 3212 N N . LYS B 1 154 ? -4.465 13.93 34.719 1 92.38 154 LYS B N 1
ATOM 3213 C CA . LYS B 1 154 ? -4.426 15.156 33.938 1 92.38 154 LYS B CA 1
ATOM 3214 C C . LYS B 1 154 ? -2.992 15.641 33.75 1 92.38 154 LYS B C 1
ATOM 3216 O O . LYS B 1 154 ? -2.736 16.844 33.719 1 92.38 154 LYS B O 1
ATOM 3221 N N . ASN B 1 155 ? -2.029 14.688 33.812 1 96.44 155 ASN B N 1
ATOM 3222 C CA . ASN B 1 155 ? -0.65 15.016 33.469 1 96.44 155 ASN B CA 1
ATOM 3223 C C . ASN B 1 155 ? -0.442 15.039 31.969 1 96.44 155 ASN B C 1
ATOM 3225 O O . ASN B 1 155 ? -1.219 14.438 31.219 1 96.44 155 ASN B O 1
ATOM 3229 N N . TRP B 1 156 ? 0.515 15.852 31.625 1 97.56 156 TRP B N 1
ATOM 3230 C CA . TRP B 1 156 ? 0.819 15.953 30.203 1 97.56 156 TRP B CA 1
ATOM 3231 C C . TRP B 1 156 ? 1.995 15.055 29.828 1 97.56 156 TRP B C 1
ATOM 3233 O O . TRP B 1 156 ? 3.006 15.023 30.531 1 97.56 156 TRP B O 1
ATOM 3243 N N . LYS B 1 157 ? 1.835 14.281 28.766 1 97.44 157 LYS B N 1
ATOM 3244 C CA . LYS B 1 157 ? 2.895 13.391 28.297 1 97.44 157 LYS B CA 1
ATOM 3245 C C . LYS B 1 157 ? 3.045 13.461 26.781 1 97.44 157 LYS B C 1
ATOM 3247 O O . LYS B 1 157 ? 2.053 13.414 26.047 1 97.44 157 LYS B O 1
ATOM 3252 N N . THR B 1 158 ? 4.281 13.625 26.391 1 97 158 THR B N 1
ATOM 3253 C CA . THR B 1 158 ? 4.578 13.617 24.969 1 97 158 THR B CA 1
ATOM 3254 C C . THR B 1 158 ? 4.582 12.195 24.422 1 97 158 THR B C 1
ATOM 3256 O O . THR B 1 158 ? 5.211 11.305 24.984 1 97 158 THR B O 1
ATOM 3259 N N . ARG B 1 159 ? 3.793 11.977 23.344 1 97.56 159 ARG B N 1
ATOM 3260 C CA . ARG B 1 159 ? 3.674 10.68 22.688 1 97.56 159 ARG B CA 1
ATOM 3261 C C . ARG B 1 159 ? 3.863 10.797 21.188 1 97.56 159 ARG B C 1
ATOM 3263 O O . ARG B 1 159 ? 3.836 11.906 20.641 1 97.56 159 ARG B O 1
ATOM 3270 N N . TRP B 1 160 ? 4.23 9.641 20.578 1 96.88 160 TRP B N 1
ATOM 3271 C CA . TRP B 1 160 ? 4.297 9.562 19.125 1 96.88 160 TRP B CA 1
ATOM 3272 C C . TRP B 1 160 ? 2.928 9.234 18.531 1 96.88 160 TRP B C 1
ATOM 3274 O O . TRP B 1 160 ? 2.326 8.219 18.875 1 96.88 160 TRP B O 1
ATOM 3284 N N . PHE B 1 161 ? 2.465 10.141 17.641 1 97.62 161 PHE B N 1
ATOM 3285 C CA . PHE B 1 161 ? 1.137 9.969 17.062 1 97.62 161 PHE B CA 1
ATOM 3286 C C . PHE B 1 161 ? 1.229 9.609 15.586 1 97.62 161 PHE B C 1
ATOM 3288 O O . PHE B 1 161 ? 2.07 10.148 14.859 1 97.62 161 PHE B O 1
ATOM 3295 N N . VAL B 1 162 ? 0.384 8.711 15.203 1 97.06 162 VAL B N 1
ATOM 3296 C CA . VAL B 1 162 ? 0.286 8.305 13.805 1 97.06 162 VAL B CA 1
ATOM 3297 C C . VAL B 1 162 ? -1.173 8.344 13.359 1 97.06 162 VAL B C 1
ATOM 3299 O O . VAL B 1 162 ? -2.035 7.715 13.977 1 97.06 162 VAL B O 1
ATOM 3302 N N . LEU B 1 163 ? -1.396 9.125 12.344 1 96.88 163 LEU B N 1
ATOM 3303 C CA . LEU B 1 163 ? -2.707 9.172 11.703 1 96.88 163 LEU B CA 1
ATOM 3304 C C . LEU B 1 163 ? -2.689 8.414 10.383 1 96.88 163 LEU B C 1
ATOM 3306 O O . LEU B 1 163 ? -1.962 8.797 9.461 1 96.88 163 LEU B O 1
ATOM 3310 N N . VAL B 1 164 ? -3.434 7.375 10.305 1 92.69 164 VAL B N 1
ATOM 3311 C CA . VAL B 1 164 ? -3.578 6.605 9.07 1 92.69 164 VAL B CA 1
ATOM 3312 C C . VAL B 1 164 ? -5.059 6.324 8.812 1 92.69 164 VAL B C 1
ATOM 3314 O O . VAL B 1 164 ? -5.766 5.82 9.688 1 92.69 164 VAL B O 1
ATOM 3317 N N . ARG B 1 165 ? -5.449 6.598 7.613 1 91.56 165 ARG B N 1
ATOM 3318 C CA . ARG B 1 165 ? -6.875 6.512 7.312 1 91.56 165 ARG B CA 1
ATOM 3319 C C . ARG B 1 165 ? -7.695 7.305 8.328 1 91.56 165 ARG B C 1
ATOM 3321 O O . ARG B 1 165 ? -7.484 8.508 8.5 1 91.56 165 ARG B O 1
ATOM 3328 N N . ASN B 1 166 ? -8.594 6.609 9.078 1 94.69 166 ASN B N 1
ATOM 3329 C CA . ASN B 1 166 ? -9.43 7.328 10.031 1 94.69 166 ASN B CA 1
ATOM 3330 C C . ASN B 1 166 ? -9.086 6.953 11.469 1 94.69 166 ASN B C 1
ATOM 3332 O O . ASN B 1 166 ? -9.914 7.094 12.367 1 94.69 166 ASN B O 1
ATOM 3336 N N . GLU B 1 167 ? -7.805 6.52 11.633 1 96.88 167 GLU B N 1
ATOM 3337 C CA . GLU B 1 167 ? -7.379 6.098 12.969 1 96.88 167 GLU B CA 1
ATOM 3338 C C . GLU B 1 167 ? -6.195 6.926 13.453 1 96.88 167 GLU B C 1
ATOM 3340 O O . GLU B 1 167 ? -5.152 6.977 12.805 1 96.88 167 GLU B O 1
ATOM 3345 N N . LEU B 1 168 ? -6.367 7.539 14.562 1 98.31 168 LEU B N 1
ATOM 3346 C CA . LEU B 1 168 ? -5.289 8.25 15.242 1 98.31 168 LEU B CA 1
ATOM 3347 C C . LEU B 1 168 ? -4.742 7.422 16.406 1 98.31 168 LEU B C 1
ATOM 3349 O O . LEU B 1 168 ? -5.406 7.273 17.438 1 98.31 168 LEU B O 1
ATOM 3353 N N . SER B 1 169 ? -3.531 6.926 16.25 1 98.38 169 SER B N 1
ATOM 3354 C CA . SER B 1 169 ? -2.902 6.09 17.266 1 98.38 169 SER B CA 1
ATOM 3355 C C . SER B 1 169 ? -1.726 6.809 17.922 1 98.38 169 SER B C 1
ATOM 3357 O O . SER B 1 169 ? -1.052 7.617 17.281 1 98.38 169 SER B O 1
ATOM 3359 N N . TYR B 1 170 ? -1.585 6.496 19.188 1 98.25 170 TYR B N 1
ATOM 3360 C CA . TYR B 1 170 ? -0.382 7.051 19.797 1 98.25 170 TYR B CA 1
ATOM 3361 C C . TYR B 1 170 ? 0.407 5.969 20.531 1 98.25 170 TYR B C 1
ATOM 3363 O O . TYR B 1 170 ? -0.165 4.984 20.984 1 98.25 170 TYR B O 1
ATOM 3371 N N . TYR B 1 171 ? 1.709 6.191 20.531 1 98 171 TYR B N 1
ATOM 3372 C CA . TYR B 1 171 ? 2.717 5.277 21.047 1 98 171 TYR B CA 1
ATOM 3373 C C . TYR B 1 171 ? 3.568 5.953 22.109 1 98 171 TYR B C 1
ATOM 3375 O O . TYR B 1 171 ? 3.621 7.184 22.188 1 98 171 TYR B O 1
ATOM 3383 N N . SER B 1 172 ? 4.199 5.156 22.953 1 96.81 172 SER B N 1
ATOM 3384 C CA . SER B 1 172 ? 5.078 5.738 23.953 1 96.81 172 SER B CA 1
ATOM 3385 C C . SER B 1 172 ? 6.262 6.449 23.312 1 96.81 172 SER B C 1
ATOM 3387 O O . SER B 1 172 ? 6.742 7.461 23.828 1 96.81 172 SER B O 1
ATOM 3389 N N . ASP B 1 173 ? 6.68 5.82 22.281 1 94 173 ASP B N 1
ATOM 3390 C CA . ASP B 1 173 ? 7.773 6.402 21.516 1 94 173 ASP B CA 1
ATOM 3391 C C . ASP B 1 173 ? 7.711 5.949 20.047 1 94 173 ASP B C 1
ATOM 3393 O O . ASP B 1 173 ? 6.941 5.055 19.703 1 94 173 ASP B O 1
ATOM 3397 N N . ARG B 1 174 ? 8.523 6.609 19.234 1 91.62 174 ARG B N 1
ATOM 3398 C CA . ARG B 1 174 ? 8.531 6.379 17.797 1 91.62 174 ARG B CA 1
ATOM 3399 C C . ARG B 1 174 ? 8.938 4.949 17.469 1 91.62 174 ARG B C 1
ATOM 3401 O O . ARG B 1 174 ? 8.477 4.375 16.484 1 91.62 174 ARG B O 1
ATOM 3408 N N . ALA B 1 175 ? 9.719 4.359 18.25 1 91.94 175 ALA B N 1
ATOM 3409 C CA . ALA B 1 175 ? 10.32 3.057 17.969 1 91.94 175 ALA B CA 1
ATOM 3410 C C . ALA B 1 175 ? 9.367 1.922 18.328 1 91.94 175 ALA B C 1
ATOM 3412 O O . ALA B 1 175 ? 9.602 0.767 17.969 1 91.94 175 ALA B O 1
ATOM 3413 N N . LYS B 1 176 ? 8.273 2.27 19 1 92.06 176 LYS B N 1
ATOM 3414 C CA . LYS B 1 176 ? 7.363 1.231 19.469 1 92.06 176 LYS B CA 1
ATOM 3415 C C . LYS B 1 176 ? 6.391 0.813 18.375 1 92.06 176 LYS B C 1
ATOM 3417 O O . LYS B 1 176 ? 5.898 1.655 17.625 1 92.06 176 LYS B O 1
ATOM 3422 N N . ASP B 1 177 ? 6.082 -0.456 18.328 1 89.88 177 ASP B N 1
ATOM 3423 C CA . ASP B 1 177 ? 5.23 -0.983 17.266 1 89.88 177 ASP B CA 1
ATOM 3424 C C . ASP B 1 177 ? 3.775 -1.085 17.734 1 89.88 177 ASP B C 1
ATOM 3426 O O . ASP B 1 177 ? 2.857 -1.056 16.906 1 89.88 177 ASP B O 1
ATOM 3430 N N . LYS B 1 178 ? 3.584 -1.27 19 1 94.31 178 LYS B N 1
ATOM 3431 C CA . LYS B 1 178 ? 2.223 -1.426 19.5 1 94.31 178 LYS B CA 1
ATOM 3432 C C . LYS B 1 178 ? 1.69 -0.112 20.062 1 94.31 178 LYS B C 1
ATOM 3434 O O . LYS B 1 178 ? 2.316 0.493 20.938 1 94.31 178 LYS B O 1
ATOM 3439 N N . PRO B 1 179 ? 0.548 0.288 19.562 1 97.25 179 PRO B N 1
ATOM 3440 C CA . PRO B 1 179 ? -0.011 1.531 20.094 1 97.25 179 PRO B CA 1
ATOM 3441 C C . PRO B 1 179 ? -0.565 1.368 21.5 1 97.25 179 PRO B C 1
ATOM 3443 O O . PRO B 1 179 ? -1.039 0.288 21.859 1 97.25 179 PRO B O 1
ATOM 3446 N N . ILE B 1 180 ? -0.448 2.383 22.219 1 97.62 180 ILE B N 1
ATOM 3447 C CA . ILE B 1 180 ? -1.083 2.424 23.531 1 97.62 180 ILE B CA 1
ATOM 3448 C C . ILE B 1 180 ? -2.6 2.5 23.375 1 97.62 180 ILE B C 1
ATOM 3450 O O . ILE B 1 180 ? -3.342 1.797 24.062 1 97.62 180 ILE B O 1
ATOM 3454 N N . LYS B 1 181 ? -3.01 3.33 22.438 1 97.62 181 LYS B N 1
ATOM 3455 C CA . LYS B 1 181 ? -4.434 3.514 22.156 1 97.62 181 LYS B CA 1
ATOM 3456 C C . LYS B 1 181 ? -4.664 4.039 20.75 1 97.62 181 LYS B C 1
ATOM 3458 O O . LYS B 1 181 ? -3.812 4.742 20.203 1 97.62 181 LYS B O 1
ATOM 3463 N N . THR B 1 182 ? -5.711 3.598 20.188 1 98.25 182 THR B N 1
ATOM 3464 C CA . THR B 1 182 ? -6.141 4.07 18.875 1 98.25 182 THR B CA 1
ATOM 3465 C C . THR B 1 182 ? -7.492 4.77 18.969 1 98.25 182 THR B C 1
ATOM 3467 O O . THR B 1 182 ? -8.461 4.199 19.469 1 98.25 182 THR B O 1
ATOM 3470 N N . LEU B 1 183 ? -7.523 6.012 18.484 1 98.06 183 LEU B N 1
ATOM 3471 C CA . LEU B 1 183 ? -8.758 6.793 18.438 1 98.06 183 LEU B CA 1
ATOM 3472 C C . LEU B 1 183 ? -9.375 6.754 17.047 1 98.06 183 LEU B C 1
ATOM 3474 O O . LEU B 1 183 ? -8.75 7.176 16.078 1 98.06 183 LEU B O 1
ATOM 3478 N N . ASN B 1 184 ? -10.562 6.285 17 1 97.75 184 ASN B N 1
ATOM 3479 C CA . ASN B 1 184 ? -11.281 6.246 15.727 1 97.75 184 ASN B CA 1
ATOM 3480 C C . ASN B 1 184 ? -11.938 7.586 15.414 1 97.75 184 ASN B C 1
ATOM 3482 O O . ASN B 1 184 ? -12.875 8 16.109 1 97.75 184 ASN B O 1
ATOM 3486 N N . LEU B 1 185 ? -11.562 8.203 14.375 1 97.5 185 LEU B N 1
ATOM 3487 C CA . LEU B 1 185 ? -12.062 9.516 14.008 1 97.5 185 LEU B CA 1
ATOM 3488 C C . LEU B 1 185 ? -13.531 9.438 13.594 1 97.5 185 LEU B C 1
ATOM 3490 O O . LEU B 1 185 ? -14.227 10.461 13.555 1 97.5 185 LEU B O 1
ATOM 3494 N N . GLU B 1 186 ? -13.992 8.266 13.219 1 95.69 186 GLU B N 1
ATOM 3495 C CA . GLU B 1 186 ? -15.406 8.109 12.875 1 95.69 186 GLU B CA 1
ATOM 3496 C C . GLU B 1 186 ? -16.297 8.414 14.07 1 95.69 186 GLU B C 1
ATOM 3498 O O . GLU B 1 186 ? -17.453 8.82 13.906 1 95.69 186 GLU B O 1
ATOM 3503 N N . ASP B 1 187 ? -15.719 8.234 15.258 1 96.81 187 ASP B N 1
ATOM 3504 C CA . ASP B 1 187 ? -16.469 8.469 16.484 1 96.81 187 ASP B CA 1
ATOM 3505 C C . ASP B 1 187 ? -16.25 9.898 17 1 96.81 187 ASP B C 1
ATOM 3507 O O . ASP B 1 187 ? -16.859 10.312 17.984 1 96.81 187 ASP B O 1
ATOM 3511 N N . CYS B 1 188 ? -15.367 10.594 16.391 1 97.69 188 CYS B N 1
ATOM 3512 C CA . CYS B 1 188 ? -15 11.93 16.844 1 97.69 188 CYS B CA 1
ATOM 3513 C C . CYS B 1 188 ? -16.062 12.945 16.453 1 97.69 188 CYS B C 1
ATOM 3515 O O . CYS B 1 188 ? -16.5 12.984 15.305 1 97.69 188 CYS B O 1
ATOM 3517 N N . GLN B 1 189 ? -16.453 13.781 17.297 1 96.69 189 GLN B N 1
ATOM 3518 C CA . GLN B 1 189 ? -17.516 14.742 17.078 1 96.69 189 GLN B CA 1
ATOM 3519 C C . GLN B 1 189 ? -16.969 16.062 16.547 1 96.69 189 GLN B C 1
ATOM 3521 O O . GLN B 1 189 ? -17.703 16.844 15.922 1 96.69 189 GLN B O 1
ATOM 3526 N N . GLY B 1 190 ? -15.719 16.328 16.922 1 96.81 190 GLY B N 1
ATOM 3527 C CA . GLY B 1 190 ? -15.156 17.578 16.422 1 96.81 190 GLY B CA 1
ATOM 3528 C C . GLY B 1 190 ? -13.719 17.797 16.859 1 96.81 190 GLY B C 1
ATOM 3529 O O . GLY B 1 190 ? -13.234 17.141 17.781 1 96.81 190 GLY B O 1
ATOM 3530 N N . CYS B 1 191 ? -13.055 18.719 16.156 1 98.06 191 CYS B N 1
ATOM 3531 C CA . CYS B 1 191 ? -11.688 19.156 16.406 1 98.06 191 CYS B CA 1
ATOM 3532 C C . CYS B 1 191 ? -11.602 20.688 16.469 1 98.06 191 CYS B C 1
ATOM 3534 O O . CYS B 1 191 ? -11.953 21.375 15.508 1 98.06 191 CYS B O 1
ATOM 3536 N N . TRP B 1 192 ? -11.07 21.203 17.656 1 97.69 192 TRP B N 1
ATOM 3537 C CA . TRP B 1 192 ? -11.062 22.656 17.859 1 97.69 192 TRP B CA 1
ATOM 3538 C C . TRP B 1 192 ? -9.773 23.094 18.531 1 97.69 192 TRP B C 1
ATOM 3540 O O . TRP B 1 192 ? -9.195 22.359 19.328 1 97.69 192 TRP B O 1
ATOM 3550 N N . LYS B 1 193 ? -9.445 24.297 18.156 1 97.31 193 LYS B N 1
ATOM 3551 C CA . LYS B 1 193 ? -8.375 24.922 18.938 1 97.31 193 LYS B CA 1
ATOM 3552 C C . LYS B 1 193 ? -8.789 25.078 20.406 1 97.31 193 LYS B C 1
ATOM 3554 O O . LYS B 1 193 ? -9.945 25.391 20.703 1 97.31 193 LYS B O 1
ATOM 3559 N N . ASP B 1 194 ? -7.812 24.859 21.266 1 96.25 194 ASP B N 1
ATOM 3560 C CA . ASP B 1 194 ? -8.141 24.906 22.688 1 96.25 194 ASP B CA 1
ATOM 3561 C C . ASP B 1 194 ? -7.328 25.984 23.406 1 96.25 194 ASP B C 1
ATOM 3563 O O . ASP B 1 194 ? -6.105 26.062 23.234 1 96.25 194 ASP B O 1
ATOM 3567 N N . ASP B 1 195 ? -8.016 26.781 24.234 1 93.81 195 ASP B N 1
ATOM 3568 C CA . ASP B 1 195 ? -7.352 27.781 25.062 1 93.81 195 ASP B CA 1
ATOM 3569 C C . ASP B 1 195 ? -7.652 27.562 26.547 1 93.81 195 ASP B C 1
ATOM 3571 O O . ASP B 1 195 ? -7.203 28.344 27.391 1 93.81 195 ASP B O 1
ATOM 3575 N N . THR B 1 196 ? -8.258 26.594 26.844 1 93.44 196 THR B N 1
ATOM 3576 C CA . THR B 1 196 ? -8.719 26.375 28.219 1 93.44 196 THR B CA 1
ATOM 3577 C C . THR B 1 196 ? -7.633 25.719 29.062 1 93.44 196 THR B C 1
ATOM 3579 O O . THR B 1 196 ? -7.598 25.891 30.281 1 93.44 196 THR B O 1
ATOM 3582 N N . THR B 1 197 ? -6.73 25.062 28.5 1 92.81 197 THR B N 1
ATOM 3583 C CA . THR B 1 197 ? -5.742 24.281 29.25 1 92.81 197 THR B CA 1
ATOM 3584 C C . THR B 1 197 ? -4.551 25.141 29.625 1 92.81 197 THR B C 1
ATOM 3586 O O . THR B 1 197 ? -3.729 24.75 30.453 1 92.81 197 THR B O 1
ATOM 3589 N N . GLY B 1 198 ? -4.387 26.328 29.016 1 93.94 198 GLY B N 1
ATOM 3590 C CA . GLY B 1 198 ? -3.266 27.219 29.297 1 93.94 198 GLY B CA 1
ATOM 3591 C C . GLY B 1 198 ? -2.025 26.875 28.484 1 93.94 198 GLY B C 1
ATOM 3592 O O . GLY B 1 198 ? -0.987 27.531 28.641 1 93.94 198 GLY B O 1
ATOM 3593 N N . LYS B 1 199 ? -2.082 25.891 27.672 1 95.56 199 LYS B N 1
ATOM 3594 C CA . LYS B 1 199 ? -0.954 25.5 26.844 1 95.56 199 LYS B CA 1
ATOM 3595 C C . LYS B 1 199 ? -0.987 26.234 25.5 1 95.56 199 LYS B C 1
ATOM 3597 O O . LYS B 1 199 ? -2.062 26.5 24.969 1 95.56 199 LYS B O 1
ATOM 3602 N N . ASN B 1 200 ? 0.195 26.547 25.047 1 96 200 ASN B N 1
ATOM 3603 C CA . ASN B 1 200 ? 0.296 27.109 23.703 1 96 200 ASN B CA 1
ATOM 3604 C C . ASN B 1 200 ? 0.137 26.031 22.641 1 96 200 ASN B C 1
ATOM 3606 O O . ASN B 1 200 ? 0.467 24.875 22.859 1 96 200 ASN B O 1
ATOM 3610 N N . TYR B 1 201 ? -0.431 26.422 21.453 1 97.06 201 TYR B N 1
ATOM 3611 C CA . TYR B 1 201 ? -0.579 25.562 20.297 1 97.06 201 TYR B CA 1
ATOM 3612 C C . TYR B 1 201 ? -1.362 24.297 20.641 1 97.06 201 TYR B C 1
ATOM 3614 O O . TYR B 1 201 ? -0.928 23.188 20.344 1 97.06 201 TYR B O 1
ATOM 3622 N N . SER B 1 202 ? -2.482 24.469 21.312 1 98.06 202 SER B N 1
ATOM 3623 C CA . SER B 1 202 ? -3.27 23.359 21.828 1 98.06 202 SER B CA 1
ATOM 3624 C C . SER B 1 202 ? -4.57 23.188 21.047 1 98.06 202 SER B C 1
ATOM 3626 O O . SER B 1 202 ? -5.062 24.141 20.453 1 98.06 202 SER B O 1
ATOM 3628 N N . PHE B 1 203 ? -5.051 21.953 20.906 1 98.62 203 PHE B N 1
ATOM 3629 C CA . PHE B 1 203 ? -6.336 21.641 20.297 1 98.62 203 PHE B CA 1
ATOM 3630 C C . PHE B 1 203 ? -7.004 20.469 21.016 1 98.62 203 PHE B C 1
ATOM 3632 O O . PHE B 1 203 ? -6.391 19.828 21.859 1 98.62 203 PHE B O 1
ATOM 3639 N N . ARG B 1 204 ? -8.25 20.328 20.781 1 98.5 204 ARG B N 1
ATOM 3640 C CA . ARG B 1 204 ? -8.977 19.25 21.453 1 98.5 204 ARG B CA 1
ATOM 3641 C C . ARG B 1 204 ? -9.812 18.453 20.469 1 98.5 204 ARG B C 1
ATOM 3643 O O . ARG B 1 204 ? -10.258 18.984 19.453 1 98.5 204 ARG B O 1
ATOM 3650 N N . LEU B 1 205 ? -9.953 17.188 20.703 1 98.56 205 LEU B N 1
ATOM 3651 C CA . LEU B 1 205 ? -10.852 16.266 20.016 1 98.56 205 LEU B CA 1
ATOM 3652 C C . LEU B 1 205 ? -11.969 15.805 20.953 1 98.56 205 LEU B C 1
ATOM 3654 O O . LEU B 1 205 ? -11.703 15.32 22.047 1 98.56 205 LEU B O 1
ATOM 3658 N N . GLU B 1 206 ? -13.156 15.969 20.484 1 98.06 206 GLU B N 1
ATOM 3659 C CA . GLU B 1 206 ? -14.297 15.625 21.312 1 98.06 206 GLU B CA 1
ATOM 3660 C C . GLU B 1 206 ? -14.898 14.281 20.906 1 98.06 206 GLU B C 1
ATOM 3662 O O . GLU B 1 206 ? -15.289 14.102 19.75 1 98.06 206 GLU B O 1
ATOM 3667 N N . TYR B 1 207 ? -14.891 13.398 21.828 1 97.5 207 TYR B N 1
ATOM 3668 C CA . TYR B 1 207 ? -15.578 12.117 21.703 1 97.5 207 TYR B CA 1
ATOM 3669 C C . TYR B 1 207 ? -16.75 12.039 22.672 1 97.5 207 TYR B C 1
ATOM 3671 O O . TYR B 1 207 ? -16.844 12.836 23.609 1 97.5 207 TYR B O 1
ATOM 3679 N N . PRO B 1 208 ? -17.719 11.133 22.391 1 96.75 208 PRO B N 1
ATOM 3680 C CA . PRO B 1 208 ? -18.891 11.047 23.266 1 96.75 208 PRO B CA 1
ATOM 3681 C C . PRO B 1 208 ? -18.516 10.789 24.719 1 96.75 208 PRO B C 1
ATOM 3683 O O . PRO B 1 208 ? -19.125 11.344 25.641 1 96.75 208 PRO B O 1
ATOM 3686 N N . ASP B 1 209 ? -17.469 10.078 24.938 1 94.69 209 ASP B N 1
ATOM 3687 C CA . ASP B 1 209 ? -17.141 9.633 26.281 1 94.69 209 ASP B CA 1
ATOM 3688 C C . ASP B 1 209 ? -16.062 10.523 26.922 1 94.69 209 ASP B C 1
ATOM 3690 O O . ASP B 1 209 ? -15.945 10.586 28.141 1 94.69 209 ASP B O 1
ATOM 3694 N N . ARG B 1 210 ? -15.312 11.148 25.953 1 94.81 210 ARG B N 1
ATOM 3695 C CA . ARG B 1 210 ? -14.141 11.844 26.469 1 94.81 210 ARG B CA 1
ATOM 3696 C C . ARG B 1 210 ? -13.664 12.922 25.516 1 94.81 210 ARG B C 1
ATOM 3698 O O . ARG B 1 210 ? -13.781 12.766 24.297 1 94.81 210 ARG B O 1
ATOM 3705 N N . THR B 1 211 ? -13.188 14.008 26.141 1 96.88 211 THR B N 1
ATOM 3706 C CA . THR B 1 211 ? -12.5 15.023 25.359 1 96.88 211 THR B CA 1
ATOM 3707 C C . THR B 1 211 ? -10.984 14.898 25.5 1 96.88 211 THR B C 1
ATOM 3709 O O . THR B 1 211 ? -10.477 14.82 26.625 1 96.88 211 THR B O 1
ATOM 3712 N N . TRP B 1 212 ? -10.32 14.883 24.391 1 98 212 TRP B N 1
ATOM 3713 C CA . TRP B 1 212 ? -8.867 14.75 24.375 1 98 212 TRP B CA 1
ATOM 3714 C C . TRP B 1 212 ? -8.195 16.094 24.109 1 98 212 TRP B C 1
ATOM 3716 O O . TRP B 1 212 ? -8.586 16.812 23.172 1 98 212 TRP B O 1
ATOM 3726 N N . TYR B 1 213 ? -7.195 16.375 24.938 1 98.12 213 TYR B N 1
ATOM 3727 C CA . TYR B 1 213 ? -6.457 17.625 24.797 1 98.12 213 TYR B CA 1
ATOM 3728 C C . TYR B 1 213 ? -5.023 17.359 24.344 1 98.12 213 TYR B C 1
ATOM 3730 O O . TYR B 1 213 ? -4.348 16.484 24.891 1 98.12 213 TYR B O 1
ATOM 3738 N N . PHE B 1 214 ? -4.645 18.156 23.328 1 98.31 214 PHE B N 1
ATOM 3739 C CA . PHE B 1 214 ? -3.301 18.031 22.781 1 98.31 214 PHE B CA 1
ATOM 3740 C C . PHE B 1 214 ? -2.641 19.391 22.641 1 98.31 214 PHE B C 1
ATOM 3742 O O . PHE B 1 214 ? -3.326 20.406 22.531 1 98.31 214 PHE B O 1
ATOM 3749 N N . TYR B 1 215 ? -1.324 19.422 22.656 1 97.81 215 TYR B N 1
ATOM 3750 C CA . TYR B 1 215 ? -0.653 20.609 22.156 1 97.81 215 TYR B CA 1
ATOM 3751 C C . TYR B 1 215 ? 0.609 20.25 21.375 1 97.81 215 TYR B C 1
ATOM 3753 O O . TYR B 1 215 ? 1.21 19.203 21.625 1 97.81 215 TYR B O 1
ATOM 3761 N N . ALA B 1 216 ? 0.938 21 20.375 1 96.25 216 ALA B N 1
ATOM 3762 C CA . ALA B 1 216 ? 2.117 20.828 19.531 1 96.25 216 ALA B CA 1
ATOM 3763 C C . ALA B 1 216 ? 3.27 21.703 20.016 1 96.25 216 ALA B C 1
ATOM 3765 O O . ALA B 1 216 ? 3.094 22.547 20.906 1 96.25 216 ALA B O 1
ATOM 3766 N N . ASN B 1 217 ? 4.445 21.469 19.438 1 93 217 ASN B N 1
ATOM 3767 C CA . ASN B 1 217 ? 5.625 22.234 19.828 1 93 217 ASN B CA 1
ATOM 3768 C C . ASN B 1 217 ? 5.656 23.609 19.141 1 93 217 ASN B C 1
ATOM 3770 O O . ASN B 1 217 ? 6.281 24.531 19.641 1 93 217 ASN B O 1
ATOM 3774 N N . THR B 1 218 ? 5.055 23.703 17.969 1 93 218 THR B N 1
ATOM 3775 C CA . THR B 1 218 ? 5.02 24.953 17.219 1 93 218 THR B CA 1
ATOM 3776 C C . THR B 1 218 ? 3.617 25.219 16.688 1 93 218 THR B C 1
ATOM 3778 O O . THR B 1 218 ? 2.777 24.328 16.641 1 93 218 THR B O 1
ATOM 3781 N N . GLU B 1 219 ? 3.391 26.453 16.281 1 94.31 219 GLU B N 1
ATOM 3782 C CA . GLU B 1 219 ? 2.109 26.828 15.695 1 94.31 219 GLU B CA 1
ATOM 3783 C C . GLU B 1 219 ? 1.888 26.109 14.367 1 94.31 219 GLU B C 1
ATOM 3785 O O . GLU B 1 219 ? 0.764 25.719 14.047 1 94.31 219 GLU B O 1
ATOM 3790 N N . GLU B 1 220 ? 2.926 26.016 13.586 1 92.88 220 GLU B N 1
ATOM 3791 C CA . GLU B 1 220 ? 2.846 25.344 12.281 1 92.88 220 GLU B CA 1
ATOM 3792 C C . GLU B 1 220 ? 2.434 23.891 12.43 1 92.88 220 GLU B C 1
ATOM 3794 O O . GLU B 1 220 ? 1.601 23.391 11.664 1 92.88 220 GLU B O 1
ATOM 3799 N N . GLU B 1 221 ? 2.973 23.266 13.383 1 92.75 221 GLU B N 1
ATOM 3800 C CA . GLU B 1 221 ? 2.635 21.859 13.617 1 92.75 221 GLU B CA 1
ATOM 3801 C C . GLU B 1 221 ? 1.183 21.703 14.055 1 92.75 221 GLU B C 1
ATOM 3803 O O . GLU B 1 221 ? 0.504 20.75 13.664 1 92.75 221 GLU B O 1
ATOM 3808 N N . LEU B 1 222 ? 0.804 22.609 14.945 1 95.94 222 LEU B N 1
ATOM 3809 C CA . LEU B 1 222 ? -0.594 22.609 15.359 1 95.94 222 LEU B CA 1
ATOM 3810 C C . LEU B 1 222 ? -1.521 22.719 14.156 1 95.94 222 LEU B C 1
ATOM 3812 O O . LEU B 1 222 ? -2.467 21.938 14.023 1 95.94 222 LEU B O 1
ATOM 3816 N N . LYS B 1 223 ? -1.231 23.594 13.312 1 94.69 223 LYS B N 1
ATOM 3817 C CA . LYS B 1 223 ? -2.047 23.812 12.125 1 94.69 223 LYS B CA 1
ATOM 3818 C C . LYS B 1 223 ? -2.064 22.578 11.227 1 94.69 223 LYS B C 1
ATOM 3820 O O . LYS B 1 223 ? -3.113 22.219 10.695 1 94.69 223 LYS B O 1
ATOM 3825 N N . GLU B 1 224 ? -0.938 21.984 11.062 1 93.38 224 GLU B N 1
ATOM 3826 C CA . GLU B 1 224 ? -0.845 20.781 10.219 1 93.38 224 GLU B CA 1
ATOM 3827 C C . GLU B 1 224 ? -1.731 19.672 10.75 1 93.38 224 GLU B C 1
ATOM 3829 O O . GLU B 1 224 ? -2.465 19.031 9.992 1 93.38 224 GLU B O 1
ATOM 3834 N N . TRP B 1 225 ? -1.665 19.422 12.008 1 95.88 225 TRP B N 1
ATOM 3835 C CA . TRP B 1 225 ? -2.457 18.359 12.625 1 95.88 225 TRP B CA 1
ATOM 3836 C C . TRP B 1 225 ? -3.947 18.672 12.547 1 95.88 225 TRP B C 1
ATOM 3838 O O . TRP B 1 225 ? -4.746 17.844 12.117 1 95.88 225 TRP B O 1
ATOM 3848 N N . MET B 1 226 ? -4.289 19.828 12.922 1 97.06 226 MET B N 1
ATOM 3849 C CA . MET B 1 226 ? -5.699 20.219 12.938 1 97.06 226 MET B CA 1
ATOM 3850 C C . MET B 1 226 ? -6.293 20.172 11.531 1 97.06 226 MET B C 1
ATOM 3852 O O . MET B 1 226 ? -7.402 19.688 11.336 1 97.06 226 MET B O 1
ATOM 3856 N N . ASP B 1 227 ? -5.547 20.734 10.594 1 95.62 227 ASP B N 1
ATOM 3857 C CA . ASP B 1 227 ? -6.027 20.75 9.219 1 95.62 227 ASP B CA 1
ATOM 3858 C C . ASP B 1 227 ? -6.266 19.328 8.711 1 95.62 227 ASP B C 1
ATOM 3860 O O . ASP B 1 227 ? -7.277 19.047 8.055 1 95.62 227 ASP B O 1
ATOM 3864 N N . MET B 1 228 ? -5.359 18.484 8.984 1 95.69 228 MET B N 1
ATOM 3865 C CA . MET B 1 228 ? -5.469 17.109 8.539 1 95.69 228 MET B CA 1
ATOM 3866 C C . MET B 1 228 ? -6.66 16.422 9.195 1 95.69 228 MET B C 1
ATOM 3868 O O . MET B 1 228 ? -7.438 15.734 8.523 1 95.69 228 MET B O 1
ATOM 3872 N N . ILE B 1 229 ? -6.789 16.547 10.445 1 97.31 229 ILE B N 1
ATOM 3873 C CA . ILE B 1 229 ? -7.855 15.883 11.195 1 97.31 229 ILE B CA 1
ATOM 3874 C C . ILE B 1 229 ? -9.211 16.453 10.766 1 97.31 229 ILE B C 1
ATOM 3876 O O . ILE B 1 229 ? -10.156 15.688 10.531 1 97.31 229 ILE B O 1
ATOM 3880 N N . LYS B 1 230 ? -9.258 17.734 10.641 1 97.06 230 LYS B N 1
ATOM 3881 C CA . LYS B 1 230 ? -10.508 18.359 10.203 1 97.06 230 LYS B CA 1
ATOM 3882 C C . LYS B 1 230 ? -10.883 17.906 8.797 1 97.06 230 LYS B C 1
ATOM 3884 O O . LYS B 1 230 ? -12.062 17.703 8.508 1 97.06 230 LYS B O 1
ATOM 3889 N N . TRP B 1 231 ? -9.891 17.859 8.008 1 96.56 231 TRP B N 1
ATOM 3890 C CA . TRP B 1 231 ? -10.148 17.391 6.648 1 96.56 231 TRP B CA 1
ATOM 3891 C C . TRP B 1 231 ? -10.719 15.969 6.664 1 96.56 231 TRP B C 1
ATOM 3893 O O . TRP B 1 231 ? -11.672 15.672 5.945 1 96.56 231 TRP B O 1
ATOM 3903 N N . LYS B 1 232 ? -10.172 15.117 7.441 1 96.44 232 LYS B N 1
ATOM 3904 C CA . LYS B 1 232 ? -10.641 13.734 7.535 1 96.44 232 LYS B CA 1
ATOM 3905 C C . LYS B 1 232 ? -12.062 13.672 8.094 1 96.44 232 LYS B C 1
ATOM 3907 O O . LYS B 1 232 ? -12.883 12.883 7.629 1 96.44 232 LYS B O 1
ATOM 3912 N N . LEU B 1 233 ? -12.305 14.477 9.102 1 96.56 233 LEU B N 1
ATOM 3913 C CA . LEU B 1 233 ? -13.641 14.516 9.68 1 96.56 233 LEU B CA 1
ATOM 3914 C C . LEU B 1 233 ? -14.664 14.961 8.641 1 96.56 233 LEU B C 1
ATOM 3916 O O . LEU B 1 233 ? -15.781 14.43 8.602 1 96.56 233 LEU B O 1
ATOM 3920 N N . LYS B 1 234 ? -14.281 15.875 7.852 1 94.88 234 LYS B N 1
ATOM 3921 C CA . LYS B 1 234 ? -15.164 16.328 6.781 1 94.88 234 LYS B CA 1
ATOM 3922 C C . LYS B 1 234 ? -15.438 15.219 5.777 1 94.88 234 LYS B C 1
ATOM 3924 O O . LYS B 1 234 ? -16.562 15.062 5.312 1 94.88 234 LYS B O 1
ATOM 3929 N N . GLN B 1 235 ? -14.453 14.438 5.43 1 93.25 235 GLN B N 1
ATOM 3930 C CA . GLN B 1 235 ? -14.602 13.328 4.496 1 93.25 235 GLN B CA 1
ATOM 3931 C C . GLN B 1 235 ? -15.516 12.25 5.066 1 93.25 235 GLN B C 1
ATOM 3933 O O . GLN B 1 235 ? -16.312 11.656 4.336 1 93.25 235 GLN B O 1
ATOM 3938 N N . ILE B 1 236 ? -15.367 12 6.328 1 92.81 236 ILE B N 1
ATOM 3939 C CA . ILE B 1 236 ? -16.172 10.984 7.004 1 92.81 236 ILE B CA 1
ATOM 3940 C C . ILE B 1 236 ? -17.641 11.383 6.965 1 92.81 236 ILE B C 1
ATOM 3942 O O . ILE B 1 236 ? -18.516 10.547 6.715 1 92.81 236 ILE B O 1
ATOM 3946 N N . ARG B 1 237 ? -17.859 12.562 7.168 1 90 237 ARG B N 1
ATOM 3947 C CA . ARG B 1 237 ? -19.234 13.07 7.195 1 90 237 ARG B CA 1
ATOM 3948 C C . ARG B 1 237 ? -19.844 13.055 5.801 1 90 237 ARG B C 1
ATOM 3950 O O . ARG B 1 237 ? -21.047 12.82 5.648 1 90 237 ARG B O 1
ATOM 3957 N N . LYS B 1 238 ? -19.078 13.281 4.801 1 85.44 238 LYS B N 1
ATOM 3958 C CA . LYS B 1 238 ? -19.547 13.219 3.42 1 85.44 238 LYS B CA 1
ATOM 3959 C C . LYS B 1 238 ? -19.984 11.805 3.053 1 85.44 238 LYS B C 1
ATOM 3961 O O . LYS B 1 238 ? -20.969 11.617 2.355 1 85.44 238 LYS B O 1
ATOM 3966 N N . GLY B 1 239 ? -19.281 10.82 3.428 1 73.31 239 GLY B N 1
ATOM 3967 C CA . GLY B 1 239 ? -19.562 9.438 3.104 1 73.31 239 GLY B CA 1
ATOM 3968 C C . GLY B 1 239 ? -20.797 8.891 3.824 1 73.31 239 GLY B C 1
ATOM 3969 O O . GLY B 1 239 ? -21.5 8.031 3.297 1 73.31 239 GLY B O 1
ATOM 3970 N N . SER B 1 240 ? -21.031 9.336 4.988 1 65.94 240 SER B N 1
ATOM 3971 C CA . SER B 1 240 ? -22.172 8.898 5.785 1 65.94 240 SER B CA 1
ATOM 3972 C C . SER B 1 240 ? -23.484 9.391 5.184 1 65.94 240 SER B C 1
ATOM 3974 O O . SER B 1 240 ? -24.5 8.711 5.273 1 65.94 240 SER B O 1
ATOM 3976 N N . VAL B 1 241 ? -23.484 10.5 4.613 1 56.09 241 VAL B N 1
ATOM 3977 C CA . VAL B 1 241 ? -24.703 11.008 3.992 1 56.09 241 VAL B CA 1
ATOM 3978 C C . VAL B 1 241 ? -25.016 10.195 2.738 1 56.09 241 VAL B C 1
ATOM 3980 O O . VAL B 1 241 ? -26.188 9.992 2.404 1 56.09 241 VAL B O 1
ATOM 3983 N N . ARG B 1 242 ? -23.984 9.625 2.105 1 52.19 242 ARG B N 1
ATOM 3984 C CA . ARG B 1 242 ? -24.219 8.844 0.898 1 52.19 242 ARG B CA 1
ATOM 3985 C C . ARG B 1 242 ? -24.906 7.52 1.226 1 52.19 242 ARG B C 1
ATOM 3987 O O . ARG B 1 242 ? -25.688 7.008 0.422 1 52.19 242 ARG B O 1
ATOM 3994 N N . SER B 1 243 ? -24.672 6.875 2.314 1 47.69 243 SER B N 1
ATOM 3995 C CA . SER B 1 243 ? -25.297 5.617 2.713 1 47.69 243 SER B CA 1
ATOM 3996 C C . SER B 1 243 ? -26.75 5.824 3.127 1 47.69 243 SER B C 1
ATOM 3998 O O . SER B 1 243 ? -27.562 4.906 3.035 1 47.69 243 SER B O 1
ATOM 4000 N N . CYS B 1 244 ? -27.078 7.031 3.6 1 41.69 244 CYS B N 1
ATOM 4001 C CA . CYS B 1 244 ? -28.422 7.258 4.094 1 41.69 244 CYS B CA 1
ATOM 4002 C C . CYS B 1 244 ? -29.344 7.711 2.969 1 41.69 244 CYS B C 1
ATOM 4004 O O . CYS B 1 244 ? -30.578 7.691 3.117 1 41.69 244 CYS B O 1
ATOM 4006 N N . THR B 1 245 ? -28.781 8.047 1.832 1 36.12 245 THR B N 1
ATOM 4007 C CA . THR B 1 245 ? -29.75 8.422 0.81 1 36.12 245 THR B CA 1
ATOM 4008 C C . THR B 1 245 ? -30 7.258 -0.145 1 36.12 245 THR B C 1
ATOM 4010 O O . THR B 1 245 ? -29.062 6.555 -0.539 1 36.12 245 THR B O 1
#

Solvent-accessible surface area (backbone atoms only — not comparable to full-atom values): 26179 Å² total; per-residue (Å²): 122,74,69,60,72,68,40,62,29,41,51,46,83,56,49,70,61,55,53,46,16,42,35,66,50,68,43,48,69,17,19,29,36,36,28,43,34,97,46,91,70,31,30,28,39,41,34,22,42,90,79,25,50,46,35,33,60,30,46,52,59,90,58,30,36,34,49,65,89,44,77,23,77,30,69,66,54,45,46,30,47,54,31,13,27,32,35,38,20,33,77,76,66,54,70,46,48,42,67,31,39,37,41,56,77,57,74,66,80,95,70,66,55,59,54,74,40,79,47,62,80,50,78,88,41,36,59,69,55,36,56,72,47,40,60,64,78,43,57,75,30,41,68,47,72,36,31,34,50,42,85,84,84,56,45,77,46,70,28,25,33,38,32,44,56,59,36,44,28,31,17,81,37,82,87,52,86,66,60,77,47,74,45,54,46,88,60,44,76,46,75,42,81,39,71,84,82,74,51,67,43,23,33,32,39,34,36,93,88,47,74,44,44,36,28,32,94,36,63,66,40,31,50,51,52,50,52,51,52,50,50,50,49,52,52,53,55,56,55,54,55,58,75,74,100,120,75,70,59,70,69,40,61,29,40,52,45,83,54,50,72,60,55,53,4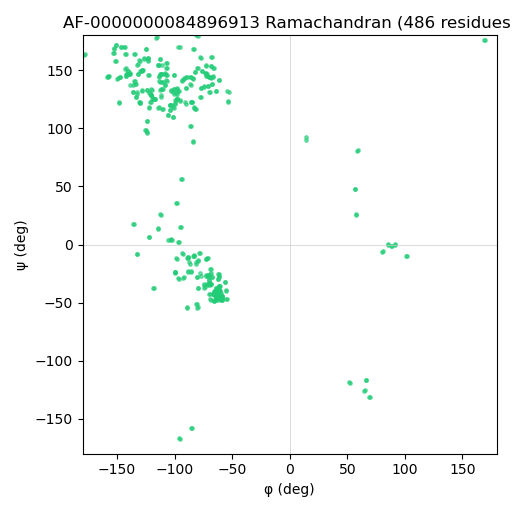7,15,43,34,66,50,69,43,48,69,16,18,28,38,35,28,44,33,97,47,91,70,30,31,27,38,39,34,22,41,91,79,25,47,46,35,33,61,29,46,52,59,90,58,31,35,34,49,64,89,44,77,22,78,30,68,64,54,47,45,31,46,53,32,12,26,32,36,38,20,33,78,76,64,54,71,46,50,44,68,32,40,37,42,56,76,58,75,66,79,95,69,66,56,58,56,74,40,81,47,62,79,48,79,88,40,37,59,69,55,37,56,70,47,40,60,62,76,44,58,74,32,41,68,48,71,39,30,34,49,42,85,85,84,56,45,77,48,70,27,25,32,38,29,43,56,59,34,42,28,33,16,81,38,81,87,53,87,66,61,77,47,72,45,53,47,86,61,44,76,48,76,44,82,38,72,82,83,74,52,67,43,23,31,32,39,36,36,93,90,48,73,44,43,36,30,32,96,37,63,68,40,31,49,53,53,49,52,52,51,49,51,51,48,52,53,53,55,56,55,53,56,58,74,73,100

Foldseek 3Di:
DPPLVVDQQEQEADDPQVQFCCCQVPNAFQEWGKYADPDPQKIKIWGDHHRGIDIFIWHDDPQWIDGPPDIDNHPVRVVVCLVVWDWDADPLRDIGTNDHRDGNDDDDDPDDDDDPDDDDPDPDDDPVNVVLVPDDFGQHKDKHWKWKADDPVRDIAIWIWIDGGQKIFTPNYPPDDDTPDIDGLLQWPDKAADPPVVDPQKIWIDGPVDIMIIHGPDVVVSCVVRVSSRVSNVVSVVSVVSVVD/DPPLVVDQQEQEADDPQVQFCCCQVPNAFQEWGKYADPDPQKIKIWGDHHRGIDIFIWHDDPQWIDGPPDIDNHPVRVVVCLVVWDWDADPQRDIGTNDHRDGNDDDDDPDDDDDPDDDDPDPDDDPVNVVLVPDDFGQHKDKHWKWKADDPVRDIAIWIWIDGGQKIFTPNYPPDDDTPDIDGLLQWPDKAADPPVVDPQKIWIDGPVDIMIIHGPDVVVSCVVRVSSRVSNVVSVVSVVSVVD

Nearest PDB structures (foldseek):
  1fao-assembly1_A  TM=9.746E-01  e=7.587E-11  Homo sapiens
  1fb8-assembly1_A  TM=9.273E-01  e=2.466E-10  Homo sapiens
  4fbn-assembly1_A  TM=8.628E-01  e=2.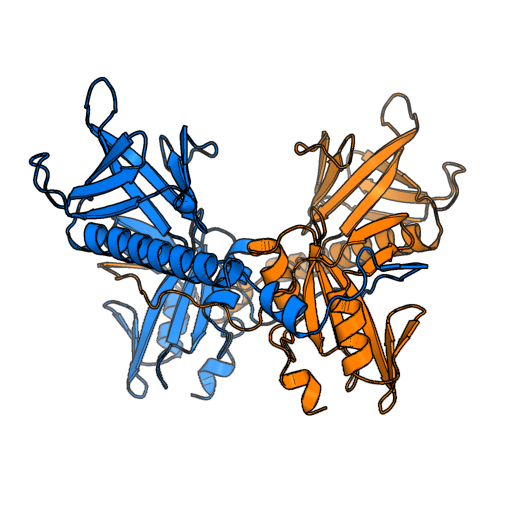455E-07  Homo sapiens
  6pbc-assembly1_A  TM=3.849E-01  e=2.612E-11  Rattus norvegicus
  7z3j-assembly1_A  TM=3.724E-01  e=3.458E-11  Rattus norvegicus

pLDDT: mean 92.76, std 8.68, range [35.62, 98.62]